Protein AF-0000000072902367 (afdb_homodimer)

Structure (mmCIF, N/CA/C/O backbone):
data_AF-0000000072902367-model_v1
#
loop_
_entity.id
_entity.type
_entity.pdbx_description
1 polymer 'Phosphatidate cytidylyltransferase'
#
loop_
_atom_site.group_PDB
_atom_site.id
_atom_site.type_symbol
_atom_site.label_atom_id
_atom_site.label_alt_id
_atom_site.label_comp_id
_atom_site.label_asym_id
_atom_site.label_entity_id
_atom_site.label_seq_id
_atom_site.pdbx_PDB_ins_code
_atom_site.Cartn_x
_atom_site.Cartn_y
_atom_site.Cartn_z
_atom_site.occupancy
_atom_site.B_iso_or_equiv
_atom_site.auth_seq_id
_atom_site.auth_comp_id
_atom_site.auth_asym_id
_atom_site.auth_atom_id
_atom_site.pdbx_PDB_model_num
ATOM 1 N N . MET A 1 1 ? 18.438 -34.594 -5.309 1 74.94 1 MET A N 1
ATOM 2 C CA . MET A 1 1 ? 17.281 -34.906 -6.129 1 74.94 1 MET A CA 1
ATOM 3 C C . MET A 1 1 ? 16.219 -35.656 -5.312 1 74.94 1 MET A C 1
ATOM 5 O O . MET A 1 1 ? 15.047 -35.25 -5.312 1 74.94 1 MET A O 1
ATOM 9 N N . ARG A 1 2 ? 16.672 -36.562 -4.57 1 80.56 2 ARG A N 1
ATOM 10 C CA . ARG A 1 2 ? 15.734 -37.344 -3.762 1 80.56 2 ARG A CA 1
ATOM 11 C C . ARG A 1 2 ? 15.039 -36.438 -2.732 1 80.56 2 ARG A C 1
ATOM 13 O O . ARG A 1 2 ? 13.812 -36.531 -2.578 1 80.56 2 ARG A O 1
ATOM 20 N N . GLN A 1 3 ? 15.703 -35.594 -2.125 1 83.62 3 GLN A N 1
ATOM 21 C CA . GLN A 1 3 ? 15.148 -34.719 -1.107 1 83.62 3 GLN A CA 1
ATOM 22 C C . GLN A 1 3 ? 14.086 -33.812 -1.699 1 83.62 3 GLN A C 1
ATOM 24 O O . GLN A 1 3 ? 13.055 -33.562 -1.074 1 83.62 3 GLN A O 1
ATOM 29 N N . ARG A 1 4 ? 14.336 -33.375 -2.779 1 83.38 4 ARG A N 1
ATOM 30 C CA . ARG A 1 4 ? 13.406 -32.469 -3.465 1 83.38 4 ARG A CA 1
ATOM 31 C C . ARG A 1 4 ? 12.086 -33.188 -3.762 1 83.38 4 ARG A C 1
ATOM 33 O O . ARG A 1 4 ? 11.016 -32.594 -3.58 1 83.38 4 ARG A O 1
ATOM 40 N N . ILE A 1 5 ? 12.242 -34.344 -4.141 1 82.81 5 ILE A N 1
ATOM 41 C CA . ILE A 1 5 ? 11.055 -35.125 -4.5 1 82.81 5 ILE A CA 1
ATOM 42 C C . ILE A 1 5 ? 10.242 -35.438 -3.244 1 82.81 5 ILE A C 1
ATOM 44 O O . ILE A 1 5 ? 9.016 -35.25 -3.234 1 82.81 5 ILE A O 1
ATOM 48 N N . ILE A 1 6 ? 10.883 -35.812 -2.258 1 84.19 6 ILE A N 1
ATOM 49 C CA . ILE A 1 6 ? 10.211 -36.156 -1.009 1 84.19 6 ILE A CA 1
ATOM 50 C C . ILE A 1 6 ? 9.492 -34.906 -0.455 1 84.19 6 ILE A C 1
ATOM 52 O O . ILE A 1 6 ? 8.312 -35 -0.097 1 84.19 6 ILE A O 1
ATOM 56 N N . THR A 1 7 ? 10.133 -33.844 -0.423 1 82.69 7 THR A N 1
ATOM 57 C CA . THR A 1 7 ? 9.539 -32.625 0.088 1 82.69 7 THR A CA 1
ATOM 58 C C . THR A 1 7 ? 8.344 -32.188 -0.759 1 82.69 7 THR A C 1
ATOM 60 O O . THR A 1 7 ? 7.309 -31.781 -0.224 1 82.69 7 THR A O 1
ATOM 63 N N . GLY A 1 8 ? 8.484 -32.375 -1.998 1 85.56 8 GLY A N 1
ATOM 64 C CA . GLY A 1 8 ? 7.391 -32.031 -2.895 1 85.56 8 GLY A CA 1
ATOM 65 C C . GLY A 1 8 ? 6.16 -32.906 -2.703 1 85.56 8 GLY A C 1
ATOM 66 O O . GLY A 1 8 ? 5.035 -32.375 -2.68 1 85.56 8 GLY A O 1
ATOM 67 N N . VAL A 1 9 ? 6.402 -34.125 -2.535 1 86.06 9 VAL A N 1
ATOM 68 C CA . VAL A 1 9 ? 5.309 -35.062 -2.369 1 86.06 9 VAL A CA 1
ATOM 69 C C . VAL A 1 9 ? 4.598 -34.812 -1.04 1 86.06 9 VAL A C 1
ATOM 71 O O . VAL A 1 9 ? 3.367 -34.812 -0.974 1 86.06 9 VAL A O 1
ATOM 74 N N . ILE A 1 10 ? 5.324 -34.562 -0.078 1 87.38 10 ILE A N 1
ATOM 75 C CA . ILE A 1 10 ? 4.754 -34.312 1.239 1 87.38 10 ILE A CA 1
ATOM 76 C C . ILE A 1 10 ? 3.926 -33.031 1.202 1 87.38 10 ILE A C 1
ATOM 78 O O . ILE A 1 10 ? 2.803 -33 1.712 1 87.38 10 ILE A O 1
ATOM 82 N N . ALA A 1 11 ? 4.504 -32.062 0.611 1 87.69 11 ALA A N 1
ATOM 83 C CA . ALA A 1 11 ? 3.791 -30.797 0.501 1 87.69 11 ALA A CA 1
ATOM 84 C C . ALA A 1 11 ? 2.48 -30.953 -0.261 1 87.69 11 ALA A C 1
ATOM 86 O O . ALA A 1 11 ? 1.443 -30.438 0.15 1 87.69 11 ALA A O 1
ATOM 87 N N . ALA A 1 12 ? 2.578 -31.75 -1.252 1 88.19 12 ALA A N 1
ATOM 88 C CA . ALA A 1 12 ? 1.385 -31.984 -2.059 1 88.19 12 ALA A CA 1
ATOM 89 C C . ALA A 1 12 ? 0.357 -32.812 -1.286 1 88.19 12 ALA A C 1
ATOM 91 O O . ALA A 1 12 ? -0.848 -32.562 -1.392 1 88.19 12 ALA A O 1
ATOM 92 N N . ALA A 1 13 ? 0.805 -33.75 -0.576 1 91.19 13 ALA A N 1
ATOM 93 C CA . ALA A 1 13 ? -0.066 -34.656 0.193 1 91.19 13 ALA A CA 1
ATOM 94 C C . ALA A 1 13 ? -0.823 -33.875 1.269 1 91.19 13 ALA A C 1
ATOM 96 O O . ALA A 1 13 ? -1.935 -34.25 1.646 1 91.19 13 ALA A O 1
ATOM 97 N N . ILE A 1 14 ? -0.264 -32.844 1.708 1 92.19 14 ILE A N 1
ATOM 98 C CA . ILE A 1 14 ? -0.918 -32.031 2.721 1 92.19 14 ILE A CA 1
ATOM 99 C C . ILE A 1 14 ? -1.799 -30.969 2.045 1 92.19 14 ILE A C 1
ATOM 101 O O . ILE A 1 14 ? -2.941 -30.75 2.455 1 92.19 14 ILE A O 1
ATOM 105 N N . PHE A 1 15 ? -1.326 -30.422 1.021 1 94.31 15 PHE A N 1
ATOM 106 C CA . PHE A 1 15 ? -1.962 -29.312 0.334 1 94.31 15 PHE A CA 1
ATOM 107 C C . PHE A 1 15 ? -3.242 -29.766 -0.36 1 94.31 15 PHE A C 1
ATOM 109 O O . PHE A 1 15 ? -4.293 -29.125 -0.208 1 94.31 15 PHE A O 1
ATOM 116 N N . VAL A 1 16 ? -3.246 -30.891 -1.025 1 93.62 16 VAL A N 1
ATOM 117 C CA . VAL A 1 16 ? -4.34 -31.312 -1.895 1 93.62 16 VAL A CA 1
ATOM 118 C C . VAL A 1 16 ? -5.562 -31.672 -1.052 1 93.62 16 VAL A C 1
ATOM 120 O O . VAL A 1 16 ? -6.668 -31.188 -1.312 1 93.62 16 VAL A O 1
ATOM 123 N N . PRO A 1 17 ? -5.414 -32.438 -0.018 1 95.38 17 PRO A N 1
ATOM 124 C CA . PRO A 1 17 ? -6.59 -32.75 0.8 1 95.38 17 PRO A CA 1
ATOM 125 C C . PRO A 1 17 ? -7.211 -31.5 1.427 1 95.38 17 PRO A C 1
ATOM 127 O O . PRO A 1 17 ? -8.438 -31.406 1.549 1 95.38 17 PRO A O 1
ATOM 130 N N . LEU A 1 18 ? -6.402 -30.594 1.791 1 96 18 LEU A N 1
ATOM 131 C CA . LEU A 1 18 ? -6.922 -29.391 2.412 1 96 18 LEU A CA 1
ATOM 132 C C . LEU A 1 18 ? -7.688 -28.547 1.401 1 96 18 LEU A C 1
ATOM 134 O O . LEU A 1 18 ? -8.703 -27.938 1.74 1 96 18 LEU A O 1
ATOM 138 N N . VAL A 1 19 ? -7.223 -28.547 0.22 1 95.62 19 VAL A N 1
ATOM 139 C CA . VAL A 1 19 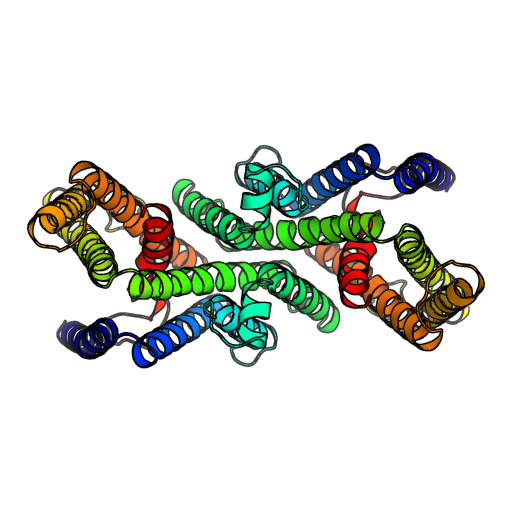? -7.914 -27.828 -0.843 1 95.62 19 VAL A CA 1
ATOM 140 C C . VAL A 1 19 ? -9.234 -28.516 -1.162 1 95.62 19 VAL A C 1
ATOM 142 O O . VAL A 1 19 ? -10.25 -27.859 -1.385 1 95.62 19 VAL A O 1
ATOM 145 N N . LEU A 1 20 ? -9.234 -29.844 -1.151 1 95.94 20 LEU A N 1
ATOM 146 C CA . LEU A 1 20 ? -10.422 -30.625 -1.473 1 95.94 20 LEU A CA 1
ATOM 147 C C . LEU A 1 20 ? -11.492 -30.453 -0.402 1 95.94 20 LEU A C 1
ATOM 149 O O . LEU A 1 20 ? -12.672 -30.281 -0.72 1 95.94 20 LEU A O 1
ATOM 153 N N . VAL A 1 21 ? -11.102 -30.469 0.847 1 95.38 21 VAL A N 1
ATOM 154 C CA . VAL A 1 21 ? -12.047 -30.344 1.95 1 95.38 21 VAL A CA 1
ATOM 155 C C . VAL A 1 21 ? -12.602 -28.922 1.992 1 95.38 21 VAL A C 1
ATOM 157 O O . VAL A 1 21 ? -13.797 -28.719 2.213 1 95.38 21 VAL A O 1
ATOM 160 N N . GLY A 1 22 ? -11.742 -27.969 1.828 1 94.62 22 GLY A N 1
ATOM 161 C CA . GLY A 1 22 ? -12.148 -26.578 1.877 1 94.62 22 GLY A CA 1
ATOM 162 C C . GLY A 1 22 ? -12.469 -26.094 3.279 1 94.62 22 GLY A C 1
ATOM 163 O O . GLY A 1 22 ? -11.898 -26.594 4.254 1 94.62 22 GLY A O 1
ATOM 164 N N . GLY A 1 23 ? -13.188 -24.953 3.387 1 92.44 23 GLY A N 1
ATOM 165 C CA . GLY A 1 23 ? -13.641 -24.469 4.68 1 92.44 23 GLY A CA 1
ATOM 166 C C . GLY A 1 23 ? -12.508 -23.953 5.551 1 92.44 23 GLY A C 1
ATOM 167 O O . GLY A 1 23 ? -11.555 -23.359 5.051 1 92.44 23 GLY A O 1
ATOM 168 N N . LEU A 1 24 ? -12.625 -24.141 6.805 1 93.25 24 LEU A N 1
ATOM 169 C CA . LEU A 1 24 ? -11.727 -23.562 7.797 1 93.25 24 LEU A CA 1
ATOM 170 C C . LEU A 1 24 ? -10.328 -24.172 7.68 1 93.25 24 LEU A C 1
ATOM 172 O O . LEU A 1 24 ? -9.328 -23.453 7.723 1 93.25 24 LEU A O 1
ATOM 176 N N . PRO A 1 25 ? -10.211 -25.484 7.504 1 96.12 25 PRO A N 1
ATOM 177 C CA . PRO A 1 25 ? -8.859 -26.047 7.383 1 96.12 25 PRO A CA 1
ATOM 178 C C . PRO A 1 25 ? -8.078 -25.438 6.215 1 96.12 25 PRO A C 1
ATOM 180 O O . PRO A 1 25 ? -6.891 -25.156 6.348 1 96.12 25 PRO A O 1
ATOM 183 N N . PHE A 1 26 ? -8.703 -25.281 5.137 1 96.5 26 PHE A N 1
ATOM 184 C CA . PHE A 1 26 ? -8.07 -24.672 3.971 1 96.5 26 PHE A CA 1
ATOM 185 C C . PHE A 1 26 ? -7.703 -23.219 4.25 1 96.5 26 PHE A C 1
ATOM 187 O O . PHE A 1 26 ? -6.602 -22.781 3.914 1 96.5 26 PHE A O 1
ATOM 194 N N . THR A 1 27 ? -8.641 -22.516 4.852 1 95.81 27 THR A N 1
ATOM 195 C CA . THR A 1 27 ? -8.406 -21.125 5.172 1 95.81 27 THR A CA 1
ATOM 196 C C . THR A 1 27 ? -7.223 -20.969 6.121 1 95.81 27 THR A C 1
ATOM 198 O O . THR A 1 27 ? -6.398 -20.062 5.953 1 95.81 27 THR A O 1
ATOM 201 N N . LEU A 1 28 ? -7.07 -21.781 7.051 1 96.75 28 LEU A N 1
ATOM 202 C CA . LEU A 1 28 ? -5.961 -21.75 8 1 96.75 28 LEU A CA 1
ATOM 203 C C . LEU A 1 28 ? -4.637 -22.016 7.297 1 96.75 28 LEU A C 1
ATOM 205 O O . LEU A 1 28 ? -3.611 -21.422 7.641 1 96.75 28 LEU A O 1
ATOM 209 N N . LEU A 1 29 ? -4.68 -22.922 6.379 1 96.94 29 LEU A N 1
ATOM 210 C CA . LEU A 1 29 ? -3.486 -23.188 5.582 1 96.94 29 LEU A CA 1
ATOM 211 C C . LEU A 1 29 ? -3.045 -21.938 4.836 1 96.94 29 LEU A C 1
ATOM 213 O O . LEU A 1 29 ? -1.858 -21.594 4.816 1 96.94 29 LEU A O 1
ATOM 217 N N . VAL A 1 30 ? -4 -21.281 4.25 1 97.5 30 VAL A N 1
ATOM 218 C CA . VAL A 1 30 ? -3.688 -20.094 3.473 1 97.5 30 VAL A CA 1
ATOM 219 C C . VAL A 1 30 ? -3.131 -19 4.391 1 97.5 30 VAL A C 1
ATOM 221 O O . VAL A 1 30 ? -2.174 -18.312 4.039 1 97.5 30 VAL A O 1
ATOM 224 N N . TYR A 1 31 ? -3.705 -18.859 5.609 1 97.75 31 TYR A N 1
ATOM 225 C CA . TYR A 1 31 ? -3.188 -17.906 6.594 1 97.75 31 TYR A CA 1
ATOM 226 C C . TYR A 1 31 ? -1.734 -18.219 6.934 1 97.75 31 TYR A C 1
ATOM 228 O O . TYR A 1 31 ? -0.904 -17.312 7.023 1 97.75 31 TYR A O 1
ATOM 236 N N . LEU A 1 32 ? -1.492 -19.438 7.062 1 97.75 32 LEU A N 1
ATOM 237 C CA . LEU A 1 32 ? -0.14 -19.875 7.402 1 97.75 32 LEU A CA 1
ATOM 238 C C . LEU A 1 32 ? 0.827 -19.578 6.258 1 97.75 32 LEU A C 1
ATOM 240 O O . LEU A 1 32 ? 1.915 -19.047 6.484 1 97.75 32 LEU A O 1
ATOM 244 N N . LEU A 1 33 ? 0.452 -19.953 5.102 1 97.44 33 LEU A N 1
ATOM 245 C CA . LEU A 1 33 ? 1.298 -19.734 3.934 1 97.44 33 LEU A CA 1
ATOM 246 C C . LEU A 1 33 ? 1.583 -18.25 3.752 1 97.44 33 LEU A C 1
ATOM 248 O O . LEU A 1 33 ? 2.729 -17.844 3.518 1 97.44 33 LEU A O 1
ATOM 252 N N . ALA A 1 34 ? 0.565 -17.438 3.887 1 98.25 34 ALA A N 1
ATOM 253 C CA . ALA A 1 34 ? 0.719 -15.984 3.725 1 98.25 34 ALA A CA 1
ATOM 254 C C . ALA A 1 34 ? 1.637 -15.406 4.797 1 98.25 34 ALA A C 1
ATOM 256 O O . ALA A 1 34 ? 2.482 -14.555 4.508 1 98.25 34 ALA A O 1
ATOM 257 N N . THR A 1 35 ? 1.466 -15.875 6.031 1 98.19 35 THR A N 1
ATOM 258 C CA . THR A 1 35 ? 2.273 -15.383 7.145 1 98.19 35 THR A CA 1
ATOM 259 C C . THR A 1 35 ? 3.74 -15.766 6.953 1 98.19 35 THR A C 1
ATOM 261 O O . THR A 1 35 ? 4.629 -14.922 7.102 1 98.19 35 THR A O 1
ATOM 264 N N . VAL A 1 36 ? 3.988 -16.969 6.559 1 97.5 36 VAL A N 1
ATOM 265 C CA . VAL A 1 36 ? 5.359 -17.422 6.312 1 97.5 36 VAL A CA 1
ATOM 266 C C . VAL A 1 36 ? 5.938 -16.672 5.113 1 97.5 36 VAL A C 1
ATOM 268 O O . VAL A 1 36 ? 7.109 -16.281 5.117 1 97.5 36 VAL A O 1
ATOM 271 N N . GLY A 1 37 ? 5.102 -16.484 4.145 1 97.56 37 GLY A N 1
ATOM 272 C CA . GLY A 1 37 ? 5.547 -15.75 2.973 1 97.56 37 GLY A CA 1
ATOM 273 C C . GLY A 1 37 ? 6.02 -14.352 3.293 1 97.56 37 GLY A C 1
ATOM 274 O O . GLY A 1 37 ? 7.066 -13.914 2.803 1 97.56 37 GLY A O 1
ATOM 275 N N . VAL A 1 38 ? 5.293 -13.656 4.117 1 97.75 38 VAL A N 1
ATOM 276 C CA . VAL A 1 38 ? 5.676 -12.281 4.438 1 97.75 38 VAL A CA 1
ATOM 277 C C . VAL A 1 38 ? 6.926 -12.281 5.309 1 97.75 38 VAL A C 1
ATOM 279 O O . VAL A 1 38 ? 7.777 -11.398 5.188 1 97.75 38 VAL A O 1
ATOM 282 N N . PHE A 1 39 ? 7.105 -13.258 6.18 1 97.81 39 PHE A N 1
ATOM 283 C CA . PHE A 1 39 ? 8.32 -13.375 6.977 1 97.81 39 PHE A CA 1
ATOM 284 C C . PHE A 1 39 ? 9.547 -13.547 6.082 1 97.81 39 PHE A C 1
ATOM 286 O O . PHE A 1 39 ? 10.586 -12.93 6.32 1 97.81 39 PHE A O 1
ATOM 293 N N . GLU A 1 40 ? 9.398 -14.367 5.086 1 97.5 40 GLU A N 1
ATOM 294 C CA . GLU A 1 40 ? 10.5 -14.594 4.16 1 97.5 40 GLU A CA 1
ATOM 295 C C . GLU A 1 40 ? 10.883 -13.305 3.432 1 97.5 40 GLU A C 1
ATOM 297 O O . GLU A 1 40 ? 12.07 -12.992 3.285 1 97.5 40 GLU A O 1
ATOM 302 N N . LEU A 1 41 ? 9.875 -12.609 3.004 1 97.19 41 LEU A N 1
ATOM 303 C CA . LEU A 1 41 ? 10.133 -11.383 2.262 1 97.19 41 LEU A CA 1
ATOM 304 C C . LEU A 1 41 ? 10.742 -10.32 3.17 1 97.19 41 LEU A C 1
ATOM 306 O O . LEU A 1 41 ? 11.664 -9.602 2.766 1 97.19 41 LEU A O 1
ATOM 310 N N . LEU A 1 42 ? 10.25 -10.164 4.402 1 97.5 42 LEU A N 1
ATOM 311 C CA . LEU A 1 42 ? 10.805 -9.219 5.363 1 97.5 42 LEU A CA 1
ATOM 312 C C . LEU A 1 42 ? 12.25 -9.562 5.691 1 97.5 42 LEU A C 1
ATOM 314 O O . LEU A 1 42 ? 13.094 -8.672 5.805 1 97.5 42 LEU A O 1
ATOM 318 N N . LYS A 1 43 ? 12.5 -10.812 5.734 1 96.19 43 LYS A N 1
ATOM 319 C CA . LYS A 1 43 ? 13.859 -11.266 6.008 1 96.19 43 LYS A CA 1
ATOM 320 C C . LYS A 1 43 ? 14.805 -10.891 4.867 1 96.19 43 LYS A C 1
ATOM 322 O O . LYS A 1 43 ? 15.969 -10.555 5.102 1 96.19 43 LYS A O 1
ATOM 327 N N . MET A 1 44 ? 14.367 -10.938 3.695 1 94.94 44 MET A N 1
ATOM 328 C CA . MET A 1 44 ? 15.18 -10.586 2.539 1 94.94 44 MET A CA 1
ATOM 329 C C . MET A 1 44 ? 15.617 -9.125 2.607 1 94.94 44 MET A C 1
ATOM 331 O O . MET A 1 44 ? 16.703 -8.781 2.15 1 94.94 44 MET A O 1
ATOM 335 N N . ARG A 1 45 ? 14.742 -8.305 3.176 1 93.88 45 ARG A N 1
ATOM 336 C CA . ARG A 1 45 ? 15.047 -6.883 3.297 1 93.88 45 ARG A CA 1
ATOM 337 C C . ARG A 1 45 ? 15.719 -6.578 4.633 1 93.88 45 ARG A C 1
ATOM 339 O O . ARG A 1 45 ? 15.906 -5.41 4.984 1 93.88 45 ARG A O 1
ATOM 346 N N . LYS A 1 46 ? 15.984 -7.625 5.473 1 94.81 46 LYS A N 1
ATOM 347 C CA . LYS A 1 46 ? 16.703 -7.543 6.738 1 94.81 46 LYS A CA 1
ATOM 348 C C . LYS A 1 46 ? 15.891 -6.801 7.793 1 94.81 46 LYS A C 1
ATOM 350 O O . LYS A 1 46 ? 16.438 -6.047 8.594 1 94.81 46 LYS A O 1
ATOM 355 N N . ILE A 1 47 ? 14.648 -6.922 7.672 1 95.44 47 ILE A N 1
ATOM 356 C CA . ILE A 1 47 ? 13.773 -6.418 8.727 1 95.44 47 ILE A CA 1
ATOM 357 C C . ILE A 1 47 ? 13.578 -7.496 9.789 1 95.44 47 ILE A C 1
ATOM 359 O O . ILE A 1 47 ? 13.234 -8.633 9.469 1 95.44 47 ILE A O 1
ATOM 363 N N . SER A 1 48 ? 13.758 -7.105 11.008 1 95.69 48 SER A N 1
ATOM 364 C CA . SER A 1 48 ? 13.664 -8.07 12.102 1 95.69 48 SER A CA 1
ATOM 365 C C . SER A 1 48 ? 12.258 -8.633 12.227 1 95.69 48 SER A C 1
ATOM 367 O O . SER A 1 48 ? 11.273 -7.906 12.078 1 95.69 48 SER A O 1
ATOM 369 N N . LEU A 1 49 ? 12.156 -9.922 12.547 1 95 49 LEU A N 1
ATOM 370 C CA . LEU A 1 49 ? 10.859 -10.586 12.664 1 95 49 LEU A CA 1
ATOM 371 C C . LEU A 1 49 ? 10.172 -10.227 13.969 1 95 49 LEU A C 1
ATOM 373 O O . LEU A 1 49 ? 8.977 -10.469 14.141 1 95 49 LEU A O 1
ATOM 377 N N . LEU A 1 50 ? 10.867 -9.633 14.906 1 94.75 50 LEU A N 1
ATOM 378 C CA . LEU A 1 50 ? 10.297 -9.211 16.188 1 94.75 50 LEU A CA 1
ATOM 379 C C . LEU A 1 50 ? 10.148 -7.695 16.234 1 94.75 50 LEU A C 1
ATOM 381 O O . LEU A 1 50 ? 10.047 -7.113 17.312 1 94.75 50 LEU A O 1
ATOM 385 N N . SER A 1 51 ? 10 -7.105 15.227 1 96.5 51 SER A N 1
ATOM 386 C CA . SER A 1 51 ? 9.906 -5.648 15.148 1 96.5 51 SER A CA 1
ATOM 387 C C . SER A 1 51 ? 8.461 -5.195 14.953 1 96.5 51 SER A C 1
ATOM 389 O O . SER A 1 51 ? 7.59 -6.004 14.633 1 96.5 51 SER A O 1
ATOM 391 N N . PHE A 1 52 ? 8.258 -3.91 15.148 1 97.62 52 PHE A N 1
ATOM 392 C CA . PHE A 1 52 ? 6.945 -3.299 14.977 1 97.62 52 PHE A CA 1
ATOM 393 C C . PHE A 1 52 ? 6.473 -3.424 13.531 1 97.62 52 PHE A C 1
ATOM 395 O O . PHE A 1 52 ? 5.324 -3.803 13.281 1 97.62 52 PHE A O 1
ATOM 402 N N . PRO A 1 53 ? 7.336 -3.188 12.523 1 97.62 53 PRO A N 1
ATOM 403 C CA . PRO A 1 53 ? 6.906 -3.371 11.133 1 97.62 53 PRO A CA 1
ATOM 404 C C . PRO A 1 53 ? 6.43 -4.793 10.852 1 97.62 53 PRO A C 1
ATOM 406 O O . PRO A 1 53 ? 5.469 -4.984 10.102 1 97.62 53 PRO A O 1
ATOM 409 N N . THR A 1 54 ? 7.066 -5.781 11.422 1 98.19 54 THR A N 1
ATOM 410 C CA . THR A 1 54 ? 6.664 -7.168 11.219 1 98.19 54 THR A CA 1
ATOM 411 C C . THR A 1 54 ? 5.293 -7.43 11.836 1 98.19 54 THR A C 1
ATOM 413 O O . THR A 1 54 ? 4.438 -8.062 11.211 1 98.19 54 THR A O 1
ATOM 416 N N . PHE A 1 55 ? 5.125 -6.902 13.008 1 98.19 55 PHE A N 1
ATOM 417 C CA . PHE A 1 55 ? 3.83 -7.035 13.664 1 98.19 55 PHE A CA 1
ATOM 418 C C . PHE A 1 55 ? 2.727 -6.406 12.82 1 98.19 55 PHE A C 1
ATOM 420 O O . PHE A 1 55 ? 1.669 -7.012 12.625 1 98.19 55 PHE A O 1
ATOM 427 N N . MET A 1 56 ? 2.979 -5.234 12.336 1 97.62 56 MET A N 1
ATOM 428 C CA . MET A 1 56 ? 2.016 -4.539 11.492 1 97.62 56 MET A CA 1
ATOM 429 C C . MET A 1 56 ? 1.754 -5.324 10.203 1 97.62 56 MET A C 1
ATOM 431 O O . MET A 1 56 ? 0.621 -5.371 9.727 1 97.62 56 MET A O 1
ATOM 435 N N . SER A 1 57 ? 2.785 -5.961 9.641 1 98.25 57 SER A N 1
ATOM 436 C CA . SER A 1 57 ? 2.643 -6.738 8.406 1 98.25 57 SER A CA 1
ATOM 437 C C . SER A 1 57 ? 1.702 -7.918 8.609 1 98.25 57 SER A C 1
ATOM 439 O O . SER A 1 57 ? 0.823 -8.164 7.781 1 98.25 57 SER A O 1
ATOM 441 N N . VAL A 1 58 ? 1.892 -8.609 9.695 1 97.94 58 VAL A N 1
ATOM 442 C CA . VAL A 1 58 ? 1.074 -9.781 9.977 1 97.94 58 VAL A CA 1
ATOM 443 C C . VAL A 1 58 ? -0.38 -9.367 10.18 1 97.94 58 VAL A C 1
ATOM 445 O O . VAL A 1 58 ? -1.295 -9.992 9.641 1 97.94 58 VAL A O 1
ATOM 448 N N . LEU A 1 59 ? -0.595 -8.273 10.906 1 96.5 59 LEU A N 1
ATOM 449 C CA . LEU A 1 59 ? -1.943 -7.77 11.141 1 96.5 59 LEU A CA 1
ATOM 450 C C . LEU A 1 59 ? -2.617 -7.387 9.828 1 96.5 59 LEU A C 1
ATOM 452 O O . LEU A 1 59 ? -3.797 -7.684 9.625 1 96.5 59 LEU A O 1
ATOM 456 N N . LEU A 1 60 ? -1.914 -6.762 8.969 1 96.5 60 LEU A N 1
ATOM 457 C CA . LEU A 1 60 ? -2.465 -6.344 7.688 1 96.5 60 LEU A CA 1
ATOM 458 C C . LEU A 1 60 ? -2.814 -7.555 6.828 1 96.5 60 LEU A C 1
ATOM 460 O O . LEU A 1 60 ? -3.885 -7.598 6.219 1 96.5 60 LEU A O 1
ATOM 464 N N . ILE A 1 61 ? -1.912 -8.508 6.766 1 97.38 61 ILE A N 1
ATOM 465 C CA . ILE A 1 61 ? -2.152 -9.711 5.977 1 97.38 61 ILE A CA 1
ATOM 466 C C . ILE A 1 61 ? -3.42 -10.406 6.469 1 97.38 61 ILE A C 1
ATOM 468 O O . ILE A 1 61 ? -4.27 -10.805 5.668 1 97.38 61 ILE A O 1
ATOM 472 N N . TRP A 1 62 ? -3.523 -10.516 7.766 1 95.75 62 TRP A N 1
ATOM 473 C CA . TRP A 1 62 ? -4.684 -11.188 8.336 1 95.75 62 TRP A CA 1
ATOM 474 C C . TRP A 1 62 ? -5.961 -10.414 8.055 1 95.75 62 TRP A C 1
ATOM 476 O O . TRP A 1 62 ? -7.031 -11.008 7.883 1 95.75 62 TRP A O 1
ATOM 486 N N . THR A 1 63 ? -5.859 -9.109 8.008 1 93.75 63 THR A N 1
ATOM 487 C CA . THR A 1 63 ? -6.996 -8.273 7.625 1 93.75 63 THR A CA 1
ATOM 488 C C . THR A 1 63 ? -7.398 -8.539 6.176 1 93.75 63 THR A C 1
ATOM 490 O O . THR A 1 63 ? -8.586 -8.648 5.867 1 93.75 63 THR A O 1
ATOM 493 N N . PHE A 1 64 ? -6.426 -8.633 5.285 1 94.19 64 PHE A N 1
ATOM 494 C CA . PHE A 1 64 ? -6.707 -8.867 3.873 1 94.19 64 PHE A CA 1
ATOM 495 C C . PHE A 1 64 ? -7.348 -10.234 3.664 1 94.19 64 PHE A C 1
ATOM 497 O O . PHE A 1 64 ? -8.195 -10.398 2.783 1 94.19 64 PHE A O 1
ATOM 504 N N . LEU A 1 65 ? -6.965 -11.195 4.488 1 95 65 LEU A N 1
ATOM 505 C CA . LEU A 1 65 ? -7.414 -12.57 4.293 1 95 65 LEU A CA 1
ATOM 506 C C . LEU A 1 65 ? -8.82 -12.766 4.84 1 95 65 LEU A C 1
ATOM 508 O O . LEU A 1 65 ? -9.477 -13.766 4.535 1 95 65 LEU A O 1
ATOM 512 N N . LEU A 1 66 ? -9.266 -11.789 5.645 1 90.06 66 LEU A N 1
ATOM 513 C CA . LEU A 1 66 ? -10.617 -11.883 6.199 1 90.06 66 LEU A CA 1
ATOM 514 C C . LEU A 1 66 ? -11.664 -11.844 5.094 1 90.06 66 LEU A C 1
ATOM 516 O O . LEU A 1 66 ? -11.594 -11 4.199 1 90.06 66 LEU A O 1
ATOM 520 N N . SER A 1 67 ? -12.484 -12.836 5.062 1 80.62 67 SER A N 1
ATOM 521 C CA . SER A 1 67 ? -13.578 -12.922 4.094 1 80.62 67 SER A CA 1
ATOM 522 C C . SER A 1 67 ? -14.891 -12.438 4.699 1 80.62 67 SER A C 1
ATOM 524 O O . SER A 1 67 ? -14.992 -12.25 5.914 1 80.62 67 SER A O 1
ATOM 526 N N . GLU A 1 68 ? -15.773 -12.094 3.705 1 70.88 68 GLU A N 1
ATOM 527 C CA . GLU A 1 68 ? -17.094 -11.672 4.156 1 70.88 68 GLU A CA 1
ATOM 528 C C . GLU A 1 68 ? -17.75 -12.734 5.027 1 70.88 68 GLU A C 1
ATOM 530 O O . GLU A 1 68 ? -17.703 -13.93 4.707 1 70.88 68 GLU A O 1
ATOM 535 N N . ALA A 1 69 ? -17.656 -12.516 6.289 1 65.06 69 ALA A N 1
ATOM 536 C CA . ALA A 1 69 ? -18.281 -13.484 7.195 1 65.06 69 ALA A CA 1
ATOM 537 C C . ALA A 1 69 ? -19.469 -12.867 7.914 1 65.06 69 ALA A C 1
ATOM 539 O O . ALA A 1 69 ? -19.688 -11.656 7.855 1 65.06 69 ALA A O 1
ATOM 540 N N . ASN A 1 70 ? -20.344 -13.609 8.297 1 59.38 70 ASN A N 1
ATOM 541 C CA . ASN A 1 70 ? -21.609 -13.234 8.945 1 59.38 70 ASN A CA 1
ATOM 542 C C . ASN A 1 70 ? -21.359 -12.438 10.227 1 59.38 70 ASN A C 1
ATOM 544 O O . ASN A 1 70 ? -22.266 -11.766 10.719 1 59.38 70 ASN A O 1
ATOM 548 N N . GLY A 1 71 ? -20.172 -12.516 10.68 1 63.41 71 GLY A N 1
ATOM 549 C CA . GLY A 1 71 ? -20.062 -11.766 11.922 1 63.41 71 GLY A CA 1
ATOM 550 C C . GLY A 1 71 ? -19.797 -10.281 11.703 1 63.41 71 GLY A C 1
ATOM 551 O O . GLY A 1 71 ? -19.234 -9.891 10.672 1 63.41 71 GLY A O 1
ATOM 552 N N . SER A 1 72 ? -20.344 -9.398 12.562 1 67.62 72 SER A N 1
ATOM 553 C CA . SER A 1 72 ? -20.438 -7.945 12.453 1 67.62 72 SER A CA 1
ATOM 554 C C . SER A 1 72 ? -19.047 -7.312 12.328 1 67.62 72 SER A C 1
ATOM 556 O O . SER A 1 72 ? -18.812 -6.52 11.414 1 67.62 72 SER A O 1
ATOM 558 N N . LEU A 1 73 ? -18.078 -7.77 13.188 1 67.12 73 LEU A N 1
ATOM 559 C CA . LEU A 1 73 ? -16.781 -7.09 13.172 1 67.12 73 LEU A CA 1
ATOM 560 C C . LEU A 1 73 ? -16 -7.438 11.906 1 67.12 73 LEU A C 1
ATOM 562 O O . LEU A 1 73 ? -15.453 -6.555 11.25 1 67.12 73 LEU A O 1
ATOM 566 N N . ALA A 1 74 ? -16.031 -8.703 11.617 1 68 74 ALA A N 1
ATOM 567 C CA . ALA A 1 74 ? -15.328 -9.18 10.438 1 68 74 ALA A CA 1
ATOM 568 C C . ALA A 1 74 ? -15.875 -8.531 9.164 1 68 74 ALA A C 1
ATOM 570 O O . ALA A 1 74 ? -15.117 -8.156 8.273 1 68 74 ALA A O 1
ATOM 571 N N . ASN A 1 75 ? -17.109 -8.352 9.203 1 72.25 75 ASN A N 1
ATOM 572 C CA . ASN A 1 75 ? -17.75 -7.734 8.039 1 72.25 75 ASN A CA 1
ATOM 573 C C . ASN A 1 75 ? -17.391 -6.254 7.938 1 72.25 75 ASN A C 1
ATOM 575 O O . ASN A 1 75 ? -17.219 -5.73 6.836 1 72.25 75 ASN A O 1
ATOM 579 N N . THR A 1 76 ? -17.312 -5.703 9.094 1 71.25 76 THR A N 1
ATOM 580 C CA . THR A 1 76 ? -16.953 -4.289 9.094 1 71.25 76 THR A CA 1
ATOM 581 C C . THR A 1 76 ? -15.523 -4.098 8.586 1 71.25 76 THR A C 1
ATOM 583 O O . THR A 1 76 ? -15.266 -3.23 7.746 1 71.25 76 THR A O 1
ATOM 586 N N . ILE A 1 77 ? -14.641 -4.879 9.039 1 73 77 ILE A N 1
ATOM 587 C CA . ILE A 1 77 ? -13.25 -4.781 8.625 1 73 77 ILE A CA 1
ATOM 588 C C . ILE A 1 77 ? -13.141 -5.078 7.129 1 73 77 ILE A C 1
ATOM 590 O O . ILE A 1 77 ? -12.391 -4.41 6.41 1 73 77 ILE A O 1
ATOM 594 N N . PHE A 1 78 ? -13.906 -6.004 6.801 1 70.44 78 PHE A N 1
ATOM 595 C CA . PHE A 1 78 ? -13.914 -6.406 5.398 1 70.44 78 PHE A CA 1
ATOM 596 C C . PHE A 1 78 ? -14.289 -5.23 4.504 1 70.44 78 PHE A C 1
ATOM 598 O O . PHE A 1 78 ? -13.68 -5.023 3.455 1 70.44 78 PHE A O 1
ATOM 605 N N . LYS A 1 79 ? -15.211 -4.449 5.031 1 74 79 LYS A N 1
ATOM 606 C CA . LYS A 1 79 ? -15.719 -3.355 4.211 1 74 79 LYS A CA 1
ATOM 607 C C . LYS A 1 79 ? -14.789 -2.146 4.273 1 74 79 LYS A C 1
ATOM 609 O O . LYS A 1 79 ? -14.867 -1.249 3.432 1 74 79 LYS A O 1
ATOM 614 N N . HIS A 1 80 ? -13.82 -2.242 5.227 1 81.19 80 HIS A N 1
ATOM 615 C CA . HIS A 1 80 ? -12.992 -1.061 5.449 1 81.19 80 HIS A CA 1
ATOM 616 C C . HIS A 1 80 ? -11.508 -1.4 5.352 1 81.19 80 HIS A C 1
ATOM 618 O O . HIS A 1 80 ? -10.703 -0.921 6.152 1 81.19 80 HIS A O 1
ATOM 624 N N . LYS A 1 81 ? -11.141 -2.238 4.395 1 87.38 81 LYS A N 1
ATOM 625 C CA . LYS A 1 81 ? -9.758 -2.688 4.262 1 87.38 81 LYS A CA 1
ATOM 626 C C . LYS A 1 81 ? -8.836 -1.526 3.898 1 87.38 81 LYS A C 1
ATOM 628 O O . LYS A 1 81 ? -7.711 -1.443 4.395 1 87.38 81 LYS A O 1
ATOM 633 N N . VAL A 1 82 ? -9.367 -0.62 3.104 1 88.12 82 VAL A N 1
ATOM 634 C CA . VAL A 1 82 ? -8.531 0.491 2.658 1 88.12 82 VAL A CA 1
ATOM 635 C C . VAL A 1 82 ? -8.219 1.41 3.836 1 88.12 82 VAL A C 1
ATOM 637 O O . VAL A 1 82 ? -7.117 1.949 3.936 1 88.12 82 VAL A O 1
ATOM 640 N N . GLU A 1 83 ? -9.164 1.616 4.734 1 91.31 83 GLU A N 1
ATOM 641 C CA . GLU A 1 83 ? -8.961 2.436 5.926 1 91.31 83 GLU A CA 1
ATOM 642 C C . GLU A 1 83 ? -7.961 1.792 6.875 1 91.31 83 GLU A C 1
ATOM 644 O O . GLU A 1 83 ? -7.18 2.49 7.531 1 91.31 83 GLU A O 1
ATOM 649 N N . VAL A 1 84 ? -8.031 0.501 6.918 1 93 84 VAL A N 1
ATOM 650 C CA . VAL A 1 84 ? -7.078 -0.211 7.754 1 93 84 VAL A CA 1
ATOM 651 C C . VAL A 1 84 ? -5.664 -0.026 7.199 1 93 84 VAL A C 1
ATOM 653 O O . VAL A 1 84 ? -4.715 0.165 7.961 1 93 84 VAL A O 1
ATOM 656 N N . VAL A 1 85 ? -5.562 -0.118 5.922 1 95.19 85 VAL A N 1
ATOM 657 C CA . VAL A 1 85 ? -4.266 0.09 5.285 1 95.19 85 VAL A CA 1
ATOM 658 C C . VAL A 1 85 ? -3.768 1.505 5.574 1 95.19 85 VAL A C 1
ATOM 660 O O . VAL A 1 85 ? -2.588 1.705 5.875 1 95.19 85 VAL A O 1
ATOM 663 N N . LEU A 1 86 ? -4.641 2.461 5.473 1 96 86 LEU A N 1
ATOM 664 C CA . LEU A 1 86 ? -4.258 3.838 5.766 1 96 86 LEU A CA 1
ATOM 665 C C . LEU A 1 86 ? -3.752 3.971 7.195 1 96 86 LEU A C 1
ATOM 667 O O . LEU A 1 86 ? -2.73 4.617 7.441 1 96 86 LEU A O 1
ATOM 671 N N . LEU A 1 87 ? -4.48 3.412 8.094 1 96.25 87 LEU A N 1
ATOM 672 C CA . LEU A 1 87 ? -4.062 3.463 9.492 1 96.25 87 LEU A CA 1
ATOM 673 C C . LEU A 1 87 ? -2.674 2.855 9.664 1 96.25 87 LEU A C 1
ATOM 675 O O . LEU A 1 87 ? -1.846 3.389 10.398 1 96.25 87 LEU A O 1
ATOM 679 N N . ALA A 1 88 ? -2.459 1.733 8.992 1 97.19 88 ALA A N 1
ATOM 680 C CA . ALA A 1 88 ? -1.142 1.105 9.039 1 97.19 88 ALA A CA 1
ATOM 681 C C . ALA A 1 88 ? -0.071 2.033 8.477 1 97.19 88 ALA A C 1
ATOM 683 O O . ALA A 1 88 ? 1.027 2.135 9.023 1 97.19 88 ALA A O 1
ATOM 684 N N . VAL A 1 89 ? -0.388 2.691 7.398 1 98 89 VAL A N 1
ATOM 685 C CA . VAL A 1 89 ? 0.535 3.637 6.777 1 98 89 VAL A CA 1
ATOM 686 C C . VAL A 1 89 ? 0.878 4.75 7.766 1 98 89 VAL A C 1
ATOM 688 O O . VAL A 1 89 ? 2.053 5.062 7.977 1 98 89 VAL A O 1
ATOM 691 N N . LEU A 1 90 ? -0.137 5.32 8.406 1 98.19 90 LEU A N 1
ATOM 692 C CA . LEU A 1 90 ? 0.077 6.418 9.344 1 98.19 90 LEU A CA 1
ATOM 693 C C . LEU A 1 90 ? 0.896 5.953 10.539 1 98.19 90 LEU A C 1
ATOM 695 O O . LEU A 1 90 ? 1.788 6.672 11.008 1 98.19 90 LEU A O 1
ATOM 699 N N . LEU A 1 91 ? 0.647 4.762 10.984 1 98.12 91 LEU A N 1
ATOM 700 C CA . LEU A 1 91 ? 1.377 4.23 12.125 1 98.12 91 LEU A CA 1
ATOM 701 C C . LEU A 1 91 ? 2.828 3.945 11.766 1 98.12 91 LEU A C 1
ATOM 703 O O . LEU A 1 91 ? 3.736 4.215 12.555 1 98.12 91 LEU A O 1
ATOM 707 N N . LEU A 1 92 ? 3.043 3.355 10.609 1 98.25 92 LEU A N 1
ATOM 708 C CA . LEU A 1 92 ? 4.402 3.066 10.164 1 98.25 92 LEU A CA 1
ATOM 709 C C . LEU A 1 92 ? 5.199 4.355 9.977 1 98.25 92 LEU A C 1
ATOM 711 O O . LEU A 1 92 ? 6.379 4.414 10.328 1 98.25 92 LEU A O 1
ATOM 715 N N . LEU A 1 93 ? 4.52 5.363 9.43 1 98.12 93 LEU A N 1
ATOM 716 C CA . LEU A 1 93 ? 5.211 6.633 9.234 1 98.12 93 LEU A CA 1
ATOM 717 C C . LEU A 1 93 ? 5.496 7.305 10.578 1 98.12 93 LEU A C 1
ATOM 719 O O . LEU A 1 93 ? 6.535 7.945 10.742 1 98.12 93 LEU A O 1
ATOM 723 N N . THR A 1 94 ? 4.586 7.207 11.484 1 97.62 94 THR A N 1
ATOM 724 C CA . THR A 1 94 ? 4.84 7.695 12.836 1 97.62 94 THR A CA 1
ATOM 725 C C . THR A 1 94 ? 6.047 6.988 13.445 1 97.62 94 THR A C 1
ATOM 727 O O . THR A 1 94 ? 6.863 7.617 14.125 1 97.62 94 THR A O 1
ATOM 730 N N . TYR A 1 95 ? 6.113 5.68 13.164 1 97.06 95 TYR A N 1
ATOM 731 C CA . TYR A 1 95 ? 7.219 4.871 13.664 1 97.06 95 TYR A CA 1
ATOM 732 C C . TYR A 1 95 ? 8.547 5.367 13.117 1 97.06 95 TYR A C 1
ATOM 734 O O . TYR A 1 95 ? 9.57 5.336 13.812 1 97.06 95 TYR A O 1
ATOM 742 N N . THR A 1 96 ? 8.594 5.836 11.859 1 95 96 THR A N 1
ATOM 743 C CA . THR A 1 96 ? 9.82 6.391 11.281 1 95 96 THR A CA 1
ATOM 744 C C . THR A 1 96 ? 10.32 7.566 12.117 1 95 96 THR A C 1
ATOM 746 O O . THR A 1 96 ? 11.531 7.742 12.289 1 95 96 THR A O 1
ATOM 749 N N . VAL A 1 97 ? 9.398 8.359 12.648 1 93 97 VAL A N 1
ATOM 750 C CA . VAL A 1 97 ? 9.734 9.539 13.445 1 93 97 VAL A CA 1
ATOM 751 C C . VAL A 1 97 ? 10.195 9.102 14.828 1 93 97 VAL A C 1
ATOM 753 O O . VAL A 1 97 ? 11.203 9.602 15.336 1 93 97 VAL A O 1
ATOM 756 N N . LEU A 1 98 ? 9.57 8.141 15.367 1 92.12 98 LEU A N 1
ATOM 757 C CA . LEU A 1 98 ? 9.836 7.711 16.734 1 92.12 98 LEU A CA 1
ATOM 758 C C . LEU A 1 98 ? 11.227 7.109 16.859 1 92.12 98 LEU A C 1
ATOM 760 O O . LEU A 1 98 ? 11.914 7.32 17.859 1 92.12 98 LEU A O 1
ATOM 764 N N . ILE A 1 99 ? 11.641 6.434 15.797 1 92.5 99 ILE A N 1
ATOM 765 C CA . ILE A 1 99 ? 12.922 5.75 15.914 1 92.5 99 ILE A CA 1
ATOM 766 C C . ILE A 1 99 ? 13.977 6.5 15.102 1 92.5 99 ILE A C 1
ATOM 768 O O . ILE A 1 99 ? 15.016 5.938 14.758 1 92.5 99 ILE A O 1
ATOM 772 N N . LYS A 1 100 ? 13.633 7.719 14.75 1 90.12 100 LYS A N 1
ATOM 773 C CA . LYS A 1 100 ? 14.578 8.688 14.188 1 90.12 100 LYS A CA 1
ATOM 774 C C . LYS A 1 100 ? 15.18 8.172 12.891 1 90.12 100 LYS A C 1
ATOM 776 O O . LYS A 1 100 ? 16.406 8.156 12.727 1 90.12 100 LYS A O 1
ATOM 781 N N . ASN A 1 101 ? 14.391 7.586 12 1 88.88 101 ASN A N 1
ATOM 782 C CA . ASN A 1 101 ? 14.672 7.227 10.609 1 88.88 101 ASN A CA 1
ATOM 783 C C . ASN A 1 101 ? 15.562 5.996 10.523 1 88.88 101 ASN A C 1
ATOM 785 O O . ASN A 1 101 ? 16.172 5.738 9.477 1 88.88 101 ASN A O 1
ATOM 789 N N . ARG A 1 102 ? 15.664 5.238 11.586 1 91.69 102 ARG A N 1
ATOM 790 C CA . ARG A 1 102 ? 16.234 3.904 11.445 1 91.69 102 ARG A CA 1
ATOM 791 C C . ARG A 1 102 ? 15.352 3.014 10.578 1 91.69 102 ARG A C 1
ATOM 793 O O . ARG A 1 102 ? 15.836 2.07 9.953 1 91.69 102 ARG A O 1
ATOM 800 N N . PHE A 1 103 ? 14.141 3.287 10.68 1 94.62 103 PHE A N 1
ATOM 801 C CA . PHE A 1 103 ? 13.109 2.83 9.75 1 94.62 103 PHE A CA 1
ATOM 802 C C . PHE A 1 103 ? 12.617 3.98 8.883 1 94.62 103 PHE A C 1
ATOM 804 O O . PHE A 1 103 ? 12.086 4.969 9.391 1 94.62 103 PHE A O 1
ATOM 811 N N . THR A 1 104 ? 12.773 3.846 7.586 1 95.62 104 THR A N 1
ATOM 812 C CA . THR A 1 104 ? 12.594 4.996 6.707 1 95.62 104 THR A CA 1
ATOM 813 C C . THR A 1 104 ? 11.281 4.891 5.934 1 95.62 104 THR A C 1
ATOM 815 O O . THR A 1 104 ? 10.578 3.885 6.035 1 95.62 104 THR A O 1
ATOM 818 N N . PHE A 1 105 ? 11.062 5.949 5.164 1 96.75 105 PHE A N 1
ATOM 819 C CA . PHE A 1 105 ? 9.906 5.984 4.281 1 96.75 105 PHE A CA 1
ATOM 820 C C . PHE A 1 105 ? 9.938 4.832 3.287 1 96.75 105 PHE A C 1
ATOM 822 O O . PHE A 1 105 ? 8.906 4.223 2.994 1 96.75 105 PHE A O 1
ATOM 829 N N . ASP A 1 106 ? 11.141 4.441 2.832 1 96.44 106 ASP A N 1
ATOM 830 C CA . ASP A 1 106 ? 11.32 3.336 1.896 1 96.44 106 ASP A CA 1
ATOM 831 C C . ASP A 1 106 ? 10.977 2 2.551 1 96.44 106 ASP A C 1
ATOM 833 O O . ASP A 1 106 ? 10.359 1.137 1.924 1 96.44 106 ASP A O 1
ATOM 837 N N . ASP A 1 107 ? 11.375 1.933 3.779 1 97.38 107 ASP A N 1
ATOM 838 C CA . ASP A 1 107 ? 11.062 0.711 4.516 1 97.38 107 ASP A CA 1
ATOM 839 C C . ASP A 1 107 ? 9.555 0.537 4.68 1 97.38 107 ASP A C 1
ATOM 841 O O . ASP A 1 107 ? 9.031 -0.568 4.52 1 97.38 107 ASP A O 1
ATOM 845 N N . ALA A 1 108 ? 8.953 1.657 5.012 1 98.12 108 ALA A N 1
ATOM 846 C CA . ALA A 1 108 ? 7.496 1.624 5.152 1 98.12 108 ALA A CA 1
ATOM 847 C C . ALA A 1 108 ? 6.828 1.227 3.842 1 98.12 108 ALA A C 1
ATOM 849 O O . ALA A 1 108 ? 5.875 0.444 3.836 1 98.12 108 ALA A O 1
ATOM 850 N N . GLY A 1 109 ? 7.336 1.797 2.746 1 98.25 109 GLY A N 1
ATOM 851 C CA . GLY A 1 109 ? 6.816 1.435 1.437 1 98.25 109 GLY A CA 1
ATOM 852 C C . GLY A 1 109 ? 6.961 -0.044 1.127 1 98.25 109 GLY A C 1
ATOM 853 O O . GLY A 1 109 ? 6.039 -0.665 0.595 1 98.25 109 GLY A O 1
ATOM 854 N N . PHE A 1 110 ? 8.086 -0.614 1.464 1 98.06 110 PHE A N 1
ATOM 855 C CA . PHE A 1 110 ? 8.344 -2.037 1.271 1 98.06 110 PHE A CA 1
ATOM 856 C C . PHE A 1 110 ? 7.312 -2.877 2.018 1 98.06 110 PHE A C 1
ATOM 858 O O . PHE A 1 110 ? 6.754 -3.822 1.459 1 98.06 110 PHE A O 1
ATOM 865 N N . VAL A 1 111 ? 7.055 -2.473 3.227 1 98.38 111 VAL A N 1
ATOM 866 C CA . VAL A 1 111 ? 6.148 -3.227 4.086 1 98.38 111 VAL A CA 1
ATOM 867 C C . VAL A 1 111 ? 4.738 -3.197 3.502 1 98.38 111 VAL A C 1
ATOM 869 O O . VAL A 1 111 ? 4.074 -4.234 3.404 1 98.38 111 VAL A O 1
ATOM 872 N N . ILE A 1 112 ? 4.332 -2.068 3.098 1 98.44 112 ILE A N 1
ATOM 873 C CA . ILE A 1 112 ? 2.979 -1.897 2.582 1 98.44 112 ILE A CA 1
ATOM 874 C C . ILE A 1 112 ? 2.822 -2.668 1.273 1 98.44 112 ILE A C 1
ATOM 876 O O . ILE A 1 112 ? 1.839 -3.387 1.081 1 98.44 112 ILE A O 1
ATOM 880 N N . LEU A 1 113 ? 3.775 -2.609 0.391 1 98.38 113 LEU A N 1
ATOM 881 C CA . LEU A 1 113 ? 3.727 -3.342 -0.87 1 98.38 113 LEU A CA 1
ATOM 882 C C . LEU A 1 113 ? 3.695 -4.848 -0.624 1 98.38 113 LEU A C 1
ATOM 884 O O . LEU A 1 113 ? 2.881 -5.559 -1.216 1 98.38 113 LEU A O 1
ATOM 888 N N . ALA A 1 114 ? 4.578 -5.262 0.26 1 98.38 114 ALA A N 1
ATOM 889 C CA . ALA A 1 114 ? 4.699 -6.688 0.557 1 98.38 114 ALA A CA 1
ATOM 890 C C . ALA A 1 114 ? 3.385 -7.25 1.086 1 98.38 114 ALA A C 1
ATOM 892 O O . ALA A 1 114 ? 2.955 -8.328 0.675 1 98.38 114 ALA A O 1
ATOM 893 N N . THR A 1 115 ? 2.75 -6.504 1.925 1 98.25 115 THR A N 1
ATOM 894 C CA . THR A 1 115 ? 1.549 -7.004 2.584 1 98.25 115 THR A CA 1
ATOM 895 C C . THR A 1 115 ? 0.366 -7.012 1.62 1 98.25 115 THR A C 1
ATOM 897 O O . THR A 1 115 ? -0.465 -7.922 1.655 1 98.25 115 THR A O 1
ATOM 900 N N . ILE A 1 116 ? 0.306 -6.02 0.784 1 97.81 116 ILE A N 1
ATOM 901 C CA . ILE A 1 116 ? -0.772 -5.996 -0.197 1 97.81 116 ILE A CA 1
ATOM 902 C C . ILE A 1 116 ? -0.563 -7.113 -1.219 1 97.81 116 ILE A C 1
ATOM 904 O O . ILE A 1 116 ? -1.495 -7.855 -1.535 1 97.81 116 ILE A O 1
ATOM 908 N N . TYR A 1 117 ? 0.625 -7.27 -1.695 1 98.5 117 TYR A N 1
ATOM 909 C CA . TYR A 1 117 ? 0.985 -8.258 -2.705 1 98.5 117 TYR A CA 1
ATOM 910 C C . TYR A 1 117 ? 0.707 -9.672 -2.211 1 98.5 117 TYR A C 1
ATOM 912 O O . TYR A 1 117 ? -0.038 -10.422 -2.844 1 98.5 117 TYR A O 1
ATOM 920 N N . ILE A 1 118 ? 1.217 -9.969 -1.056 1 98.5 118 ILE A N 1
ATOM 921 C CA . ILE A 1 118 ? 1.097 -11.32 -0.516 1 98.5 118 ILE A CA 1
ATOM 922 C C . ILE A 1 118 ? -0.305 -11.523 0.054 1 98.5 118 ILE A C 1
ATOM 924 O O . ILE A 1 118 ? -0.953 -12.539 -0.223 1 98.5 118 ILE A O 1
ATOM 928 N N . GLY A 1 119 ? -0.808 -10.555 0.819 1 97.62 119 GLY A N 1
ATOM 929 C CA . GLY A 1 119 ? -2.102 -10.68 1.473 1 97.62 119 GLY A C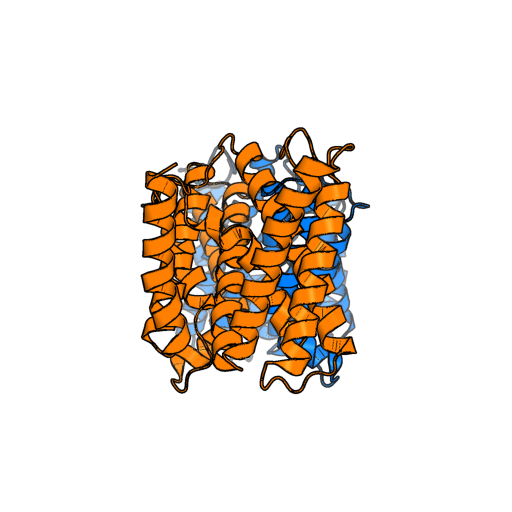A 1
ATOM 930 C C . GLY A 1 119 ? -3.252 -10.82 0.494 1 97.62 119 GLY A C 1
ATOM 931 O O . GLY A 1 119 ? -4.051 -11.75 0.594 1 97.62 119 GLY A O 1
ATOM 932 N N . MET A 1 120 ? -3.303 -9.922 -0.43 1 96.19 120 MET A N 1
ATOM 933 C CA . MET A 1 120 ? -4.395 -9.961 -1.396 1 96.19 120 MET A CA 1
ATOM 934 C C . MET A 1 120 ? -4.211 -11.125 -2.371 1 96.19 120 MET A C 1
ATOM 936 O O . MET A 1 120 ? -5.191 -11.711 -2.836 1 96.19 120 MET A O 1
ATOM 940 N N . GLY A 1 121 ? -3.006 -11.445 -2.695 1 97.38 121 GLY A N 1
ATOM 941 C CA . GLY A 1 121 ? -2.762 -12.617 -3.52 1 97.38 121 GLY A CA 1
ATOM 942 C C . GLY A 1 121 ? -3.355 -13.883 -2.939 1 97.38 121 GLY A C 1
ATOM 943 O O . GLY A 1 121 ? -4.055 -14.625 -3.635 1 97.38 121 GLY A O 1
ATOM 944 N N . PHE A 1 122 ? -3.074 -14.055 -1.696 1 97.94 122 PHE A N 1
ATOM 945 C CA . PHE A 1 122 ? -3.555 -15.258 -1.033 1 97.94 122 PHE A CA 1
ATOM 946 C C . PHE A 1 122 ? -5.043 -15.148 -0.73 1 97.94 122 PHE A C 1
ATOM 948 O O . PHE A 1 122 ? -5.75 -16.156 -0.704 1 97.94 122 PHE A O 1
ATOM 955 N N . TYR A 1 123 ? -5.547 -13.953 -0.53 1 96.56 123 TYR A N 1
ATOM 956 C CA . TYR A 1 123 ? -6.98 -13.781 -0.324 1 96.56 123 TYR A CA 1
ATOM 957 C C . TYR A 1 123 ? -7.773 -14.352 -1.493 1 96.56 123 TYR A C 1
ATOM 959 O O . TYR A 1 123 ? -8.789 -15.016 -1.294 1 96.56 123 TYR A O 1
ATOM 967 N N . TYR A 1 124 ? -7.324 -14.094 -2.662 1 96.75 124 TYR A N 1
ATOM 968 C CA . TYR A 1 124 ? -8.086 -14.523 -3.83 1 96.75 124 TYR A CA 1
ATOM 969 C C . TYR A 1 124 ? -7.969 -16.031 -4.039 1 96.75 124 TYR A C 1
ATOM 971 O O . TYR A 1 124 ? -8.766 -16.625 -4.762 1 96.75 124 TYR A O 1
ATOM 979 N N . PHE A 1 125 ? -6.891 -16.625 -3.416 1 97.5 125 PHE A N 1
ATOM 980 C CA . PHE A 1 125 ? -6.867 -18.094 -3.348 1 97.5 125 PHE A CA 1
ATOM 981 C C . PHE A 1 125 ? -8.07 -18.609 -2.576 1 97.5 125 PHE A C 1
ATOM 983 O O . PHE A 1 125 ? -8.758 -19.531 -3.033 1 97.5 125 PHE A O 1
ATOM 990 N N . ILE A 1 126 ? -8.375 -18 -1.454 1 96.12 126 ILE A N 1
ATOM 991 C CA . ILE A 1 126 ? -9.531 -18.359 -0.636 1 96.12 126 ILE A CA 1
ATOM 992 C C . ILE A 1 126 ? -10.82 -18.078 -1.402 1 96.12 126 ILE A C 1
ATOM 994 O O . ILE A 1 126 ? -11.719 -18.906 -1.455 1 96.12 126 ILE A O 1
ATOM 998 N N . ALA A 1 127 ? -10.922 -16.938 -2.027 1 94.25 127 ALA A N 1
ATOM 999 C CA . ALA A 1 127 ? -12.125 -16.516 -2.738 1 94.25 127 ALA A CA 1
ATOM 1000 C C . ALA A 1 127 ? -12.445 -17.469 -3.885 1 94.25 127 ALA A C 1
ATOM 1002 O O . ALA A 1 127 ? -13.609 -17.812 -4.105 1 94.25 127 ALA A O 1
ATOM 1003 N N . ILE A 1 128 ? -11.422 -17.922 -4.594 1 96.19 128 ILE A N 1
ATOM 1004 C CA . ILE A 1 128 ? -11.609 -18.828 -5.723 1 96.19 128 ILE A CA 1
ATOM 1005 C C . ILE A 1 128 ? -12.102 -20.172 -5.219 1 96.19 128 ILE A C 1
ATOM 1007 O O . ILE A 1 128 ? -12.984 -20.781 -5.824 1 96.19 128 ILE A O 1
ATOM 1011 N N . ARG A 1 129 ? -11.516 -20.578 -4.145 1 96.31 129 ARG A N 1
ATOM 1012 C CA . ARG A 1 129 ? -11.938 -21.859 -3.58 1 96.31 129 ARG A CA 1
ATOM 1013 C C . ARG A 1 129 ? -13.391 -21.812 -3.137 1 96.31 129 ARG A C 1
ATOM 1015 O O . ARG A 1 129 ? -14.117 -22.797 -3.24 1 96.31 129 ARG A O 1
ATOM 1022 N N . GLU A 1 130 ? -13.836 -20.688 -2.617 1 92.44 130 GLU A N 1
ATOM 1023 C CA . GLU A 1 130 ? -15.219 -20.516 -2.182 1 92.44 130 GLU A CA 1
ATOM 1024 C C . GLU A 1 130 ? -16.172 -20.469 -3.373 1 92.44 130 GLU A C 1
ATOM 1026 O O . GLU A 1 130 ? -17.344 -20.844 -3.252 1 92.44 130 GLU A O 1
ATOM 1031 N N . GLU A 1 131 ? -15.672 -20.031 -4.512 1 92.94 131 GLU A N 1
ATOM 1032 C CA . GLU A 1 131 ? -16.5 -20.031 -5.719 1 92.94 131 GLU A CA 1
ATOM 1033 C C . GLU A 1 131 ? -16.734 -21.453 -6.23 1 92.94 131 GLU A C 1
ATOM 1035 O O . GLU A 1 131 ? -17.875 -21.906 -6.281 1 92.94 131 GLU A O 1
ATOM 1040 N N . GLN A 1 132 ? -15.68 -22.078 -6.621 1 94.75 132 GLN A N 1
ATOM 1041 C CA . GLN A 1 132 ? -15.766 -23.453 -7.109 1 94.75 132 GLN A CA 1
ATOM 1042 C C . GLN A 1 132 ? -14.398 -24.125 -7.094 1 94.75 132 GLN A C 1
ATOM 1044 O O . GLN A 1 132 ? -13.414 -23.547 -7.551 1 94.75 132 GLN A O 1
ATOM 1049 N N . LEU A 1 133 ? -14.352 -25.297 -6.637 1 96 133 LEU A N 1
ATOM 1050 C CA . LEU A 1 133 ? -13.125 -26.078 -6.512 1 96 133 LEU A CA 1
ATOM 1051 C C . LEU A 1 133 ? -12.445 -26.25 -7.863 1 96 133 LEU A C 1
ATOM 1053 O O . LEU A 1 133 ? -11.211 -26.203 -7.953 1 96 133 LEU A O 1
ATOM 1057 N N . SER A 1 134 ? -13.195 -26.391 -8.883 1 96.31 134 SER A N 1
ATOM 1058 C CA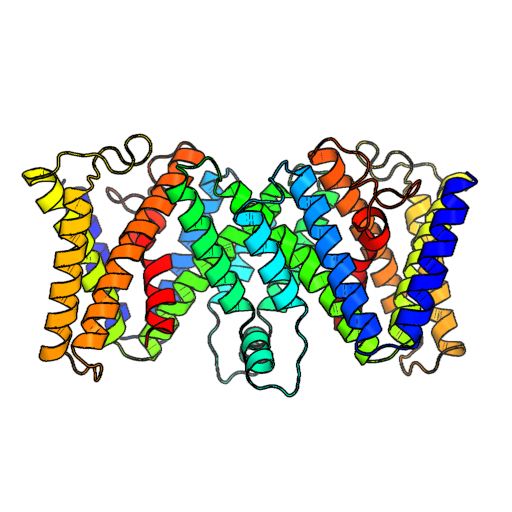 . SER A 1 134 ? -12.648 -26.641 -10.219 1 96.31 134 SER A CA 1
ATOM 1059 C C . SER A 1 134 ? -11.797 -25.469 -10.688 1 96.31 134 SER A C 1
ATOM 1061 O O . SER A 1 134 ? -10.828 -25.656 -11.43 1 96.31 134 SER A O 1
ATOM 1063 N N . TYR A 1 135 ? -12.109 -24.266 -10.25 1 97.38 135 TYR A N 1
ATOM 1064 C CA . TYR A 1 135 ? -11.32 -23.094 -10.625 1 97.38 135 TYR A CA 1
ATOM 1065 C C . TYR A 1 135 ? -9.93 -23.156 -9.992 1 97.38 135 TYR A C 1
ATOM 1067 O O . TYR A 1 135 ? -8.953 -22.688 -10.578 1 97.38 135 TYR A O 1
ATOM 1075 N N . VAL A 1 136 ? -9.875 -23.672 -8.766 1 97.44 136 VAL A N 1
ATOM 1076 C CA . VAL A 1 136 ? -8.586 -23.828 -8.094 1 97.44 136 VAL A CA 1
ATOM 1077 C C . VAL A 1 136 ? -7.688 -24.766 -8.898 1 97.44 136 VAL A C 1
ATOM 1079 O O . VAL A 1 136 ? -6.535 -24.438 -9.18 1 97.44 136 VAL A O 1
ATOM 1082 N N . PHE A 1 137 ? -8.266 -25.828 -9.297 1 96.75 137 PHE A N 1
ATOM 1083 C CA . PHE A 1 137 ? -7.492 -26.812 -10.039 1 96.75 137 PHE A CA 1
ATOM 1084 C C . PHE A 1 137 ? -7.141 -26.297 -11.43 1 96.75 137 PHE A C 1
ATOM 1086 O O . PHE A 1 137 ? -6.07 -26.609 -11.961 1 96.75 137 PHE A O 1
ATOM 1093 N N . LEU A 1 138 ? -8.055 -25.562 -12 1 97.5 138 LEU A N 1
ATOM 1094 C CA . LEU A 1 138 ? -7.738 -24.922 -13.273 1 97.5 138 LEU A CA 1
ATOM 1095 C C . LEU A 1 138 ? -6.48 -24.078 -13.148 1 97.5 138 LEU A C 1
ATOM 1097 O O . LEU A 1 138 ? -5.555 -24.219 -13.953 1 97.5 138 LEU A O 1
ATOM 1101 N N . ALA A 1 139 ? -6.445 -23.219 -12.148 1 97.81 139 ALA A N 1
ATOM 1102 C CA . ALA A 1 139 ? -5.316 -22.312 -11.938 1 97.81 139 ALA A CA 1
ATOM 1103 C C . ALA A 1 139 ? -4.031 -23.094 -11.68 1 97.81 139 ALA A C 1
ATOM 1105 O O . ALA A 1 139 ? -2.986 -22.797 -12.258 1 97.81 139 ALA A O 1
ATOM 1106 N N . LEU A 1 140 ? -4.125 -24.109 -10.844 1 96.69 140 LEU A N 1
ATOM 1107 C CA . LEU A 1 140 ? -2.947 -24.875 -10.469 1 96.69 140 LEU A CA 1
ATOM 1108 C C . LEU A 1 140 ? -2.408 -25.656 -11.664 1 96.69 140 LEU A C 1
ATOM 1110 O O . LEU A 1 140 ? -1.209 -25.625 -11.945 1 96.69 140 LEU A O 1
ATOM 1114 N N . PHE A 1 141 ? -3.295 -26.297 -12.359 1 97.19 141 PHE A N 1
ATOM 1115 C CA . PHE A 1 141 ? -2.857 -27.156 -13.453 1 97.19 141 PHE A CA 1
ATOM 1116 C C . PHE A 1 141 ? -2.338 -26.328 -14.617 1 97.19 141 PHE A C 1
ATOM 1118 O O . PHE A 1 141 ? -1.38 -26.734 -15.289 1 97.19 141 PHE A O 1
ATOM 1125 N N . VAL A 1 142 ? -2.982 -25.25 -14.875 1 97.81 142 VAL A N 1
ATOM 1126 C CA . VAL A 1 142 ? -2.502 -24.359 -15.938 1 97.81 142 VAL A CA 1
ATOM 1127 C C . VAL A 1 142 ? -1.104 -23.859 -15.594 1 97.81 142 VAL A C 1
ATOM 1129 O O . VAL A 1 142 ? -0.21 -23.859 -16.438 1 97.81 142 VAL A O 1
ATOM 1132 N N . THR A 1 143 ? -0.875 -23.438 -14.383 1 97 143 THR A N 1
ATOM 1133 C CA . THR A 1 143 ? 0.413 -22.891 -13.969 1 97 143 THR A CA 1
ATOM 1134 C C . THR A 1 143 ? 1.487 -23.984 -13.984 1 97 143 THR A C 1
ATOM 1136 O O . THR A 1 143 ? 2.605 -23.75 -14.453 1 97 143 THR A O 1
ATOM 1139 N N . TRP A 1 144 ? 1.109 -25.172 -13.516 1 95.25 144 TRP A N 1
ATOM 1140 C CA . TRP A 1 144 ? 2.064 -26.281 -13.508 1 95.25 144 TRP A CA 1
ATOM 1141 C C . TRP A 1 144 ? 2.422 -26.703 -14.93 1 95.25 144 TRP A C 1
ATOM 1143 O O . TRP A 1 144 ? 3.584 -27 -15.219 1 95.25 144 TRP A O 1
ATOM 1153 N N . ALA A 1 145 ? 1.438 -26.734 -15.711 1 97.31 145 ALA A N 1
ATOM 1154 C CA . ALA A 1 145 ? 1.666 -27.094 -17.109 1 97.31 145 ALA A CA 1
ATOM 1155 C C . ALA A 1 145 ? 2.533 -26.047 -17.812 1 97.31 145 ALA A C 1
ATOM 1157 O O . ALA A 1 145 ? 3.412 -26.391 -18.594 1 97.31 145 ALA A O 1
ATOM 1158 N N . SER A 1 146 ? 2.205 -24.812 -17.516 1 97.25 146 SER A N 1
ATOM 1159 C CA . SER A 1 146 ? 2.979 -23.734 -18.109 1 97.25 146 SER A CA 1
ATOM 1160 C C . SER A 1 146 ? 4.445 -23.797 -17.688 1 97.25 146 SER A C 1
ATOM 1162 O O . SER A 1 146 ? 5.34 -23.672 -18.531 1 97.25 146 SER A O 1
ATOM 1164 N N . ASP A 1 147 ? 4.715 -24.047 -16.438 1 94.75 147 ASP A N 1
ATOM 1165 C CA . ASP A 1 147 ? 6.082 -24.141 -15.93 1 94.75 147 ASP A CA 1
ATOM 1166 C C . ASP A 1 147 ? 6.809 -25.344 -16.516 1 94.75 147 ASP A C 1
ATOM 1168 O O . ASP A 1 147 ? 7.961 -25.234 -16.938 1 94.75 147 ASP A O 1
ATOM 1172 N N . SER A 1 148 ? 6.164 -26.469 -16.453 1 94.62 148 SER A N 1
ATOM 1173 C CA . SER A 1 148 ? 6.754 -27.688 -17 1 94.62 148 SER A CA 1
ATOM 1174 C C . SER A 1 148 ? 7 -27.578 -18.5 1 94.62 148 SER A C 1
ATOM 1176 O O . SER A 1 148 ? 8.062 -27.969 -18.984 1 94.62 148 SER A O 1
ATOM 1178 N N . GLY A 1 149 ? 6.004 -27.094 -19.156 1 95.88 149 GLY A N 1
ATOM 1179 C CA . GLY A 1 149 ? 6.168 -26.875 -20.578 1 95.88 149 GLY A CA 1
ATOM 1180 C C . GLY A 1 149 ? 7.32 -25.938 -20.906 1 95.88 149 GLY A C 1
ATOM 1181 O O . GLY A 1 149 ? 8.094 -26.203 -21.828 1 95.88 149 GLY A O 1
ATOM 1182 N N . ALA A 1 150 ? 7.402 -24.891 -20.172 1 95.25 150 ALA A N 1
ATOM 1183 C CA . ALA A 1 150 ? 8.492 -23.938 -20.391 1 95.25 150 ALA A CA 1
ATOM 1184 C C . ALA A 1 150 ? 9.852 -24.609 -20.172 1 95.25 150 ALA A C 1
ATOM 1186 O O . ALA A 1 150 ? 10.812 -24.328 -20.891 1 95.25 150 ALA A O 1
ATOM 1187 N N . TYR A 1 151 ? 9.883 -25.469 -19.219 1 92.44 151 TYR A N 1
ATOM 1188 C CA . TYR A 1 151 ? 11.125 -26.172 -18.906 1 92.44 151 TYR A CA 1
ATOM 1189 C C . TYR A 1 151 ? 11.508 -27.125 -20.016 1 92.44 151 TYR A C 1
ATOM 1191 O O . TYR A 1 151 ? 12.633 -27.078 -20.531 1 92.44 151 TYR A O 1
ATOM 1199 N N . PHE A 1 152 ? 10.609 -27.922 -20.453 1 95.38 152 PHE A N 1
ATOM 1200 C CA . PHE A 1 152 ? 10.898 -28.969 -21.422 1 95.38 152 PHE A CA 1
ATOM 1201 C C . PHE A 1 152 ? 11.133 -28.375 -22.812 1 95.38 152 PHE A C 1
ATOM 1203 O O . PHE A 1 152 ? 12.078 -28.75 -23.5 1 95.38 152 PHE A O 1
ATOM 1210 N N . ILE A 1 153 ? 10.336 -27.484 -23.156 1 95.56 153 ILE A N 1
ATOM 1211 C CA . ILE A 1 153 ? 10.484 -26.859 -24.469 1 95.56 153 ILE A CA 1
ATOM 1212 C C . ILE A 1 153 ? 11.711 -25.938 -24.469 1 95.56 153 ILE A C 1
ATOM 1214 O O . ILE A 1 153 ? 12.438 -25.875 -25.469 1 95.56 153 ILE A O 1
ATOM 1218 N N . GLY A 1 154 ? 11.93 -25.25 -23.438 1 93.69 154 GLY A N 1
ATOM 1219 C CA . GLY A 1 154 ? 13.117 -24.422 -23.312 1 93.69 154 GLY A CA 1
ATOM 1220 C C . GLY A 1 154 ? 14.406 -25.219 -23.391 1 93.69 154 GLY A C 1
ATOM 1221 O O . GLY A 1 154 ? 15.359 -24.797 -24.047 1 93.69 154 GLY A O 1
ATOM 1222 N N . LYS A 1 155 ? 14.438 -26.312 -22.812 1 93.62 155 LYS A N 1
ATOM 1223 C CA . LYS A 1 155 ? 15.617 -27.188 -22.828 1 93.62 155 LYS A CA 1
ATOM 1224 C C . LYS A 1 155 ? 15.836 -27.781 -24.203 1 93.62 155 LYS A C 1
ATOM 1226 O O . LYS A 1 155 ? 16.969 -27.938 -24.656 1 93.62 155 LYS A O 1
ATOM 1231 N N . SER A 1 156 ? 14.82 -28.062 -24.859 1 94.94 156 SER A N 1
ATOM 1232 C CA . SER A 1 156 ? 14.914 -28.75 -26.141 1 94.94 156 SER A CA 1
ATOM 1233 C C . SER A 1 156 ? 15.102 -27.75 -27.281 1 94.94 156 SER A C 1
ATOM 1235 O O . SER A 1 156 ? 15.891 -28 -28.203 1 94.94 156 SER A O 1
ATOM 1237 N N . MET A 1 157 ? 14.406 -26.625 -27.188 1 94.38 157 MET A N 1
ATOM 1238 C CA . MET A 1 157 ? 14.375 -25.734 -28.328 1 94.38 157 MET A CA 1
ATOM 1239 C C . MET A 1 157 ? 14.844 -24.328 -27.953 1 94.38 157 MET A C 1
ATOM 1241 O O . MET A 1 157 ? 14.883 -23.438 -28.797 1 94.38 157 MET A O 1
ATOM 1245 N N . GLY A 1 158 ? 15.18 -24.219 -26.75 1 91.44 158 GLY A N 1
ATOM 1246 C CA . GLY A 1 158 ? 15.523 -22.875 -26.281 1 91.44 158 GLY A CA 1
ATOM 1247 C C . GLY A 1 158 ? 16.781 -22.328 -26.922 1 91.44 158 GLY A C 1
ATOM 1248 O O . GLY A 1 158 ? 17.781 -23.031 -27.062 1 91.44 158 GLY A O 1
ATOM 1249 N N . LYS A 1 159 ? 16.672 -21.031 -27.438 1 90.88 159 LYS A N 1
ATOM 1250 C CA . LYS A 1 159 ? 17.812 -20.344 -28.047 1 90.88 159 LYS A CA 1
ATOM 1251 C C . LYS A 1 159 ? 18 -18.953 -27.453 1 90.88 159 LYS A C 1
ATOM 1253 O O . LYS A 1 159 ? 19.125 -18.562 -27.141 1 90.88 159 LYS A O 1
ATOM 1258 N N . ARG A 1 160 ? 17.031 -18.25 -27.375 1 92.38 160 ARG A N 1
ATOM 1259 C CA . ARG A 1 160 ? 17.125 -16.875 -26.922 1 92.38 160 ARG A CA 1
ATOM 1260 C C . ARG A 1 160 ? 16.734 -16.766 -25.438 1 92.38 160 ARG A C 1
ATOM 1262 O O . ARG A 1 160 ? 15.602 -17.094 -25.062 1 92.38 160 ARG A O 1
ATOM 1269 N N . LYS A 1 161 ? 17.562 -16.141 -24.625 1 92 161 LYS A N 1
ATOM 1270 C CA . LYS A 1 161 ? 17.344 -15.992 -23.188 1 92 161 LYS A CA 1
ATOM 1271 C C . LYS A 1 161 ? 16.312 -14.898 -22.906 1 92 161 LYS A C 1
ATOM 1273 O O . LYS A 1 161 ? 16.297 -13.867 -23.594 1 92 161 LYS A O 1
ATOM 1278 N N . LEU A 1 162 ? 15.516 -15.148 -21.922 1 88.25 162 LEU A N 1
ATOM 1279 C CA . LEU A 1 162 ? 14.469 -14.203 -21.562 1 88.25 162 LEU A CA 1
ATOM 1280 C C . LEU A 1 162 ? 15.031 -13.07 -20.719 1 88.25 162 LEU A C 1
ATOM 1282 O O . LEU A 1 162 ? 14.828 -11.891 -21.031 1 88.25 162 LEU A O 1
ATOM 1286 N N . TRP A 1 163 ? 15.625 -13.312 -19.641 1 86.69 163 TRP A N 1
ATOM 1287 C CA . TRP A 1 163 ? 16.266 -12.391 -18.703 1 86.69 163 TRP A CA 1
ATOM 1288 C C . TRP A 1 163 ? 17.5 -13.016 -18.062 1 86.69 163 TRP A C 1
ATOM 1290 O O . TRP A 1 163 ? 17.453 -13.438 -16.906 1 86.69 163 TRP A O 1
ATOM 1300 N N . PRO A 1 164 ? 18.609 -12.953 -18.688 1 88.56 164 PRO A N 1
ATOM 1301 C CA . PRO A 1 164 ? 19.797 -13.711 -18.297 1 88.56 164 PRO A CA 1
ATOM 1302 C C . PRO A 1 164 ? 20.328 -13.305 -16.922 1 88.56 164 PRO A C 1
ATOM 1304 O O . PRO A 1 164 ? 20.797 -14.156 -16.172 1 88.56 164 PRO A O 1
ATOM 1307 N N . ASP A 1 165 ? 20.172 -12.07 -16.547 1 87.94 165 ASP A N 1
ATOM 1308 C CA . ASP A 1 165 ? 20.75 -11.586 -15.297 1 87.94 165 ASP A CA 1
ATOM 1309 C C . ASP A 1 165 ? 19.938 -12.062 -14.094 1 87.94 165 ASP A C 1
ATOM 1311 O O . ASP A 1 165 ? 20.469 -12.211 -13 1 87.94 165 ASP A O 1
ATOM 1315 N N . ILE A 1 166 ? 18.734 -12.359 -14.359 1 87.5 166 ILE A N 1
ATOM 1316 C CA . ILE A 1 166 ? 17.844 -12.703 -13.258 1 87.5 166 ILE A CA 1
ATOM 1317 C C . ILE A 1 166 ? 17.484 -14.188 -13.32 1 87.5 166 ILE A C 1
ATOM 1319 O O . ILE A 1 166 ? 17.484 -14.867 -12.297 1 87.5 166 ILE A O 1
ATOM 1323 N N . SER A 1 167 ? 17.203 -14.633 -14.5 1 89.38 167 SER A N 1
ATOM 1324 C CA . SER A 1 167 ? 16.875 -16.031 -14.742 1 89.38 167 SER A CA 1
ATOM 1325 C C . SER A 1 167 ? 17.609 -16.562 -15.969 1 89.38 167 SER A C 1
ATOM 1327 O O . SER A 1 167 ? 17.016 -16.656 -17.047 1 89.38 167 SER A O 1
ATOM 1329 N N . PRO A 1 168 ? 18.688 -17.062 -15.766 1 89.19 168 PRO A N 1
ATOM 1330 C CA . PRO A 1 168 ? 19.562 -17.406 -16.891 1 89.19 168 PRO A CA 1
ATOM 1331 C C . PRO A 1 168 ? 19.047 -18.609 -17.688 1 89.19 168 PRO A C 1
ATOM 1333 O O . PRO A 1 168 ? 19.422 -18.797 -18.844 1 89.19 168 PRO A O 1
ATOM 1336 N N . ASN A 1 169 ? 18.266 -19.344 -17.156 1 88.12 169 ASN A N 1
ATOM 1337 C CA . ASN A 1 169 ? 17.875 -20.594 -17.797 1 88.12 169 ASN A CA 1
ATOM 1338 C C . ASN A 1 169 ? 16.562 -20.438 -18.562 1 88.12 169 ASN A C 1
ATOM 1340 O O . ASN A 1 169 ? 16.188 -21.312 -19.344 1 88.12 169 ASN A O 1
ATOM 1344 N N . LYS A 1 170 ? 15.914 -19.344 -18.391 1 93.19 170 LYS A N 1
ATOM 1345 C CA . LYS A 1 170 ? 14.648 -19.156 -19.094 1 93.19 170 LYS A CA 1
ATOM 1346 C C . LYS A 1 170 ? 14.867 -18.609 -20.5 1 93.19 170 LYS A C 1
ATOM 1348 O O . LYS A 1 170 ? 15.727 -17.766 -20.719 1 93.19 170 LYS A O 1
ATOM 1353 N N . THR A 1 171 ? 14.078 -19.203 -21.422 1 94.94 171 THR A N 1
ATOM 1354 C CA . THR A 1 171 ? 14.195 -18.812 -22.828 1 94.94 171 THR A CA 1
ATOM 1355 C C . THR A 1 171 ? 12.844 -18.359 -23.375 1 94.94 171 THR A C 1
ATOM 1357 O O . THR A 1 171 ? 11.797 -18.656 -22.797 1 94.94 171 THR A O 1
ATOM 1360 N N . ILE A 1 172 ? 12.914 -17.625 -24.453 1 95.25 172 ILE A N 1
ATOM 1361 C CA . ILE A 1 172 ? 11.695 -17.141 -25.094 1 95.25 172 ILE A CA 1
ATOM 1362 C C . ILE A 1 172 ? 10.898 -18.312 -25.641 1 95.25 172 ILE A C 1
ATOM 1364 O O . ILE A 1 172 ? 9.672 -18.359 -25.5 1 95.25 172 ILE A O 1
ATOM 1368 N N . GLU A 1 173 ? 11.586 -19.281 -26.281 1 96.88 173 GLU A N 1
ATOM 1369 C CA . GLU A 1 173 ? 10.938 -20.469 -26.797 1 96.88 173 GLU A CA 1
ATOM 1370 C C . GLU A 1 173 ? 10.266 -21.266 -25.688 1 96.88 173 GLU A C 1
ATOM 1372 O O . GLU A 1 173 ? 9.148 -21.766 -25.859 1 96.88 173 GLU A O 1
ATOM 1377 N N . GLY A 1 174 ? 10.938 -21.375 -24.641 1 96.75 174 GLY A N 1
ATOM 1378 C CA . GLY A 1 174 ? 10.352 -22.031 -23.484 1 96.75 174 GLY A CA 1
ATOM 1379 C C . GLY A 1 174 ? 9.109 -21.328 -22.969 1 96.75 174 GLY A C 1
ATOM 1380 O O . GLY A 1 174 ? 8.117 -21.984 -22.625 1 96.75 174 GLY A O 1
ATOM 1381 N N . SER A 1 175 ? 9.219 -20.031 -22.891 1 97.12 175 SER A N 1
ATOM 1382 C CA . SER A 1 175 ? 8.078 -19.25 -22.438 1 97.12 175 SER A CA 1
ATOM 1383 C C . SER A 1 175 ? 6.863 -19.469 -23.328 1 97.12 175 SER A C 1
ATOM 1385 O O . SER A 1 175 ? 5.758 -19.703 -22.828 1 97.12 175 SER A O 1
ATOM 1387 N N . VAL A 1 176 ? 7.023 -19.391 -24.594 1 97.5 176 VAL A N 1
ATOM 1388 C CA . VAL A 1 176 ? 5.93 -19.594 -25.547 1 97.5 176 VAL A CA 1
ATOM 1389 C C . VAL A 1 176 ? 5.41 -21.016 -25.438 1 97.5 176 VAL A C 1
ATOM 1391 O O . VAL A 1 176 ? 4.195 -21.25 -25.453 1 97.5 176 VAL A O 1
ATOM 1394 N N . GLY A 1 177 ? 6.336 -21.969 -25.375 1 97.56 177 GLY A N 1
ATOM 1395 C CA . GLY A 1 177 ? 5.938 -23.359 -25.172 1 97.56 177 GLY A CA 1
ATOM 1396 C C . GLY A 1 177 ? 5.121 -23.562 -23.922 1 97.56 177 GLY A C 1
ATOM 1397 O O . GLY A 1 177 ? 4.156 -24.344 -23.922 1 97.56 177 GLY A O 1
ATOM 1398 N N . GLY A 1 178 ? 5.504 -22.938 -22.844 1 98 178 GLY A N 1
ATOM 1399 C CA . GLY A 1 178 ? 4.75 -23 -21.594 1 98 178 GLY A CA 1
ATOM 1400 C C . GLY A 1 178 ? 3.34 -22.453 -21.719 1 98 178 GLY A C 1
ATOM 1401 O O . GLY A 1 178 ? 2.391 -23.031 -21.188 1 98 178 GLY A O 1
ATOM 1402 N N . ILE A 1 179 ? 3.236 -21.391 -22.438 1 98.38 179 ILE A N 1
ATOM 1403 C CA . ILE A 1 179 ? 1.932 -20.766 -22.641 1 98.38 179 ILE A CA 1
ATOM 1404 C C . ILE A 1 179 ? 1.021 -21.719 -23.422 1 98.38 179 ILE A C 1
ATOM 1406 O O . ILE A 1 179 ? -0.14 -21.906 -23.047 1 98.38 179 ILE A O 1
ATOM 1410 N N . VAL A 1 180 ? 1.551 -22.281 -24.438 1 98.31 180 VAL A N 1
ATOM 1411 C CA . VAL A 1 180 ? 0.782 -23.203 -25.266 1 98.31 180 VAL A CA 1
ATOM 1412 C C . VAL A 1 180 ? 0.312 -24.391 -24.406 1 98.31 180 VAL A C 1
ATOM 1414 O O . VAL A 1 180 ? -0.852 -24.781 -24.484 1 98.31 180 VAL A O 1
ATOM 1417 N N . CYS A 1 181 ? 1.174 -24.922 -23.609 1 98.38 181 CYS A N 1
ATOM 1418 C CA . CYS A 1 181 ? 0.825 -26.031 -22.734 1 98.38 181 CYS A CA 1
ATOM 1419 C C . CYS A 1 181 ? -0.269 -25.625 -21.75 1 98.38 181 CYS A C 1
ATOM 1421 O O . CYS A 1 181 ? -1.188 -26.406 -21.5 1 98.38 181 CYS A O 1
ATOM 1423 N N . GLY A 1 182 ? -0.19 -24.438 -21.188 1 98.31 182 GLY A N 1
ATOM 1424 C CA . GLY A 1 182 ? -1.215 -23.938 -20.281 1 98.31 182 GLY A CA 1
ATOM 1425 C C . GLY A 1 182 ? -2.574 -23.797 -20.938 1 98.31 182 GLY A C 1
ATOM 1426 O O . GLY A 1 182 ? -3.596 -24.156 -20.344 1 98.31 182 GLY A O 1
ATOM 1427 N N . VAL A 1 183 ? -2.557 -23.312 -22.141 1 98.31 183 VAL A N 1
ATOM 1428 C CA . VAL A 1 183 ? -3.801 -23.125 -22.875 1 98.31 183 VAL A CA 1
ATOM 1429 C C . VAL A 1 183 ? -4.438 -24.484 -23.172 1 98.31 183 VAL A C 1
ATOM 1431 O O . VAL A 1 183 ? -5.656 -24.641 -23.062 1 98.31 183 VAL A O 1
ATOM 1434 N N . ILE A 1 184 ? -3.648 -25.438 -23.547 1 98.06 184 ILE A N 1
ATOM 1435 C CA . ILE A 1 184 ? -4.145 -26.781 -23.828 1 98.06 184 ILE A CA 1
ATOM 1436 C C . ILE A 1 184 ? -4.816 -27.359 -22.578 1 98.06 184 ILE A C 1
ATOM 1438 O O . ILE A 1 184 ? -5.914 -27.906 -22.656 1 98.06 184 ILE A O 1
ATOM 1442 N N . VAL A 1 185 ? -4.168 -27.188 -21.469 1 97.69 185 VAL A N 1
ATOM 1443 C CA . VAL A 1 185 ? -4.723 -27.688 -20.203 1 97.69 185 VAL A CA 1
ATOM 1444 C C . VAL A 1 185 ? -6.047 -26.984 -19.922 1 97.69 185 VAL A C 1
ATOM 1446 O O . VAL A 1 185 ? -7.012 -27.625 -19.484 1 97.69 185 VAL A O 1
ATOM 1449 N N . ALA A 1 186 ? -6.113 -25.688 -20.094 1 97.69 186 ALA A N 1
ATOM 1450 C CA . ALA A 1 186 ? -7.352 -24.938 -19.875 1 97.69 186 ALA A CA 1
ATOM 1451 C C . ALA A 1 186 ? -8.477 -25.469 -20.766 1 97.69 186 ALA A C 1
ATOM 1453 O O . ALA A 1 186 ? -9.609 -25.625 -20.312 1 97.69 186 ALA A O 1
ATOM 1454 N N . LEU A 1 187 ? -8.141 -25.781 -21.984 1 96.5 187 LEU A N 1
ATOM 1455 C CA . LEU A 1 187 ? -9.125 -26.297 -22.938 1 96.5 187 LEU A CA 1
ATOM 1456 C C . LEU A 1 187 ? -9.602 -27.688 -22.516 1 96.5 187 LEU A C 1
ATOM 1458 O O . LEU A 1 187 ? -10.766 -28.031 -22.719 1 96.5 187 LEU A O 1
ATOM 1462 N N . LEU A 1 188 ? -8.711 -28.453 -21.984 1 96.31 188 LEU A N 1
ATOM 1463 C CA . LEU A 1 188 ? -9.086 -29.781 -21.516 1 96.31 188 LEU A CA 1
ATOM 1464 C C . LEU A 1 188 ? -10.117 -29.688 -20.406 1 96.31 188 LEU A C 1
ATOM 1466 O O . LEU A 1 188 ? -10.969 -30.578 -20.266 1 96.31 188 LEU A O 1
ATOM 1470 N N . PHE A 1 189 ? -10.07 -28.641 -19.594 1 94.88 189 PHE A N 1
ATOM 1471 C CA . PHE A 1 189 ? -11.023 -28.438 -18.5 1 94.88 189 PHE A CA 1
ATOM 1472 C C . PHE A 1 189 ? -12.422 -28.203 -19.062 1 94.88 189 PHE A C 1
ATOM 1474 O O . PHE A 1 189 ? -13.422 -28.438 -18.375 1 94.88 189 PHE A O 1
ATOM 1481 N N . ALA A 1 190 ? -12.555 -27.703 -20.266 1 89.56 190 ALA A N 1
ATOM 1482 C CA . ALA A 1 190 ? -13.859 -27.5 -20.906 1 89.56 190 ALA A CA 1
ATOM 1483 C C . ALA A 1 190 ? -14.594 -28.828 -21.062 1 89.56 190 ALA A C 1
ATOM 1485 O O . ALA A 1 190 ? -15.828 -28.859 -21.031 1 89.56 190 ALA A O 1
ATOM 1486 N N . PHE A 1 191 ? -13.836 -29.844 -21.156 1 90.5 191 PHE A N 1
ATOM 1487 C CA . PHE A 1 191 ? -14.438 -31.141 -21.438 1 90.5 191 PHE A CA 1
ATOM 1488 C C . PHE A 1 191 ? -14.492 -32 -20.188 1 90.5 191 PHE A C 1
ATOM 1490 O O . PHE A 1 191 ? -15.352 -32.875 -20.062 1 90.5 191 PHE A O 1
ATOM 1497 N N . LEU A 1 192 ? -13.664 -31.688 -19.234 1 89.44 192 LEU A N 1
ATOM 1498 C CA . LEU A 1 192 ? -13.469 -32.625 -18.141 1 89.44 192 LEU A CA 1
ATOM 1499 C C . LEU A 1 192 ? -14.023 -32.062 -16.828 1 89.44 192 LEU A C 1
ATOM 1501 O O . LEU A 1 192 ? -14.109 -32.781 -15.828 1 89.44 192 LEU A O 1
ATOM 1505 N N . SER A 1 193 ? -14.375 -30.844 -16.875 1 85.94 193 SER A N 1
ATOM 1506 C CA . SER A 1 193 ? -14.758 -30.219 -15.609 1 85.94 193 SER A CA 1
ATOM 1507 C C . SER A 1 193 ? -16.188 -29.672 -15.664 1 85.94 193 SER A C 1
ATOM 1509 O O . SER A 1 193 ? -16.75 -29.531 -16.75 1 85.94 193 SER A O 1
ATOM 1511 N N . PRO A 1 194 ? -16.766 -29.438 -14.539 1 87.19 194 PRO A N 1
ATOM 1512 C CA . PRO A 1 194 ? -18.125 -28.922 -14.477 1 87.19 194 PRO A CA 1
ATOM 1513 C C . PRO A 1 194 ? -18.203 -27.422 -14.727 1 87.19 194 PRO A C 1
ATOM 1515 O O . PRO A 1 194 ? -19.25 -26.797 -14.516 1 87.19 194 PRO A O 1
ATOM 1518 N N . LEU A 1 195 ? -17.062 -26.891 -15.18 1 88 195 LEU A N 1
ATOM 1519 C CA . LEU A 1 195 ? -17.062 -25.453 -15.422 1 88 195 LEU A CA 1
ATOM 1520 C C . LEU A 1 195 ? -17.984 -25.078 -16.578 1 88 195 LEU A C 1
ATOM 1522 O O . LEU A 1 195 ? -18.062 -25.812 -17.578 1 88 195 LEU A O 1
ATOM 1526 N N . THR A 1 196 ? -18.688 -23.938 -16.422 1 86.31 196 THR A N 1
ATOM 1527 C CA . THR A 1 196 ? -19.688 -23.531 -17.406 1 86.31 196 THR A CA 1
ATOM 1528 C C . THR A 1 196 ? -19.109 -22.547 -18.422 1 86.31 196 THR A C 1
ATOM 1530 O O . THR A 1 196 ? -19.781 -22.172 -19.375 1 86.31 196 THR A O 1
ATOM 1533 N N . GLU A 1 197 ? -17.906 -22.234 -18.234 1 91.12 197 GLU A N 1
ATOM 1534 C CA . GLU A 1 197 ? -17.266 -21.297 -19.141 1 91.12 197 GLU A CA 1
ATOM 1535 C C . GLU A 1 197 ? -17.156 -21.859 -20.547 1 91.12 197 GLU A C 1
ATOM 1537 O O . GLU A 1 197 ? -16.922 -23.062 -20.719 1 91.12 197 GLU A O 1
ATOM 1542 N N . SER A 1 198 ? -17.328 -21.047 -21.531 1 93.75 198 SER A N 1
ATOM 1543 C CA . SER A 1 198 ? -17.141 -21.469 -22.922 1 93.75 198 SER A CA 1
ATOM 1544 C C . SER A 1 198 ? -15.688 -21.844 -23.188 1 93.75 198 SER A C 1
ATOM 1546 O O . SER A 1 198 ? -14.789 -21.375 -22.5 1 93.75 198 SER A O 1
ATOM 1548 N N . PRO A 1 199 ? -15.5 -22.703 -24.188 1 94.81 199 PRO A N 1
ATOM 1549 C CA . PRO A 1 199 ? -14.125 -23.047 -24.531 1 94.81 199 PRO A CA 1
ATOM 1550 C C . PRO A 1 199 ? -13.273 -21.828 -24.875 1 94.81 199 PRO A C 1
ATOM 1552 O O . PRO A 1 199 ? -12.094 -21.766 -24.531 1 94.81 199 PRO A O 1
ATOM 1555 N N . LEU A 1 200 ? -13.852 -20.875 -25.5 1 95.81 200 LEU A N 1
ATOM 1556 C CA . LEU A 1 200 ? -13.125 -19.656 -25.828 1 95.81 200 LEU A CA 1
ATOM 1557 C C . LEU A 1 200 ? -12.719 -18.891 -24.562 1 95.81 200 LEU A C 1
ATOM 1559 O O . LEU A 1 200 ? -11.609 -18.375 -24.484 1 95.81 200 LEU A O 1
ATOM 1563 N N . HIS A 1 201 ? -13.641 -18.859 -23.672 1 97 201 HIS A N 1
ATOM 1564 C CA . HIS A 1 201 ? -13.352 -18.188 -22.406 1 97 201 HIS A CA 1
ATOM 1565 C C . HIS A 1 201 ? -12.242 -18.891 -21.641 1 97 201 HIS A C 1
ATOM 1567 O O . HIS A 1 201 ? -11.359 -18.25 -21.078 1 97 201 HIS A O 1
ATOM 1573 N N . LEU A 1 202 ? -12.266 -20.172 -21.656 1 97.12 202 LEU A N 1
ATOM 1574 C CA . LEU A 1 202 ? -11.242 -20.953 -20.969 1 97.12 202 LEU A CA 1
ATOM 1575 C C . LEU A 1 202 ? -9.891 -20.797 -21.672 1 97.12 202 LEU A C 1
ATOM 1577 O O . LEU A 1 202 ? -8.844 -20.797 -21 1 97.12 202 LEU A O 1
ATOM 1581 N N . MET A 1 203 ? -9.953 -20.688 -22.953 1 97.25 203 MET A N 1
ATOM 1582 C CA . MET A 1 203 ? -8.727 -20.453 -23.703 1 97.25 203 MET A CA 1
ATOM 1583 C C . MET A 1 203 ? -8.094 -19.125 -23.297 1 97.25 203 MET A C 1
ATOM 1585 O O . MET A 1 203 ? -6.879 -19.047 -23.094 1 97.25 203 MET A O 1
ATOM 1589 N N . VAL A 1 204 ? -8.883 -18.109 -23.172 1 98 204 VAL A N 1
ATOM 1590 C CA . VAL A 1 204 ? -8.406 -16.797 -22.766 1 98 204 VAL A CA 1
ATOM 1591 C C . VAL A 1 204 ? -7.852 -16.859 -21.344 1 98 204 VAL A C 1
ATOM 1593 O O . VAL A 1 204 ? -6.789 -16.297 -21.062 1 98 204 VAL A O 1
ATOM 1596 N N . ILE A 1 205 ? -8.586 -17.578 -20.5 1 98 205 ILE A N 1
ATOM 1597 C CA . ILE A 1 205 ? -8.148 -17.719 -19.125 1 98 205 ILE A CA 1
ATOM 1598 C C . ILE A 1 205 ? -6.793 -18.422 -19.078 1 98 205 ILE A C 1
ATOM 1600 O O . ILE A 1 205 ? -5.875 -17.984 -18.391 1 98 205 ILE A O 1
ATOM 1604 N N . GLY A 1 206 ? -6.715 -19.516 -19.844 1 98.25 206 GLY A N 1
ATOM 1605 C CA . GLY A 1 206 ? -5.457 -20.25 -19.906 1 98.25 206 GLY A CA 1
ATOM 1606 C C . GLY A 1 206 ? -4.301 -19.406 -20.406 1 98.25 206 GLY A C 1
ATOM 1607 O O . GLY A 1 206 ? -3.195 -19.469 -19.859 1 98.25 206 GLY A O 1
ATOM 1608 N N . LEU A 1 207 ? -4.57 -18.625 -21.406 1 98.5 207 LEU A N 1
ATOM 1609 C CA . LEU A 1 207 ? -3.559 -17.75 -21.969 1 98.5 207 LEU A CA 1
ATOM 1610 C C . LEU A 1 207 ? -3.088 -16.719 -20.938 1 98.5 207 LEU A C 1
ATOM 1612 O O . LEU A 1 207 ? -1.885 -16.578 -20.719 1 98.5 207 LEU A O 1
ATOM 1616 N N . VAL A 1 208 ? -4.004 -16.109 -20.328 1 98.56 208 VAL A N 1
ATOM 1617 C CA . VAL A 1 208 ? -3.707 -15.023 -19.391 1 98.56 208 VAL A CA 1
ATOM 1618 C C . VAL A 1 208 ? -3.008 -15.594 -18.156 1 98.56 208 VAL A C 1
ATOM 1620 O O . VAL A 1 208 ? -2.004 -15.047 -17.688 1 98.56 208 VAL A O 1
ATOM 1623 N N . LEU A 1 209 ? -3.482 -16.688 -17.625 1 98.56 209 LEU A N 1
ATOM 1624 C CA . LEU A 1 209 ? -2.889 -17.281 -16.438 1 98.56 209 LEU A CA 1
ATOM 1625 C C . LEU A 1 209 ? -1.47 -17.766 -16.719 1 98.56 209 LEU A C 1
ATOM 1627 O O . LEU A 1 209 ? -0.595 -17.688 -15.859 1 98.56 209 LEU A O 1
ATOM 1631 N N . SER A 1 210 ? -1.28 -18.281 -17.922 1 98.5 210 SER A N 1
ATOM 1632 C CA . SER A 1 210 ? 0.057 -18.75 -18.281 1 98.5 210 SER A CA 1
ATOM 1633 C C . SER A 1 210 ? 1.041 -17.578 -18.359 1 98.5 210 SER A C 1
ATOM 1635 O O . SER A 1 210 ? 2.168 -17.672 -17.875 1 98.5 210 SER A O 1
ATOM 1637 N N . ILE A 1 211 ? 0.599 -16.531 -18.922 1 98.12 211 ILE A N 1
ATOM 1638 C CA . ILE A 1 211 ? 1.45 -15.344 -19.062 1 98.12 211 ILE A CA 1
ATOM 1639 C C . ILE A 1 211 ? 1.771 -14.781 -17.672 1 98.12 211 ILE A C 1
ATOM 1641 O O . ILE A 1 211 ? 2.939 -14.594 -17.328 1 98.12 211 ILE A O 1
ATOM 1645 N N . PHE A 1 212 ? 0.784 -14.641 -16.891 1 98.06 212 PHE A N 1
ATOM 1646 C CA . PHE A 1 212 ? 0.976 -13.938 -15.625 1 98.06 212 PHE A CA 1
ATOM 1647 C C . PHE A 1 212 ? 1.534 -14.875 -14.562 1 98.06 212 PHE A C 1
ATOM 1649 O O . PHE A 1 212 ? 2.096 -14.43 -13.562 1 98.06 212 PHE A O 1
ATOM 1656 N N . GLY A 1 213 ? 1.32 -16.156 -14.766 1 98.06 213 GLY A N 1
ATOM 1657 C CA . GLY A 1 213 ? 2.078 -17.078 -13.945 1 98.06 213 GLY A CA 1
ATOM 1658 C C . GLY A 1 213 ? 3.578 -16.953 -14.125 1 98.06 213 GLY A C 1
ATOM 1659 O O . GLY A 1 213 ? 4.332 -16.953 -13.148 1 98.06 213 GLY A O 1
ATOM 1660 N N . GLN A 1 214 ? 3.967 -16.859 -15.344 1 96.94 214 GLN A N 1
ATOM 1661 C CA . GLN A 1 214 ? 5.383 -16.672 -15.648 1 96.94 214 GLN A CA 1
ATOM 1662 C C . GLN A 1 214 ? 5.879 -15.312 -15.156 1 96.94 214 GLN A C 1
ATOM 1664 O O . GLN A 1 214 ? 7 -15.203 -14.656 1 96.94 214 GLN A O 1
ATOM 1669 N N . VAL A 1 215 ? 5.012 -14.312 -15.289 1 97.12 215 VAL A N 1
ATOM 1670 C CA . VAL A 1 215 ? 5.375 -12.984 -14.805 1 97.12 215 VAL A CA 1
ATOM 1671 C C . VAL A 1 215 ? 5.598 -13.031 -13.297 1 97.12 215 VAL A C 1
ATOM 1673 O O . VAL A 1 215 ? 6.559 -12.445 -12.789 1 97.12 215 VAL A O 1
ATOM 1676 N N . GLY A 1 216 ? 4.699 -13.703 -12.594 1 97.75 216 GLY A N 1
ATOM 1677 C CA . GLY A 1 216 ? 4.855 -13.844 -11.156 1 97.75 216 GLY A CA 1
ATOM 1678 C C . GLY A 1 216 ? 6.176 -14.477 -10.758 1 97.75 216 GLY A C 1
ATOM 1679 O O . GLY A 1 216 ? 6.832 -14.016 -9.82 1 97.75 216 GLY A O 1
ATOM 1680 N N . ASP A 1 217 ? 6.508 -15.461 -11.461 1 96.31 217 ASP A N 1
ATOM 1681 C CA . ASP A 1 217 ? 7.781 -16.125 -11.227 1 96.31 217 ASP A CA 1
ATOM 1682 C C . ASP A 1 217 ? 8.953 -15.188 -11.461 1 96.31 217 ASP A C 1
ATOM 1684 O O . ASP A 1 217 ? 9.906 -15.164 -10.68 1 96.31 217 ASP A O 1
ATOM 1688 N N . LEU A 1 218 ? 8.914 -14.438 -12.5 1 96.19 218 LEU A N 1
ATOM 1689 C CA . LEU A 1 218 ? 9.977 -13.5 -12.836 1 96.19 218 LEU A CA 1
ATOM 1690 C C . LEU A 1 218 ? 10.055 -12.367 -11.82 1 96.19 218 LEU A C 1
ATOM 1692 O O . LEU A 1 218 ? 11.141 -11.898 -11.484 1 96.19 218 LEU A O 1
ATOM 1696 N N . VAL A 1 219 ? 8.906 -11.93 -11.359 1 97.19 219 VAL A N 1
ATOM 1697 C CA . VAL A 1 219 ? 8.859 -10.883 -10.344 1 97.19 219 VAL A CA 1
ATOM 1698 C C . VAL A 1 219 ? 9.578 -11.352 -9.086 1 97.19 219 VAL A C 1
ATOM 1700 O O . VAL A 1 219 ? 10.383 -10.617 -8.508 1 97.19 219 VAL A O 1
ATOM 1703 N N . GLU A 1 220 ? 9.227 -12.539 -8.688 1 96.31 220 GLU A N 1
ATOM 1704 C CA . GLU A 1 220 ? 9.883 -13.086 -7.508 1 96.31 220 GLU A CA 1
ATOM 1705 C C . GLU A 1 220 ? 11.391 -13.203 -7.715 1 96.31 220 GLU A C 1
ATOM 1707 O O . GLU A 1 220 ? 12.172 -12.852 -6.828 1 96.31 220 GLU A O 1
ATOM 1712 N N . SER A 1 221 ? 11.828 -13.688 -8.852 1 95.5 221 SER A N 1
ATOM 1713 C CA . SER A 1 221 ? 13.25 -13.766 -9.164 1 95.5 221 SER A CA 1
ATOM 1714 C C . SER A 1 221 ? 13.906 -12.391 -9.125 1 95.5 221 SER A C 1
ATOM 1716 O O . SER A 1 221 ? 15.023 -12.242 -8.633 1 95.5 221 SER A O 1
ATOM 1718 N N . ALA A 1 222 ? 13.211 -11.453 -9.602 1 94.56 222 ALA A N 1
ATOM 1719 C CA . ALA A 1 222 ? 13.742 -10.094 -9.688 1 94.56 222 ALA A CA 1
ATOM 1720 C C . ALA A 1 222 ? 14.016 -9.523 -8.297 1 94.56 222 ALA A C 1
ATOM 1722 O O . ALA A 1 222 ? 15.094 -8.984 -8.047 1 94.56 222 ALA A O 1
ATOM 1723 N N . PHE A 1 223 ? 12.969 -9.688 -7.359 1 93.88 223 PHE A N 1
ATOM 1724 C CA . PHE A 1 223 ? 13.242 -9.055 -6.074 1 93.88 223 PHE A CA 1
ATOM 1725 C C . PHE A 1 223 ? 14.18 -9.914 -5.234 1 93.88 223 PHE A C 1
ATOM 1727 O O . PHE A 1 223 ? 14.945 -9.391 -4.426 1 93.88 223 PHE A O 1
ATOM 1734 N N . LYS A 1 224 ? 14.258 -11.203 -5.5 1 95.5 224 LYS A N 1
ATOM 1735 C CA . LYS A 1 224 ? 15.266 -12.016 -4.828 1 95.5 224 LYS A CA 1
ATOM 1736 C C . LYS A 1 224 ? 16.672 -11.57 -5.211 1 95.5 224 LYS A C 1
ATOM 1738 O O . LYS A 1 224 ? 17.531 -11.375 -4.34 1 95.5 224 LYS A O 1
ATOM 1743 N N . ARG A 1 225 ? 16.906 -11.352 -6.484 1 93.38 225 ARG A N 1
ATOM 1744 C CA . ARG A 1 225 ? 18.203 -10.906 -6.945 1 93.38 225 ARG A CA 1
ATOM 1745 C C . ARG A 1 225 ? 18.516 -9.492 -6.461 1 93.38 225 ARG A C 1
ATOM 1747 O O . ARG A 1 225 ? 19.656 -9.18 -6.121 1 93.38 225 ARG A O 1
ATOM 1754 N N . HIS A 1 226 ? 17.516 -8.727 -6.43 1 92.44 226 HIS A N 1
ATOM 1755 C CA . HIS A 1 226 ? 17.672 -7.363 -5.934 1 92.44 226 HIS A CA 1
ATOM 1756 C C . HIS A 1 226 ? 18.141 -7.355 -4.484 1 92.44 226 HIS A C 1
ATOM 1758 O O . HIS A 1 226 ? 18.953 -6.512 -4.102 1 92.44 226 HIS A O 1
ATOM 1764 N N . TYR A 1 227 ? 17.703 -8.312 -3.736 1 94.56 227 TYR A N 1
ATOM 1765 C CA . TYR A 1 227 ? 18.062 -8.367 -2.324 1 94.56 227 TYR A CA 1
ATOM 1766 C C . TYR A 1 227 ? 19.25 -9.305 -2.107 1 94.56 227 TYR A C 1
ATOM 1768 O O . TYR A 1 227 ? 19.609 -9.602 -0.967 1 94.56 227 TYR A O 1
ATOM 1776 N N . GLY A 1 228 ? 19.797 -9.891 -3.203 1 93 228 GLY A N 1
ATOM 1777 C CA . GLY A 1 228 ? 21.047 -10.641 -3.154 1 93 228 GLY A CA 1
ATOM 1778 C C . GLY A 1 228 ? 20.859 -12.078 -2.693 1 93 228 GLY A C 1
ATOM 1779 O O . GLY A 1 228 ? 21.766 -12.672 -2.131 1 93 228 GLY A O 1
ATOM 1780 N N . VAL A 1 229 ? 19.641 -12.617 -2.881 1 92.44 229 VAL A N 1
ATOM 1781 C CA . VAL A 1 229 ? 19.391 -13.992 -2.471 1 92.44 229 VAL A CA 1
ATOM 1782 C C . VAL A 1 229 ? 18.891 -14.805 -3.662 1 92.44 229 VAL A C 1
ATOM 1784 O O . VAL A 1 229 ? 18.375 -14.242 -4.629 1 92.44 229 VAL A O 1
ATOM 1787 N N . LYS A 1 230 ? 19.031 -16.062 -3.545 1 90.31 230 LYS A N 1
ATOM 1788 C CA . LYS A 1 230 ? 18.578 -16.969 -4.609 1 90.31 230 LYS A CA 1
ATOM 1789 C C . LYS A 1 230 ? 17.234 -17.594 -4.262 1 90.31 230 LYS A C 1
ATOM 1791 O O . LYS A 1 230 ? 16.375 -17.766 -5.141 1 90.31 230 LYS A O 1
ATOM 1796 N N . ASP A 1 231 ? 17.141 -17.953 -2.969 1 91.31 231 ASP A N 1
ATOM 1797 C CA . ASP A 1 231 ? 15.898 -18.531 -2.465 1 91.31 231 ASP A CA 1
ATOM 1798 C C . ASP A 1 231 ? 15.281 -17.656 -1.377 1 91.31 231 ASP A C 1
ATOM 1800 O O . ASP A 1 231 ? 16 -16.984 -0.639 1 91.31 231 ASP A O 1
ATOM 1804 N N . SER A 1 232 ? 13.938 -17.656 -1.298 1 90.31 232 SER A N 1
ATOM 1805 C CA . SER A 1 232 ? 13.25 -16.797 -0.339 1 90.31 232 SER A CA 1
ATOM 1806 C C . SER A 1 232 ? 13.391 -17.328 1.082 1 90.31 232 SER A C 1
ATOM 1808 O O . SER A 1 232 ? 13.18 -16.594 2.051 1 90.31 232 SER A O 1
ATOM 1810 N N . GLY A 1 233 ? 13.586 -18.578 1.2 1 86.06 233 GLY A N 1
ATOM 1811 C CA . GLY A 1 233 ? 13.75 -19.25 2.48 1 86.06 233 GLY A CA 1
ATOM 1812 C C . GLY A 1 233 ? 14.266 -20.656 2.35 1 86.06 233 GLY A C 1
ATOM 1813 O O . GLY A 1 233 ? 14.641 -21.094 1.257 1 86.06 233 GLY A O 1
ATOM 1814 N N . ASN A 1 234 ? 14.289 -21.344 3.545 1 83.5 234 ASN A N 1
ATOM 1815 C CA . ASN A 1 234 ? 14.805 -22.719 3.545 1 83.5 234 ASN A CA 1
ATOM 1816 C C . ASN A 1 234 ? 13.859 -23.672 4.27 1 83.5 234 ASN A C 1
ATOM 1818 O O . ASN A 1 234 ? 14.266 -24.75 4.688 1 83.5 234 ASN A O 1
ATOM 1822 N N . ILE A 1 235 ? 12.703 -23.234 4.34 1 83.06 235 ILE A N 1
ATOM 1823 C CA . ILE A 1 235 ? 11.742 -24 5.121 1 83.06 235 ILE A CA 1
ATOM 1824 C C . ILE A 1 235 ? 11.406 -25.297 4.387 1 83.06 235 ILE A C 1
ATOM 1826 O O . ILE A 1 235 ? 11.117 -26.328 5.016 1 83.06 235 ILE A O 1
ATOM 1830 N N . LEU A 1 236 ? 11.406 -25.281 3.051 1 81.56 236 LEU A N 1
ATOM 1831 C CA . LEU A 1 236 ? 11.172 -26.469 2.232 1 81.56 236 LEU A CA 1
ATOM 1832 C C . LEU A 1 236 ? 12.477 -26.984 1.646 1 81.56 236 LEU A C 1
ATOM 1834 O O . LEU A 1 236 ? 12.93 -26.516 0.609 1 81.56 236 LEU A O 1
ATOM 1838 N N . PRO A 1 237 ? 12.984 -28 2.357 1 79.88 237 PRO A N 1
ATOM 1839 C CA . PRO A 1 237 ? 14.289 -28.484 1.904 1 79.88 237 PRO A CA 1
ATOM 1840 C C . PRO A 1 237 ? 14.297 -28.859 0.421 1 79.88 237 PRO A C 1
ATOM 1842 O O . PRO A 1 237 ? 13.43 -29.594 -0.041 1 79.88 237 PRO A O 1
ATOM 1845 N N . GLY A 1 238 ? 15.18 -28.25 -0.279 1 79 238 GLY A N 1
ATOM 1846 C CA . GLY A 1 238 ? 15.328 -28.516 -1.701 1 79 238 GLY A CA 1
ATOM 1847 C C . GLY A 1 238 ? 14.414 -27.656 -2.564 1 79 238 GLY A C 1
ATOM 1848 O O . GLY A 1 238 ? 14.586 -27.594 -3.783 1 79 238 GLY A O 1
ATOM 1849 N N . HIS A 1 239 ? 13.438 -27 -1.894 1 84 239 HIS A N 1
ATOM 1850 C CA . HIS A 1 239 ? 12.445 -26.25 -2.656 1 84 239 HIS A CA 1
ATOM 1851 C C . HIS A 1 239 ? 12.469 -24.766 -2.285 1 84 239 HIS A C 1
ATOM 1853 O O . HIS A 1 239 ? 11.711 -23.969 -2.844 1 84 239 HIS A O 1
ATOM 1859 N N . GLY A 1 240 ? 13.32 -24.469 -1.366 1 91.19 240 GLY A N 1
ATOM 1860 C CA . GLY A 1 240 ? 13.414 -23.062 -0.972 1 91.19 240 GLY A CA 1
ATOM 1861 C C . GLY A 1 240 ? 12.359 -22.656 0.042 1 91.19 240 GLY A C 1
ATOM 1862 O O . GLY A 1 240 ? 12.141 -23.359 1.032 1 91.19 240 GLY A O 1
ATOM 1863 N N . GLY A 1 241 ? 11.797 -21.531 -0.183 1 93 241 GLY A N 1
ATOM 1864 C CA . GLY A 1 241 ? 10.789 -21.016 0.737 1 93 241 GLY A CA 1
ATOM 1865 C C . GLY A 1 241 ? 9.375 -21.141 0.201 1 93 241 GLY A C 1
ATOM 1866 O O . GLY A 1 241 ? 9.156 -21.688 -0.879 1 93 241 GLY A O 1
ATOM 1867 N N . VAL A 1 242 ? 8.398 -20.672 0.964 1 94.62 242 VAL A N 1
ATOM 1868 C CA . VAL A 1 242 ? 6.992 -20.688 0.589 1 94.62 242 VAL A CA 1
ATOM 1869 C C . VAL A 1 242 ? 6.773 -19.781 -0.621 1 94.62 242 VAL A C 1
ATOM 1871 O O . VAL A 1 242 ? 6.047 -20.141 -1.551 1 94.62 242 VAL A O 1
ATOM 1874 N N . LEU A 1 243 ? 7.445 -18.641 -0.622 1 95.69 243 LEU A N 1
ATOM 1875 C CA . LEU A 1 243 ? 7.273 -17.688 -1.72 1 95.69 243 LEU A CA 1
ATOM 1876 C C . LEU A 1 243 ? 7.836 -18.266 -3.02 1 95.69 243 LEU A C 1
ATOM 1878 O O . LEU A 1 243 ? 7.336 -17.953 -4.102 1 95.69 243 LEU A O 1
ATOM 1882 N N . ASP A 1 244 ? 8.82 -19.141 -2.906 1 94.56 244 ASP A N 1
ATOM 1883 C CA . ASP A 1 244 ? 9.398 -19.766 -4.086 1 94.56 244 ASP A CA 1
ATOM 1884 C C . ASP A 1 244 ? 8.391 -20.703 -4.75 1 94.56 244 ASP A C 1
ATOM 1886 O O . ASP A 1 244 ? 8.414 -20.891 -5.973 1 94.56 244 ASP A O 1
ATOM 1890 N N . ARG A 1 245 ? 7.504 -21.203 -3.928 1 92.75 245 ARG A N 1
ATOM 1891 C CA . ARG A 1 245 ? 6.59 -22.219 -4.43 1 92.75 245 ARG A CA 1
ATOM 1892 C C . ARG A 1 245 ? 5.238 -21.609 -4.793 1 92.75 245 ARG A C 1
ATOM 1894 O O . ARG A 1 245 ? 4.434 -22.25 -5.484 1 92.75 245 ARG A O 1
ATOM 1901 N N . THR A 1 246 ? 4.996 -20.406 -4.332 1 95.5 246 THR A N 1
ATOM 1902 C CA . THR A 1 246 ? 3.682 -19.797 -4.547 1 95.5 246 THR A CA 1
ATOM 1903 C C . THR A 1 246 ? 3.799 -18.5 -5.32 1 95.5 246 THR A C 1
ATOM 1905 O O . THR A 1 246 ? 2.859 -17.703 -5.355 1 95.5 246 THR A O 1
ATOM 1908 N N . ASP A 1 247 ? 4.941 -18.234 -5.91 1 95.75 247 ASP A N 1
ATOM 1909 C CA . ASP A 1 247 ? 5.219 -16.969 -6.57 1 95.75 247 ASP A CA 1
ATOM 1910 C C . ASP A 1 247 ? 4.223 -16.703 -7.703 1 95.75 247 ASP A C 1
ATOM 1912 O O . ASP A 1 247 ? 3.699 -15.602 -7.832 1 95.75 247 ASP A O 1
ATOM 1916 N N . SER A 1 248 ? 3.889 -17.766 -8.477 1 97.19 248 SER A N 1
ATOM 1917 C CA . SER A 1 248 ? 2.936 -17.609 -9.57 1 97.19 248 SER A CA 1
ATOM 1918 C C . SER A 1 248 ? 1.522 -17.375 -9.039 1 97.19 248 SER A C 1
ATOM 1920 O O . SER A 1 248 ? 0.728 -16.672 -9.664 1 97.19 248 SER A O 1
ATOM 1922 N N . TRP A 1 249 ? 1.216 -17.969 -7.871 1 97.62 249 TRP A N 1
ATOM 1923 C CA . TRP A 1 249 ? -0.128 -17.906 -7.305 1 97.62 249 TRP A CA 1
ATOM 1924 C C . TRP A 1 249 ? -0.546 -16.469 -7.023 1 97.62 249 TRP A C 1
ATOM 1926 O O . TRP A 1 249 ? -1.717 -16.125 -7.176 1 97.62 249 TRP A O 1
ATOM 1936 N N . LEU A 1 250 ? 0.4 -15.641 -6.652 1 98.19 250 LEU A N 1
ATOM 1937 C CA . LEU A 1 250 ? 0.123 -14.281 -6.211 1 98.19 250 LEU A CA 1
ATOM 1938 C C . LEU A 1 250 ? -0.367 -13.422 -7.371 1 98.19 250 LEU A C 1
ATOM 1940 O O . LEU A 1 250 ? -0.994 -12.383 -7.156 1 98.19 250 LEU A O 1
ATOM 1944 N N . PHE A 1 251 ? -0.121 -13.867 -8.57 1 98.5 251 PHE A N 1
ATOM 1945 C CA . PHE A 1 251 ? -0.635 -13.203 -9.766 1 98.5 251 PHE A CA 1
ATOM 1946 C C . PHE A 1 251 ? -1.859 -13.938 -10.305 1 98.5 251 PHE A C 1
ATOM 1948 O O . PHE A 1 251 ? -2.859 -13.312 -10.656 1 98.5 251 PHE A O 1
ATOM 1955 N N . VAL A 1 252 ? -1.821 -15.227 -10.281 1 98.5 252 VAL A N 1
ATOM 1956 C CA . VAL A 1 252 ? -2.756 -16.062 -11.023 1 98.5 252 VAL A CA 1
ATOM 1957 C C . VAL A 1 252 ? -4.121 -16.047 -10.344 1 98.5 252 VAL A C 1
ATOM 1959 O O . VAL A 1 252 ? -5.152 -15.914 -11 1 98.5 252 VAL A O 1
ATOM 1962 N N . PHE A 1 253 ? -4.145 -16.141 -9.047 1 98.31 253 PHE A N 1
ATOM 1963 C CA . PHE A 1 253 ? -5.426 -16.266 -8.352 1 98.31 253 PHE A CA 1
ATOM 1964 C C . PHE A 1 253 ? -6.207 -14.953 -8.43 1 98.31 253 PHE A C 1
ATOM 1966 O O . PHE A 1 253 ? -7.391 -14.953 -8.766 1 98.31 253 PHE A O 1
ATOM 1973 N N . PRO A 1 254 ? -5.574 -13.812 -8.148 1 97.88 254 PRO A N 1
ATOM 1974 C CA . PRO A 1 254 ? -6.324 -12.562 -8.32 1 97.88 254 PRO A CA 1
ATOM 1975 C C . PRO A 1 254 ? -6.805 -12.359 -9.75 1 97.88 254 PRO A C 1
ATOM 1977 O O . PRO A 1 254 ? -7.953 -11.961 -9.977 1 97.88 254 PRO A O 1
ATOM 1980 N N . ILE A 1 255 ? -6.008 -12.656 -10.688 1 98 255 ILE A N 1
ATOM 1981 C CA . ILE A 1 255 ? -6.348 -12.43 -12.086 1 98 255 ILE A CA 1
ATOM 1982 C C . ILE A 1 255 ? -7.48 -13.359 -12.5 1 98 255 ILE A C 1
ATOM 1984 O O . ILE A 1 255 ? -8.422 -12.945 -13.18 1 98 255 ILE A O 1
ATOM 1988 N N . LEU A 1 256 ? -7.375 -14.609 -12.086 1 97.94 256 LEU A N 1
ATOM 1989 C CA . LEU A 1 256 ? -8.438 -15.555 -12.383 1 97.94 256 LEU A CA 1
ATOM 1990 C C . LEU A 1 256 ? -9.766 -15.078 -11.805 1 97.94 256 LEU A C 1
ATOM 1992 O O . LEU A 1 256 ? -10.805 -15.156 -12.477 1 97.94 256 LEU A O 1
ATOM 1996 N N . TYR A 1 257 ? -9.734 -14.578 -10.625 1 96.25 257 TYR A N 1
ATOM 1997 C CA . TYR A 1 257 ? -10.945 -14.109 -9.969 1 96.25 257 TYR A CA 1
ATOM 1998 C C . TYR A 1 257 ? -11.633 -13.039 -10.805 1 96.25 257 TYR A C 1
ATOM 2000 O O . TYR A 1 257 ? -12.859 -13.039 -10.945 1 96.25 257 TYR A O 1
ATOM 2008 N N . PHE A 1 258 ? -10.891 -12.156 -11.391 1 93.94 258 PHE A N 1
ATOM 2009 C CA . PHE A 1 258 ? -11.453 -11.039 -12.141 1 93.94 258 PHE A CA 1
ATOM 2010 C C . PHE A 1 258 ? -11.898 -11.492 -13.523 1 93.94 258 PHE A C 1
ATOM 2012 O O . PHE A 1 258 ? -12.648 -10.781 -14.203 1 93.94 258 PHE A O 1
ATOM 2019 N N . LEU A 1 259 ? -11.438 -12.656 -13.938 1 95.38 259 LEU A N 1
ATOM 2020 C CA . LEU A 1 259 ? -11.781 -13.164 -15.266 1 95.38 259 LEU A CA 1
ATOM 2021 C C . LEU A 1 259 ? -13.047 -14.016 -15.203 1 95.38 259 LEU A C 1
ATOM 2023 O O . LEU A 1 259 ? -13.648 -14.312 -16.234 1 95.38 259 LEU A O 1
ATOM 2027 N N . ILE A 1 260 ? -13.453 -14.484 -14.031 1 93.12 260 ILE A N 1
ATOM 2028 C CA . ILE A 1 260 ? -14.633 -15.344 -13.93 1 93.12 260 ILE A CA 1
ATOM 2029 C C . ILE A 1 260 ? -15.812 -14.531 -13.391 1 93.12 260 ILE A C 1
ATOM 2031 O O . ILE A 1 260 ? -15.617 -13.531 -12.695 1 93.12 260 ILE A O 1
ATOM 2035 N N . MET B 1 1 ? 10.938 37.875 3.439 1 75.06 1 MET B N 1
ATOM 2036 C CA . MET B 1 1 ? 9.805 37.969 4.355 1 75.06 1 MET B CA 1
ATOM 2037 C C . MET B 1 1 ? 8.547 38.438 3.633 1 75.06 1 MET B C 1
ATOM 2039 O O . MET B 1 1 ? 7.496 37.812 3.725 1 75.06 1 MET B O 1
ATOM 2043 N N . ARG B 1 2 ? 8.727 39.406 2.859 1 80.31 2 ARG B N 1
ATOM 2044 C CA . ARG B 1 2 ? 7.582 39.969 2.141 1 80.31 2 ARG B CA 1
ATOM 2045 C C . ARG B 1 2 ? 7.008 38.938 1.165 1 80.31 2 ARG B C 1
ATOM 2047 O O . ARG B 1 2 ? 5.793 38.75 1.114 1 80.31 2 ARG B O 1
ATOM 2054 N N . GLN B 1 3 ? 7.793 38.25 0.481 1 83.5 3 GLN B N 1
ATOM 2055 C CA . GLN B 1 3 ? 7.355 37.281 -0.497 1 83.5 3 GLN B CA 1
ATOM 2056 C C . GLN B 1 3 ? 6.57 36.156 0.173 1 83.5 3 GLN B C 1
ATOM 2058 O O . GLN B 1 3 ? 5.57 35.688 -0.369 1 83.5 3 GLN B O 1
ATOM 2063 N N . ARG B 1 4 ? 6.992 35.781 1.224 1 83.38 4 ARG B N 1
ATOM 2064 C CA . ARG B 1 4 ? 6.34 34.719 1.978 1 83.38 4 ARG B CA 1
ATOM 2065 C C . ARG B 1 4 ? 4.93 35.125 2.391 1 83.38 4 ARG B C 1
ATOM 2067 O O . ARG B 1 4 ? 3.994 34.312 2.295 1 83.38 4 ARG B O 1
ATOM 2074 N N . ILE B 1 5 ? 4.863 36.312 2.775 1 82.5 5 ILE B N 1
ATOM 2075 C CA . ILE B 1 5 ? 3.572 36.812 3.234 1 82.5 5 ILE B CA 1
ATOM 2076 C C . ILE B 1 5 ? 2.609 36.906 2.055 1 82.5 5 ILE B C 1
ATOM 2078 O O . ILE B 1 5 ? 1.454 36.5 2.146 1 82.5 5 ILE B O 1
ATOM 2082 N N . ILE B 1 6 ? 3.07 37.406 1.02 1 84 6 ILE B N 1
ATOM 2083 C CA . ILE B 1 6 ? 2.242 37.594 -0.168 1 84 6 ILE B CA 1
ATOM 2084 C C . ILE B 1 6 ? 1.755 36.219 -0.665 1 84 6 ILE B C 1
ATOM 2086 O O . ILE B 1 6 ? 0.562 36.031 -0.921 1 84 6 ILE B O 1
ATOM 2090 N N . THR B 1 7 ? 2.607 35.312 -0.752 1 82.31 7 THR B N 1
ATOM 2091 C CA . THR B 1 7 ? 2.254 33.969 -1.22 1 82.31 7 THR B CA 1
ATOM 2092 C C . THR B 1 7 ? 1.245 33.312 -0.28 1 82.31 7 THR B C 1
ATOM 2094 O O . THR B 1 7 ? 0.285 32.688 -0.729 1 82.31 7 THR B O 1
ATOM 2097 N N . GLY B 1 8 ? 1.438 33.531 0.935 1 85.44 8 GLY B N 1
ATOM 2098 C CA . GLY B 1 8 ? 0.528 32.969 1.917 1 85.44 8 GLY B CA 1
ATOM 2099 C C . GLY B 1 8 ? -0.872 33.562 1.836 1 85.44 8 GLY B C 1
ATOM 2100 O O . GLY B 1 8 ? -1.857 32.812 1.898 1 85.44 8 GLY B O 1
ATOM 2101 N N . VAL B 1 9 ? -0.904 34.781 1.659 1 85.81 9 VAL B N 1
ATOM 2102 C CA . VAL B 1 9 ? -2.188 35.469 1.593 1 85.81 9 VAL B CA 1
ATOM 2103 C C . VAL B 1 9 ? -2.932 35.062 0.326 1 85.81 9 VAL B C 1
ATOM 2105 O O . VAL B 1 9 ? -4.137 34.812 0.363 1 85.81 9 VAL B O 1
ATOM 2108 N N . ILE B 1 10 ? -2.256 34.969 -0.695 1 87.25 10 ILE B N 1
ATOM 2109 C CA . ILE B 1 10 ? -2.867 34.594 -1.961 1 87.25 10 ILE B CA 1
ATOM 2110 C C . ILE B 1 10 ? -3.393 33.156 -1.864 1 87.25 10 ILE B C 1
ATOM 2112 O O . ILE B 1 10 ? -4.52 32.875 -2.277 1 87.25 10 ILE B O 1
ATOM 2116 N N . ALA B 1 11 ? -2.586 32.344 -1.337 1 87.62 11 ALA B N 1
ATOM 2117 C CA . ALA B 1 11 ? -2.996 30.953 -1.178 1 87.62 11 ALA B CA 1
ATOM 2118 C C . ALA B 1 11 ? -4.242 30.844 -0.307 1 87.62 11 ALA B C 1
ATOM 2120 O O . ALA B 1 11 ? -5.176 30.094 -0.634 1 87.62 11 ALA B O 1
ATOM 2121 N N . ALA B 1 12 ? -4.234 31.641 0.685 1 88.19 12 ALA B N 1
ATOM 2122 C CA . ALA B 1 12 ? -5.379 31.625 1.591 1 88.19 12 ALA B CA 1
ATOM 2123 C C . ALA B 1 12 ? -6.621 32.188 0.915 1 88.19 12 ALA B C 1
ATOM 2125 O O . ALA B 1 12 ? -7.73 31.703 1.12 1 88.19 12 ALA B O 1
ATOM 2126 N N . ALA B 1 13 ? -6.453 33.219 0.173 1 91.19 13 ALA B N 1
ATOM 2127 C CA . ALA B 1 13 ? -7.555 33.906 -0.51 1 91.19 13 ALA B CA 1
ATOM 2128 C C . ALA B 1 13 ? -8.219 32.969 -1.527 1 91.19 13 ALA B C 1
ATOM 2130 O O . ALA B 1 13 ? -9.414 33.094 -1.809 1 91.19 13 ALA B O 1
ATOM 2131 N N . ILE B 1 14 ? -7.484 32.062 -2.021 1 92.25 14 ILE B N 1
ATOM 2132 C CA . ILE B 1 14 ? -8.031 31.125 -2.984 1 92.25 14 ILE B CA 1
ATOM 2133 C C . ILE B 1 14 ? -8.602 29.922 -2.246 1 92.25 14 ILE B C 1
ATOM 2135 O O . ILE B 1 14 ? -9.703 29.453 -2.559 1 92.25 14 ILE B O 1
ATOM 2139 N N . PHE B 1 15 ? -7.941 29.5 -1.274 1 94.31 15 PHE B N 1
ATOM 2140 C CA . PHE B 1 15 ? -8.258 28.281 -0.546 1 94.31 15 PHE B CA 1
ATOM 2141 C C . PHE B 1 15 ? -9.547 28.453 0.259 1 94.31 15 PHE B C 1
ATOM 2143 O O . PHE B 1 15 ? -10.445 27.609 0.19 1 94.31 15 PHE B O 1
ATOM 2150 N N . VAL B 1 16 ? -9.734 29.547 0.929 1 93.62 16 VAL B N 1
ATOM 2151 C CA . VAL B 1 16 ? -10.812 29.734 1.891 1 93.62 16 VAL B CA 1
ATOM 2152 C C . VAL B 1 16 ? -12.148 29.812 1.157 1 93.62 16 VAL B C 1
ATOM 2154 O O . VAL B 1 16 ? -13.102 29.109 1.505 1 93.62 16 VAL B O 1
ATOM 2157 N N . PRO B 1 17 ? -12.258 30.609 0.12 1 95.44 17 PRO B N 1
ATOM 2158 C CA . PRO B 1 17 ? -13.539 30.641 -0.594 1 95.44 17 PRO B CA 1
ATOM 2159 C C . PRO B 1 17 ? -13.93 29.281 -1.177 1 95.44 17 PRO B C 1
ATOM 2161 O O . PRO B 1 17 ? -15.109 28.922 -1.197 1 95.44 17 PRO B O 1
ATOM 2164 N N . LEU B 1 18 ? -12.977 28.578 -1.618 1 96 18 LEU B N 1
ATOM 2165 C CA . LEU B 1 18 ? -13.266 27.281 -2.205 1 96 18 LEU B CA 1
ATOM 2166 C C . LEU B 1 18 ? -13.75 26.297 -1.141 1 96 18 LEU B C 1
ATOM 2168 O O . LEU B 1 18 ? -14.641 25.484 -1.398 1 96 18 LEU B O 1
ATOM 2172 N N . VAL B 1 19 ? -13.203 26.406 -0.003 1 95.69 19 VAL B N 1
ATOM 2173 C CA . VAL B 1 19 ? -13.633 25.562 1.108 1 95.69 19 VAL B CA 1
ATOM 2174 C C . VAL B 1 19 ? -15.039 25.969 1.542 1 95.69 19 VAL B C 1
ATOM 2176 O O . VAL B 1 19 ? -15.867 25.109 1.842 1 95.69 19 VAL B O 1
ATOM 2179 N N . LEU B 1 20 ? -15.32 27.25 1.545 1 95.94 20 LEU B N 1
ATOM 2180 C CA . LEU B 1 20 ? -16.625 27.766 1.973 1 95.94 20 LEU B CA 1
ATOM 2181 C C . LEU B 1 20 ? -17.719 27.359 0.993 1 95.94 20 LEU B C 1
ATOM 2183 O O . LEU B 1 20 ? -18.797 26.953 1.406 1 95.94 20 LEU B O 1
ATOM 2187 N N . VAL B 1 21 ? -17.438 27.453 -0.285 1 95.31 21 VAL B N 1
ATOM 2188 C CA . VAL B 1 21 ? -18.422 27.109 -1.308 1 95.31 21 VAL B CA 1
ATOM 2189 C C . VAL B 1 21 ? -18.656 25.609 -1.317 1 95.31 21 VAL B C 1
ATOM 2191 O O . VAL B 1 21 ? -19.797 25.156 -1.44 1 95.31 21 VAL B O 1
ATOM 2194 N N . GLY B 1 22 ? -17.609 24.859 -1.245 1 94.56 22 GLY B N 1
ATOM 2195 C CA . GLY B 1 22 ? -17.703 23.406 -1.27 1 94.56 22 GLY B CA 1
ATOM 2196 C C . GLY B 1 22 ? -18.031 22.859 -2.646 1 94.56 22 GLY B C 1
ATOM 2197 O O . GLY B 1 22 ? -17.656 23.453 -3.66 1 94.56 22 GLY B O 1
ATOM 2198 N N . GLY B 1 23 ? -18.484 21.594 -2.695 1 92.44 23 GLY B N 1
ATOM 2199 C CA . GLY B 1 23 ? -18.938 21 -3.949 1 92.44 23 GLY B CA 1
ATOM 2200 C C . GLY B 1 23 ? -17.797 20.734 -4.918 1 92.44 23 GLY B C 1
ATOM 2201 O O . GLY B 1 23 ? -16.688 20.375 -4.504 1 92.44 23 GLY B O 1
ATOM 2202 N N . LEU B 1 24 ? -18.047 20.891 -6.148 1 93.25 24 LEU B N 1
ATOM 2203 C CA . LEU B 1 24 ? -17.125 20.516 -7.219 1 93.25 24 LEU B CA 1
ATOM 2204 C C . LEU B 1 24 ? -15.891 21.406 -7.211 1 93.25 24 LEU B C 1
ATOM 2206 O O . LEU B 1 24 ? -14.766 20.922 -7.352 1 93.25 24 LEU B O 1
ATOM 2210 N N . PRO B 1 25 ? -16.047 22.719 -7.035 1 96.12 25 PRO B N 1
ATOM 2211 C CA . PRO B 1 25 ? -14.844 23.547 -7.023 1 96.12 25 PRO B CA 1
ATOM 2212 C C . PRO B 1 25 ? -13.852 23.141 -5.93 1 96.12 25 PRO B C 1
ATOM 2214 O O . PRO B 1 25 ? -12.641 23.109 -6.164 1 96.12 25 PRO B O 1
ATOM 2217 N N . PHE B 1 26 ? -14.344 22.859 -4.805 1 96.56 26 PHE B N 1
ATOM 2218 C CA . PHE B 1 26 ? -13.5 22.422 -3.699 1 96.56 26 PHE B CA 1
ATOM 2219 C C . PHE B 1 26 ? -12.859 21.078 -4.02 1 96.56 26 PHE B C 1
ATOM 2221 O O . PHE B 1 26 ? -11.664 20.875 -3.781 1 96.56 26 PHE B O 1
ATOM 2228 N N . THR B 1 27 ? -13.664 20.188 -4.555 1 95.81 27 THR B N 1
ATOM 2229 C CA . THR B 1 27 ? -13.172 18.859 -4.902 1 95.81 27 THR B CA 1
ATOM 2230 C C . THR B 1 27 ? -12.062 18.953 -5.949 1 95.81 27 THR B C 1
ATOM 2232 O O . THR B 1 27 ? -11.055 18.25 -5.859 1 95.81 27 THR B O 1
ATOM 2235 N N . LEU B 1 28 ? -12.164 19.781 -6.883 1 96.75 28 LEU B N 1
ATOM 2236 C CA . LEU B 1 28 ? -11.156 19.969 -7.918 1 96.75 28 LEU B CA 1
ATOM 2237 C C . LEU B 1 28 ? -9.867 20.531 -7.324 1 96.75 28 LEU B C 1
ATOM 2239 O O . LEU B 1 28 ? -8.773 20.156 -7.758 1 96.75 28 LEU B O 1
ATOM 2243 N N . LEU B 1 29 ? -10.031 21.406 -6.402 1 96.94 29 LEU B N 1
ATOM 2244 C CA . LEU B 1 29 ? -8.859 21.922 -5.707 1 96.94 29 LEU B CA 1
ATOM 2245 C C . LEU B 1 29 ? -8.102 20.797 -5.008 1 96.94 29 LEU B C 1
ATOM 2247 O O . LEU B 1 29 ? -6.871 20.734 -5.086 1 96.94 29 LEU B O 1
ATOM 2251 N N . VAL B 1 30 ? -8.836 19.969 -4.355 1 97.56 30 VAL B N 1
ATOM 2252 C CA . VAL B 1 30 ? -8.211 18.875 -3.617 1 97.56 30 VAL B CA 1
ATOM 2253 C C . VAL B 1 30 ? -7.516 17.922 -4.59 1 97.56 30 VAL B C 1
ATOM 2255 O O . VAL B 1 30 ? -6.406 17.453 -4.324 1 97.56 30 VAL B O 1
ATOM 2258 N N . TYR B 1 31 ? -8.148 17.656 -5.758 1 97.75 31 TYR B N 1
ATOM 2259 C CA . TYR B 1 31 ? -7.52 16.828 -6.785 1 97.75 31 TYR B CA 1
ATOM 2260 C C . TYR B 1 31 ? -6.199 17.438 -7.242 1 97.75 31 TYR B C 1
ATOM 2262 O O . TYR B 1 31 ? -5.203 16.734 -7.41 1 97.75 31 TYR B O 1
ATOM 2270 N N . LEU B 1 32 ? -6.246 18.688 -7.379 1 97.75 32 LEU B N 1
ATOM 2271 C CA . LEU B 1 32 ? -5.051 19.391 -7.82 1 97.75 32 LEU B CA 1
ATOM 2272 C C . LEU B 1 32 ? -3.953 19.328 -6.766 1 97.75 32 LEU B C 1
ATOM 2274 O O . LEU B 1 32 ? -2.799 19.031 -7.086 1 97.75 32 LEU B O 1
ATOM 2278 N N . LEU B 1 33 ? -4.293 19.625 -5.578 1 97.44 33 LEU B N 1
ATOM 2279 C CA . LEU B 1 33 ? -3.326 19.594 -4.488 1 97.44 33 LEU B CA 1
ATOM 2280 C C . LEU B 1 33 ? -2.715 18.203 -4.344 1 97.44 33 LEU B C 1
ATOM 2282 O O . LEU B 1 33 ? -1.496 18.062 -4.207 1 97.44 33 LEU B O 1
ATOM 2286 N N . ALA B 1 34 ? -3.541 17.188 -4.398 1 98.25 34 ALA B N 1
ATOM 2287 C CA . ALA B 1 34 ? -3.068 15.812 -4.262 1 98.25 34 ALA B CA 1
ATOM 2288 C C . ALA B 1 34 ? -2.141 15.43 -5.414 1 98.25 34 ALA B C 1
ATOM 2290 O O . ALA B 1 34 ? -1.111 14.789 -5.207 1 98.25 34 ALA B O 1
ATOM 2291 N N . THR B 1 35 ? -2.506 15.844 -6.621 1 98.19 35 THR B N 1
ATOM 2292 C CA . THR B 1 35 ? -1.708 15.531 -7.801 1 98.19 35 THR B CA 1
ATOM 2293 C C . THR B 1 35 ? -0.346 16.219 -7.73 1 98.19 35 THR B C 1
ATOM 2295 O O . THR B 1 35 ? 0.685 15.578 -7.965 1 98.19 35 THR B O 1
ATOM 2298 N N . VAL B 1 36 ? -0.333 17.469 -7.352 1 97.5 36 VAL B N 1
ATOM 2299 C CA . VAL B 1 36 ? 0.928 18.188 -7.219 1 97.5 36 VAL B CA 1
ATOM 2300 C C . VAL B 1 36 ? 1.75 17.594 -6.078 1 97.5 36 VAL B C 1
ATOM 2302 O O . VAL B 1 36 ? 2.973 17.469 -6.184 1 97.5 36 VAL B O 1
ATOM 2305 N N . GLY B 1 37 ? 1.054 17.234 -5.043 1 97.56 37 GLY B N 1
ATOM 2306 C CA . GLY B 1 37 ? 1.741 16.625 -3.92 1 97.56 37 GLY B CA 1
ATOM 2307 C C . GLY B 1 37 ? 2.477 15.352 -4.293 1 97.56 37 GLY B C 1
ATOM 2308 O O . GLY B 1 37 ? 3.627 15.148 -3.895 1 97.56 37 GLY B O 1
ATOM 2309 N N . VAL B 1 38 ? 1.855 14.508 -5.062 1 97.75 38 VAL B N 1
ATOM 2310 C CA . VAL B 1 38 ? 2.492 13.25 -5.426 1 97.75 38 VAL B CA 1
ATOM 2311 C C . VAL B 1 38 ? 3.639 13.508 -6.398 1 97.75 38 VAL B C 1
ATOM 2313 O O . VAL B 1 38 ? 4.664 12.828 -6.355 1 97.75 38 VAL B O 1
ATOM 2316 N N . PHE B 1 39 ? 3.527 14.5 -7.27 1 97.81 39 PHE B N 1
ATOM 2317 C CA . PHE B 1 39 ? 4.617 14.867 -8.164 1 97.81 39 PHE B CA 1
ATOM 2318 C C . PHE B 1 39 ? 5.844 15.305 -7.371 1 97.81 39 PHE B C 1
ATOM 2320 O O . PHE B 1 39 ? 6.969 14.922 -7.699 1 97.81 39 PHE B O 1
ATOM 2327 N N . GLU B 1 40 ? 5.605 16.078 -6.363 1 97.5 40 GLU B N 1
ATOM 2328 C CA . GLU B 1 40 ? 6.707 16.547 -5.527 1 97.5 40 GLU B CA 1
ATOM 2329 C C . GLU B 1 40 ? 7.414 15.375 -4.844 1 97.5 40 GLU B C 1
ATOM 2331 O O . GLU B 1 40 ? 8.641 15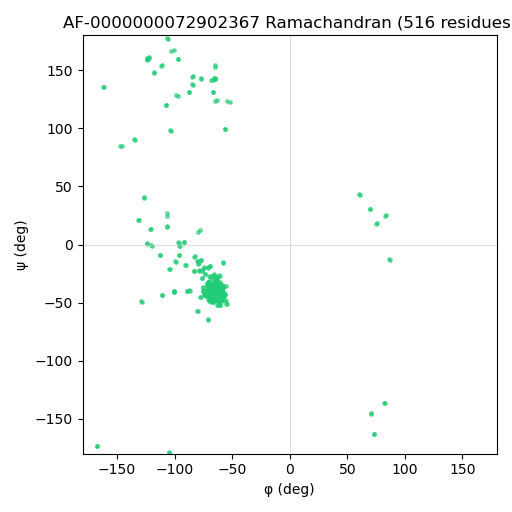.328 -4.797 1 97.5 40 GLU B O 1
ATOM 2336 N N . LEU B 1 41 ? 6.625 14.477 -4.344 1 97.12 41 LEU B N 1
ATOM 2337 C CA . LEU B 1 41 ? 7.203 13.336 -3.637 1 97.12 41 LEU B CA 1
ATOM 2338 C C . LEU B 1 41 ? 7.949 12.422 -4.602 1 97.12 41 LEU B C 1
ATOM 2340 O O . LEU B 1 41 ? 9.031 11.922 -4.281 1 97.12 41 LEU B O 1
ATOM 2344 N N . LEU B 1 42 ? 7.406 12.156 -5.789 1 97.44 42 LEU B N 1
ATOM 2345 C CA . LEU B 1 42 ? 8.07 11.344 -6.801 1 97.44 42 LEU B CA 1
ATOM 2346 C C . LEU B 1 42 ? 9.375 11.992 -7.242 1 97.44 42 LEU B C 1
ATOM 2348 O O . LEU B 1 42 ? 10.383 11.297 -7.434 1 97.44 42 LEU B O 1
ATOM 2352 N N . LYS B 1 43 ? 9.336 13.273 -7.301 1 96.12 43 LYS B N 1
ATOM 2353 C CA . LYS B 1 43 ? 10.547 14 -7.68 1 96.12 43 LYS B CA 1
ATOM 2354 C C . LYS B 1 43 ? 11.633 13.844 -6.625 1 96.12 43 LYS B C 1
ATOM 2356 O O . LYS B 1 43 ? 12.82 13.758 -6.957 1 96.12 43 LYS B O 1
ATOM 2361 N N . MET B 1 44 ? 11.297 13.805 -5.418 1 94.94 44 MET B N 1
ATOM 2362 C CA . MET B 1 44 ? 12.266 13.641 -4.336 1 94.94 44 MET B CA 1
ATOM 2363 C C . MET B 1 44 ? 12.992 12.312 -4.453 1 94.94 44 MET B C 1
ATOM 2365 O O . MET B 1 44 ? 14.172 12.203 -4.094 1 94.94 44 MET B O 1
ATOM 2369 N N . ARG B 1 45 ? 12.266 11.32 -4.949 1 93.75 45 ARG B N 1
ATOM 2370 C CA . ARG B 1 45 ? 12.852 9.992 -5.105 1 93.75 45 ARG B CA 1
ATOM 2371 C C . ARG B 1 45 ? 13.461 9.828 -6.492 1 93.75 45 ARG B C 1
ATOM 2373 O O . ARG B 1 45 ? 13.883 8.727 -6.863 1 93.75 45 ARG B O 1
ATOM 2380 N N . LYS B 1 46 ? 13.43 10.898 -7.344 1 94.75 46 LYS B N 1
ATOM 2381 C CA . LYS B 1 46 ? 14.047 10.961 -8.664 1 94.75 46 LYS B CA 1
ATOM 2382 C C . LYS B 1 46 ? 13.328 10.047 -9.656 1 94.75 46 LYS B C 1
ATOM 2384 O O . LYS B 1 46 ? 13.961 9.422 -10.508 1 94.75 46 LYS B O 1
ATOM 2389 N N . ILE B 1 47 ? 12.109 9.906 -9.438 1 95.31 47 ILE B N 1
ATOM 2390 C CA . ILE B 1 47 ? 11.281 9.219 -10.422 1 95.31 47 ILE B CA 1
ATOM 2391 C C . ILE B 1 47 ? 10.773 10.219 -11.453 1 95.31 47 ILE B C 1
ATOM 2393 O O . ILE B 1 47 ? 10.219 11.266 -11.094 1 95.31 47 ILE B O 1
ATOM 2397 N N . SER B 1 48 ? 10.93 9.867 -12.688 1 95.62 48 SER B N 1
ATOM 2398 C CA . SER B 1 48 ? 10.547 10.781 -13.758 1 95.62 48 SER B CA 1
ATOM 2399 C C . SER B 1 48 ? 9.039 11.031 -13.758 1 95.62 48 SER B C 1
ATOM 2401 O O . SER B 1 48 ? 8.25 10.109 -13.539 1 95.62 48 SER B O 1
ATOM 2403 N N . LEU B 1 49 ? 8.625 12.258 -14.062 1 94.94 49 LEU B N 1
ATOM 2404 C CA . LEU B 1 49 ? 7.215 12.633 -14.055 1 94.94 49 LEU B CA 1
ATOM 2405 C C . LEU B 1 49 ? 6.516 12.117 -15.305 1 94.94 49 LEU B C 1
ATOM 2407 O O . LEU B 1 49 ? 5.285 12.094 -15.375 1 94.94 49 LEU B O 1
ATOM 2411 N N . LEU B 1 50 ? 7.234 11.68 -16.297 1 94.75 50 LEU B N 1
ATOM 2412 C CA . LEU B 1 50 ? 6.66 11.141 -17.531 1 94.75 50 LEU B CA 1
ATOM 2413 C C . LEU B 1 50 ? 6.82 9.625 -17.578 1 94.75 50 LEU B C 1
ATOM 2415 O O . LEU B 1 50 ? 6.691 9.023 -18.656 1 94.75 50 LEU B O 1
ATOM 2419 N N . SER B 1 51 ? 6.93 9.023 -16.562 1 96.44 51 SER B N 1
ATOM 2420 C CA . SER B 1 51 ? 7.152 7.586 -16.5 1 96.44 51 SER B CA 1
ATOM 2421 C C . SER B 1 51 ? 5.859 6.84 -16.203 1 96.44 51 SER B C 1
ATOM 2423 O O . SER B 1 51 ? 4.863 7.445 -15.797 1 96.44 51 SER B O 1
ATOM 2425 N N . PHE B 1 52 ? 5.914 5.535 -16.391 1 97.62 52 PHE B N 1
ATOM 2426 C CA . PHE B 1 52 ? 4.781 4.66 -16.125 1 97.62 52 PHE B CA 1
ATOM 2427 C C . PHE B 1 52 ? 4.41 4.691 -14.641 1 97.62 52 PHE B C 1
ATOM 2429 O O . PHE B 1 52 ? 3.236 4.82 -14.297 1 97.62 52 PHE B O 1
ATOM 2436 N N . PRO B 1 53 ? 5.391 4.652 -13.695 1 97.62 53 PRO B N 1
ATOM 2437 C CA . PRO B 1 53 ? 5.043 4.754 -12.281 1 97.62 53 PRO B CA 1
ATOM 2438 C C . PRO B 1 53 ? 4.301 6.043 -11.945 1 97.62 53 PRO B C 1
ATOM 2440 O O . PRO B 1 53 ? 3.389 6.035 -11.109 1 97.62 53 PRO B O 1
ATOM 2443 N N . THR B 1 54 ? 4.664 7.141 -12.562 1 98.19 54 THR B N 1
ATOM 2444 C CA . THR B 1 54 ? 3.99 8.414 -12.32 1 98.19 54 THR B CA 1
ATOM 2445 C C . THR B 1 54 ? 2.547 8.367 -12.812 1 98.19 54 THR B C 1
ATOM 2447 O O . THR B 1 54 ? 1.633 8.812 -12.109 1 98.19 54 THR B O 1
ATOM 2450 N N . PHE B 1 55 ? 2.393 7.801 -13.969 1 98.19 55 PHE B N 1
ATOM 2451 C CA . PHE B 1 55 ? 1.05 7.652 -14.516 1 98.19 55 PHE B CA 1
ATOM 2452 C C . PHE B 1 55 ? 0.181 6.809 -13.586 1 98.19 55 PHE B C 1
ATOM 2454 O O . PHE B 1 55 ? -0.96 7.172 -13.297 1 98.19 55 PHE B O 1
ATOM 2461 N N . MET B 1 56 ? 0.716 5.723 -13.133 1 97.62 56 MET B N 1
ATOM 2462 C CA . MET B 1 56 ? -0.001 4.84 -12.219 1 97.62 56 MET B CA 1
ATOM 2463 C C . MET B 1 56 ? -0.317 5.559 -10.906 1 97.62 56 MET B C 1
ATOM 2465 O O . MET B 1 56 ? -1.39 5.371 -10.336 1 97.62 56 MET B O 1
ATOM 2469 N N . SER B 1 57 ? 0.604 6.414 -10.422 1 98.25 57 SER B N 1
ATOM 2470 C CA . SER B 1 57 ? 0.401 7.152 -9.18 1 98.25 57 SER B CA 1
ATOM 2471 C C . SER B 1 57 ? -0.785 8.102 -9.289 1 98.25 57 SER B C 1
ATOM 2473 O O . SER B 1 57 ? -1.624 8.164 -8.391 1 98.25 57 SER B O 1
ATOM 2475 N N . VAL B 1 58 ? -0.84 8.805 -10.375 1 97.94 58 VAL B N 1
ATOM 2476 C CA . VAL B 1 58 ? -1.91 9.773 -10.578 1 97.94 58 VAL B CA 1
ATOM 2477 C C . VAL B 1 58 ? -3.254 9.055 -10.664 1 97.94 58 VAL B C 1
ATOM 2479 O O . VAL B 1 58 ? -4.234 9.477 -10.047 1 97.94 58 VAL B O 1
ATOM 2482 N N . LEU B 1 59 ? -3.293 7.938 -11.383 1 96.5 59 LEU B N 1
ATOM 2483 C CA . LEU B 1 59 ? -4.516 7.156 -11.516 1 96.5 59 LEU B CA 1
ATOM 2484 C C . LEU B 1 59 ? -4.984 6.648 -10.148 1 96.5 59 LEU B C 1
ATOM 2486 O O . LEU B 1 59 ? -6.176 6.684 -9.844 1 96.5 59 LEU B O 1
ATOM 2490 N N . LEU B 1 60 ? -4.098 6.195 -9.359 1 96.5 60 LEU B N 1
ATOM 2491 C CA . LEU B 1 60 ? -4.434 5.676 -8.039 1 96.5 60 LEU B CA 1
ATOM 2492 C C . LEU B 1 60 ? -4.961 6.789 -7.141 1 96.5 60 LEU B C 1
ATOM 2494 O O . LEU B 1 60 ? -5.961 6.609 -6.445 1 96.5 60 LEU B O 1
ATOM 2498 N N . ILE B 1 61 ? -4.281 7.918 -7.145 1 97.38 61 ILE B N 1
ATOM 2499 C CA . ILE B 1 61 ? -4.707 9.047 -6.324 1 97.38 61 ILE B CA 1
ATOM 2500 C C . ILE B 1 61 ? -6.129 9.453 -6.707 1 97.38 61 ILE B C 1
ATOM 2502 O O . ILE B 1 61 ? -6.977 9.664 -5.836 1 97.38 61 ILE B O 1
ATOM 2506 N N . TRP B 1 62 ? -6.355 9.523 -7.988 1 95.75 62 TRP B N 1
ATOM 2507 C CA . TRP B 1 62 ? -7.676 9.938 -8.453 1 95.75 62 TRP B CA 1
ATOM 2508 C C . TRP B 1 62 ? -8.734 8.906 -8.078 1 95.75 62 TRP B C 1
ATOM 2510 O O . TRP B 1 62 ? -9.891 9.258 -7.816 1 95.75 62 TRP B O 1
ATOM 2520 N N . THR B 1 63 ? -8.352 7.652 -8.047 1 93.69 63 THR B N 1
ATOM 2521 C CA . THR B 1 63 ? -9.258 6.598 -7.586 1 93.69 63 THR B CA 1
ATOM 2522 C C . THR B 1 63 ? -9.578 6.777 -6.105 1 93.69 63 THR B C 1
ATOM 2524 O O . THR B 1 63 ? -10.734 6.633 -5.695 1 93.69 63 THR B O 1
ATOM 2527 N N . PHE B 1 64 ? -8.578 7.09 -5.297 1 94.12 64 PHE B N 1
ATOM 2528 C CA . PHE B 1 64 ? -8.789 7.266 -3.863 1 94.12 64 PHE B CA 1
ATOM 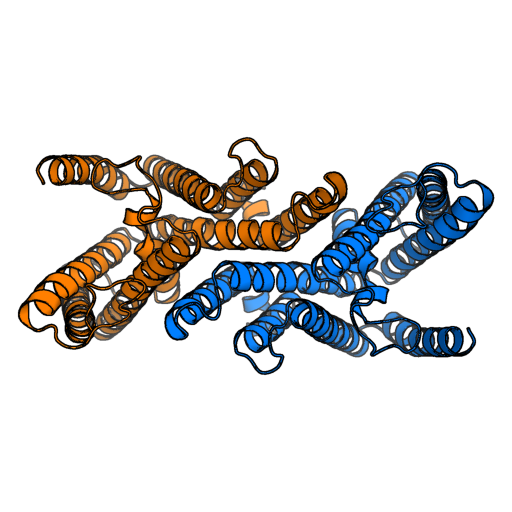2529 C C . PHE B 1 64 ? -9.688 8.461 -3.588 1 94.12 64 PHE B C 1
ATOM 2531 O O . PHE B 1 64 ? -10.469 8.453 -2.639 1 94.12 64 PHE B O 1
ATOM 2538 N N . LEU B 1 65 ? -9.578 9.477 -4.434 1 94.94 65 LEU B N 1
ATOM 2539 C CA . LEU B 1 65 ? -10.297 10.727 -4.191 1 94.94 65 LEU B CA 1
ATOM 2540 C C . LEU B 1 65 ? -11.75 10.609 -4.617 1 94.94 65 LEU B C 1
ATOM 2542 O O . LEU B 1 65 ? -12.578 11.453 -4.254 1 94.94 65 LEU B O 1
ATOM 2546 N N . LEU B 1 66 ? -12.055 9.547 -5.383 1 89.94 66 LEU B N 1
ATOM 2547 C CA . LEU B 1 66 ? -13.43 9.352 -5.824 1 89.94 66 LEU B CA 1
ATOM 2548 C C . LEU B 1 66 ? -14.352 9.094 -4.633 1 89.94 66 LEU B C 1
ATOM 2550 O O . LEU B 1 66 ? -14.031 8.289 -3.76 1 89.94 66 LEU B O 1
ATOM 2554 N N . SER B 1 67 ? -15.352 9.906 -4.523 1 80.31 67 SER B N 1
ATOM 2555 C CA . SER B 1 67 ? -16.344 9.766 -3.465 1 80.31 67 SER B CA 1
ATOM 2556 C C . SER B 1 67 ? -17.578 9.008 -3.957 1 80.31 67 SER B C 1
ATOM 2558 O O . SER B 1 67 ? -17.75 8.805 -5.16 1 80.31 67 SER B O 1
ATOM 2560 N N . GLU B 1 68 ? -18.281 8.492 -2.889 1 70.81 68 GLU B N 1
ATOM 2561 C CA . GLU B 1 68 ? -19.516 7.793 -3.227 1 70.81 68 GLU B CA 1
ATOM 2562 C C . GLU B 1 68 ? -20.453 8.695 -4.027 1 70.81 68 GLU B C 1
ATOM 2564 O O . GLU B 1 68 ? -20.625 9.867 -3.699 1 70.81 68 GLU B O 1
ATOM 2569 N N . ALA B 1 69 ? -20.422 8.492 -5.301 1 65 69 ALA B N 1
ATOM 2570 C CA . ALA B 1 69 ? -21.297 9.297 -6.141 1 65 69 ALA B CA 1
ATOM 2571 C C . ALA B 1 69 ? -22.406 8.438 -6.758 1 65 69 ALA B C 1
ATOM 2573 O O . ALA B 1 69 ? -22.344 7.207 -6.695 1 65 69 ALA B O 1
ATOM 2574 N N . ASN B 1 70 ? -23.438 8.961 -7.066 1 59.88 70 ASN B N 1
ATOM 2575 C CA . ASN B 1 70 ? -24.625 8.328 -7.609 1 59.88 70 ASN B CA 1
ATOM 2576 C C . ASN B 1 70 ? -24.328 7.586 -8.906 1 59.88 70 ASN B C 1
ATOM 2578 O O . ASN B 1 70 ? -25.109 6.727 -9.328 1 59.88 70 ASN B O 1
ATOM 2582 N N . GLY B 1 71 ? -23.219 7.879 -9.461 1 63.47 71 GLY B N 1
ATOM 2583 C CA . GLY B 1 71 ? -23.062 7.152 -10.711 1 63.47 71 GLY B CA 1
ATOM 2584 C C . GLY B 1 71 ? -22.484 5.762 -10.523 1 63.47 71 GLY B C 1
ATOM 2585 O O . GLY B 1 71 ? -21.766 5.508 -9.547 1 63.47 71 GLY B O 1
ATOM 2586 N N . SER B 1 72 ? -22.922 4.777 -11.328 1 67.12 72 SER B N 1
ATOM 2587 C CA . SER B 1 72 ? -22.672 3.34 -11.227 1 67.12 72 SER B CA 1
ATOM 2588 C C . SER B 1 72 ? -21.188 3.025 -11.227 1 67.12 72 SER B C 1
ATOM 2590 O O . SER B 1 72 ? -20.703 2.316 -10.336 1 67.12 72 SER B O 1
ATOM 2592 N N . LEU B 1 73 ? -20.406 3.686 -12.148 1 66.81 73 LEU B N 1
ATOM 2593 C CA . LEU B 1 73 ? -19 3.307 -12.25 1 66.81 73 LEU B CA 1
ATOM 2594 C C . LEU B 1 73 ? -18.203 3.826 -11.055 1 66.81 73 LEU B C 1
ATOM 2596 O O . LEU B 1 73 ? -17.422 3.086 -10.453 1 66.81 73 LEU B O 1
ATOM 2600 N N . ALA B 1 74 ? -18.5 5.051 -10.75 1 67.44 74 ALA B N 1
ATOM 2601 C CA . ALA B 1 74 ? -17.797 5.672 -9.625 1 67.44 74 ALA B CA 1
ATOM 2602 C C . ALA B 1 74 ? -18.094 4.93 -8.32 1 67.44 74 ALA B C 1
ATOM 2604 O O . ALA B 1 74 ? -17.203 4.734 -7.496 1 67.44 74 ALA B O 1
ATOM 2605 N N . ASN B 1 75 ? -19.25 4.488 -8.25 1 72.31 75 ASN B N 1
ATOM 2606 C CA . ASN B 1 75 ? -19.641 3.752 -7.055 1 72.31 75 ASN B CA 1
ATOM 2607 C C . ASN B 1 75 ? -18.984 2.383 -6.996 1 72.31 75 ASN B C 1
ATOM 2609 O O . ASN B 1 75 ? -18.594 1.919 -5.918 1 72.31 75 ASN B O 1
ATOM 2613 N N . THR B 1 76 ? -18.875 1.856 -8.164 1 71.19 76 THR B N 1
ATOM 2614 C CA . THR B 1 76 ? -18.219 0.556 -8.211 1 71.19 76 THR B CA 1
ATOM 2615 C C . THR B 1 76 ? -16.75 0.679 -7.824 1 71.19 76 THR B C 1
ATOM 2617 O O . THR B 1 76 ? -16.234 -0.107 -7.02 1 71.19 76 THR B O 1
ATOM 2620 N N . ILE B 1 77 ? -16.078 1.623 -8.344 1 72.75 77 ILE B N 1
ATOM 2621 C CA . ILE B 1 77 ? -14.672 1.831 -8.047 1 72.75 77 ILE B CA 1
ATOM 2622 C C . ILE B 1 77 ? -14.5 2.156 -6.566 1 72.75 77 ILE B C 1
ATOM 2624 O O . ILE B 1 77 ? -13.57 1.664 -5.918 1 72.75 77 ILE B O 1
ATOM 2628 N N . PHE B 1 78 ? -15.422 2.904 -6.164 1 70.56 78 PHE B N 1
ATOM 2629 C CA . PHE B 1 78 ? -15.391 3.307 -4.762 1 70.56 78 PHE B CA 1
ATOM 2630 C C . PHE B 1 78 ? -15.438 2.086 -3.85 1 70.56 78 PHE B C 1
ATOM 2632 O O . PHE B 1 78 ? -14.711 2.025 -2.852 1 70.56 78 PHE B O 1
ATOM 2639 N N . LYS B 1 79 ? -16.203 1.121 -4.305 1 73.94 79 LYS B N 1
ATOM 2640 C CA . LYS B 1 79 ? -16.391 -0.053 -3.459 1 73.94 79 LYS B CA 1
ATOM 2641 C C . LYS B 1 79 ? -15.234 -1.034 -3.617 1 73.94 79 LYS B C 1
ATOM 2643 O O . LYS B 1 79 ? -15.055 -1.923 -2.783 1 73.94 79 LYS B O 1
ATOM 2648 N N . HIS B 1 80 ? -14.406 -0.744 -4.652 1 81.31 80 HIS B N 1
ATOM 2649 C CA . HIS B 1 80 ? -13.367 -1.721 -4.961 1 81.31 80 HIS B CA 1
ATOM 2650 C C . HIS B 1 80 ? -11.984 -1.07 -4.984 1 81.31 80 HIS B C 1
ATOM 2652 O O . HIS B 1 80 ? -11.172 -1.37 -5.859 1 81.31 80 HIS B O 1
ATOM 2658 N N . LYS B 1 81 ? -11.719 -0.16 -4.055 1 87.44 81 LYS B N 1
ATOM 2659 C CA . LYS B 1 81 ? -10.453 0.574 -4.035 1 87.44 81 LYS B CA 1
ATOM 2660 C C . LYS B 1 81 ? -9.281 -0.361 -3.764 1 87.44 81 LYS B C 1
ATOM 2662 O O . LYS B 1 81 ? -8.211 -0.206 -4.355 1 87.44 81 LYS B O 1
ATOM 2667 N N . VAL B 1 82 ? -9.547 -1.354 -2.938 1 88.06 82 VAL B N 1
ATOM 2668 C CA . VAL B 1 82 ? -8.453 -2.258 -2.574 1 88.06 82 VAL B CA 1
ATOM 2669 C C . VAL B 1 82 ? -8.055 -3.098 -3.785 1 88.06 82 VAL B C 1
ATOM 2671 O O . VAL B 1 82 ? -6.875 -3.391 -3.984 1 88.06 82 VAL B O 1
ATOM 2674 N N . GLU B 1 83 ? -9 -3.514 -4.605 1 91.38 83 GLU B N 1
ATOM 2675 C CA . GLU B 1 83 ? -8.734 -4.281 -5.816 1 91.38 83 GLU B CA 1
ATOM 2676 C C . GLU B 1 83 ? -7.973 -3.443 -6.84 1 91.38 83 GLU B C 1
ATOM 2678 O O . GLU B 1 83 ? -7.117 -3.963 -7.562 1 91.38 83 GLU B O 1
ATOM 2683 N N . VAL B 1 84 ? -8.328 -2.195 -6.863 1 93.06 84 VAL B N 1
ATOM 2684 C CA . VAL B 1 84 ? -7.617 -1.301 -7.773 1 93.06 84 VAL B CA 1
ATOM 2685 C C . VAL B 1 84 ? -6.156 -1.178 -7.336 1 93.06 84 VAL B C 1
ATOM 2687 O O . VAL B 1 84 ? -5.25 -1.17 -8.172 1 93.06 84 VAL B O 1
ATOM 2690 N N . VAL B 1 85 ? -5.969 -1.057 -6.07 1 95.12 85 VAL B N 1
ATOM 2691 C CA . VAL B 1 85 ? -4.609 -0.978 -5.547 1 95.12 85 VAL B CA 1
ATOM 2692 C C . VAL B 1 85 ? -3.848 -2.256 -5.887 1 95.12 85 VAL B C 1
ATOM 2694 O O . VAL B 1 85 ? -2.684 -2.203 -6.289 1 95.12 85 VAL B O 1
ATOM 2697 N N . LEU B 1 86 ? -4.484 -3.369 -5.719 1 96 86 LEU B N 1
ATOM 2698 C CA . LEU B 1 86 ? -3.84 -4.637 -6.051 1 96 86 LEU B CA 1
ATOM 2699 C C . LEU B 1 86 ? -3.438 -4.672 -7.523 1 96 86 LEU B C 1
ATOM 2701 O O . LEU B 1 86 ? -2.324 -5.086 -7.855 1 96 86 LEU B O 1
ATOM 2705 N N . LEU B 1 87 ? -4.344 -4.293 -8.359 1 96.25 87 LEU B N 1
ATOM 2706 C CA . LEU B 1 87 ? -4.035 -4.266 -9.781 1 96.25 87 LEU B CA 1
ATOM 2707 C C . LEU B 1 87 ? -2.83 -3.377 -10.062 1 96.25 87 LEU B C 1
ATOM 2709 O O . LEU B 1 87 ? -1.969 -3.729 -10.875 1 96.25 87 LEU B O 1
ATOM 2713 N N . ALA B 1 88 ? -2.811 -2.225 -9.406 1 97.19 88 ALA B N 1
ATOM 2714 C CA . ALA B 1 88 ? -1.665 -1.33 -9.562 1 97.19 88 ALA B CA 1
ATOM 2715 C C . ALA B 1 88 ? -0.378 -2.002 -9.094 1 97.19 88 ALA B C 1
ATOM 2717 O O . ALA B 1 88 ? 0.668 -1.87 -9.734 1 97.19 88 ALA B O 1
ATOM 2718 N N . VAL B 1 89 ? -0.454 -2.705 -8 1 97.94 89 VAL B N 1
ATOM 2719 C CA . VAL B 1 89 ? 0.699 -3.422 -7.469 1 97.94 89 VAL B CA 1
ATOM 2720 C C . VAL B 1 89 ? 1.188 -4.445 -8.492 1 97.94 89 VAL B C 1
ATOM 2722 O O . VAL B 1 89 ? 2.381 -4.5 -8.797 1 97.94 89 VAL B O 1
ATOM 2725 N N . LEU B 1 90 ? 0.273 -5.23 -9.047 1 98.19 90 LEU B N 1
ATOM 2726 C CA . LEU B 1 90 ? 0.639 -6.262 -10.008 1 98.19 90 LEU B CA 1
ATOM 2727 C C . LEU B 1 90 ? 1.238 -5.645 -11.266 1 98.19 90 LEU B C 1
ATOM 2729 O O . LEU B 1 90 ? 2.221 -6.156 -11.805 1 98.19 90 LEU B O 1
ATOM 2733 N N . LEU B 1 91 ? 0.698 -4.539 -11.68 1 98.12 91 LEU B N 1
ATOM 2734 C CA . LEU B 1 91 ? 1.198 -3.877 -12.875 1 98.12 91 LEU B CA 1
ATOM 2735 C C . LEU B 1 91 ? 2.58 -3.281 -12.633 1 98.12 91 LEU B C 1
ATOM 2737 O O . LEU B 1 91 ? 3.455 -3.355 -13.5 1 98.12 91 LEU B O 1
ATOM 2741 N N . LEU B 1 92 ? 2.758 -2.645 -11.484 1 98.25 92 LEU B N 1
ATOM 2742 C CA . LEU B 1 92 ? 4.059 -2.068 -11.156 1 98.25 92 LEU B CA 1
ATOM 2743 C C . LEU B 1 92 ? 5.121 -3.154 -11.055 1 98.25 92 LEU B C 1
ATOM 2745 O O . LEU B 1 92 ? 6.254 -2.967 -11.5 1 98.25 92 LEU B O 1
ATOM 2749 N N . LEU B 1 93 ? 4.723 -4.281 -10.453 1 98.12 93 LEU B N 1
ATOM 2750 C CA . LEU B 1 93 ? 5.684 -5.375 -10.328 1 98.12 93 LEU B CA 1
ATOM 2751 C C . LEU B 1 93 ? 5.988 -5.98 -11.695 1 98.12 93 LEU B C 1
ATOM 2753 O O . LEU B 1 93 ? 7.125 -6.383 -11.961 1 98.12 93 LEU B O 1
ATOM 2757 N N . THR B 1 94 ? 5.016 -6.09 -12.523 1 97.69 94 THR B N 1
ATOM 2758 C CA . THR B 1 94 ? 5.25 -6.52 -13.898 1 97.69 94 THR B CA 1
ATOM 2759 C C . THR B 1 94 ? 6.223 -5.578 -14.602 1 97.69 94 THR B C 1
ATOM 2761 O O . THR B 1 94 ? 7.094 -6.023 -15.352 1 97.69 94 THR B O 1
ATOM 2764 N N . TYR B 1 95 ? 6.027 -4.281 -14.32 1 97.12 95 TYR B N 1
ATOM 2765 C CA . TYR B 1 95 ? 6.887 -3.258 -14.906 1 97.12 95 TYR B CA 1
ATOM 2766 C C . TYR B 1 95 ? 8.336 -3.453 -14.469 1 97.12 95 TYR B C 1
ATOM 2768 O O . TYR B 1 95 ? 9.258 -3.209 -15.25 1 97.12 95 TYR B O 1
ATOM 2776 N N . THR B 1 96 ? 8.586 -3.896 -13.227 1 95.12 96 THR B N 1
ATOM 2777 C CA . THR B 1 96 ? 9.945 -4.172 -12.758 1 95.12 96 THR B CA 1
ATOM 2778 C C . THR B 1 96 ? 10.617 -5.219 -13.641 1 95.12 96 THR B C 1
ATOM 2780 O O . THR B 1 96 ? 11.812 -5.129 -13.922 1 95.12 96 THR B O 1
ATOM 2783 N N . VAL B 1 97 ? 9.844 -6.195 -14.094 1 93.19 97 VAL B N 1
ATOM 2784 C CA . VAL B 1 97 ? 10.352 -7.277 -14.93 1 93.19 97 VAL B CA 1
ATOM 2785 C C . VAL B 1 97 ? 10.594 -6.77 -16.344 1 93.19 97 VAL B C 1
ATOM 2787 O O . VAL B 1 97 ? 11.641 -7.043 -16.938 1 93.19 97 VAL B O 1
ATOM 2790 N N . LEU B 1 98 ? 9.734 -5.965 -16.828 1 92.19 98 LEU B N 1
ATOM 2791 C CA . LEU B 1 98 ? 9.781 -5.5 -18.203 1 92.19 98 LEU B CA 1
ATOM 2792 C C . LEU B 1 98 ? 11.008 -4.613 -18.438 1 92.19 98 LEU B C 1
ATOM 2794 O O . LEU B 1 98 ? 11.633 -4.68 -19.484 1 92.19 98 LEU B O 1
ATOM 2798 N N . ILE B 1 99 ? 11.344 -3.857 -17.406 1 92.56 99 ILE B N 1
ATOM 2799 C CA . ILE B 1 99 ? 12.445 -2.92 -17.625 1 92.56 99 ILE B CA 1
ATOM 2800 C C . ILE B 1 99 ? 13.695 -3.424 -16.906 1 92.56 99 ILE B C 1
ATOM 2802 O O . ILE B 1 99 ? 14.617 -2.65 -16.641 1 92.56 99 ILE B O 1
ATOM 2806 N N . LYS B 1 100 ? 13.656 -4.68 -16.531 1 90.38 100 LYS B N 1
ATOM 2807 C CA . LYS B 1 100 ? 14.82 -5.422 -16.062 1 90.38 100 LYS B CA 1
ATOM 2808 C C . LYS B 1 100 ? 15.406 -4.781 -14.812 1 90.38 100 LYS B C 1
ATOM 2810 O O . LYS B 1 100 ? 16.609 -4.508 -14.758 1 90.38 100 LYS B O 1
ATOM 2815 N N . ASN B 1 101 ? 14.586 -4.359 -13.867 1 89 101 ASN B N 1
ATOM 2816 C CA . ASN B 1 101 ? 14.898 -3.943 -12.5 1 89 101 ASN B CA 1
ATOM 2817 C C . ASN B 1 101 ? 15.516 -2.549 -12.469 1 89 101 ASN B C 1
ATOM 2819 O O . ASN B 1 101 ? 16.141 -2.164 -11.477 1 89 101 ASN B O 1
ATOM 2823 N N . ARG B 1 102 ? 15.352 -1.792 -13.523 1 91.69 102 ARG B N 1
ATOM 2824 C CA . ARG B 1 102 ? 15.648 -0.366 -13.422 1 91.69 102 ARG B CA 1
ATOM 2825 C C . ARG B 1 102 ? 14.672 0.326 -12.477 1 91.69 102 ARG B C 1
ATOM 2827 O O . ARG B 1 102 ? 14.992 1.357 -11.883 1 91.69 102 ARG B O 1
ATOM 2834 N N . PHE B 1 103 ? 13.539 -0.203 -12.477 1 94.75 103 PHE B N 1
ATOM 2835 C CA . PHE B 1 103 ? 12.516 0.032 -11.461 1 94.75 103 PHE B CA 1
ATOM 2836 C C . PHE B 1 103 ? 12.352 -1.189 -10.562 1 94.75 103 PHE B C 1
ATOM 2838 O O . PHE B 1 103 ? 12 -2.273 -11.039 1 94.75 103 PHE B O 1
ATOM 2845 N N . THR B 1 104 ? 12.586 -1.006 -9.289 1 95.75 104 THR B N 1
ATOM 2846 C CA . THR B 1 104 ? 12.734 -2.158 -8.406 1 95.75 104 THR B CA 1
ATOM 2847 C C . THR B 1 104 ? 11.492 -2.328 -7.527 1 95.75 104 THR B C 1
ATOM 2849 O O . THR B 1 104 ? 10.586 -1.494 -7.559 1 95.75 104 THR B O 1
ATOM 2852 N N . PHE B 1 105 ? 11.562 -3.414 -6.75 1 96.88 105 PHE B N 1
ATOM 2853 C CA . PHE B 1 105 ? 10.516 -3.689 -5.777 1 96.88 105 PHE B CA 1
ATOM 2854 C C . PHE B 1 105 ? 10.391 -2.545 -4.777 1 96.88 105 PHE B C 1
ATOM 2856 O O . PHE B 1 105 ? 9.281 -2.166 -4.395 1 96.88 105 PHE B O 1
ATOM 2863 N N . ASP B 1 106 ? 11.516 -1.902 -4.418 1 96.5 106 ASP B N 1
ATOM 2864 C CA . ASP B 1 106 ? 11.531 -0.775 -3.492 1 96.5 106 ASP B CA 1
ATOM 2865 C C . ASP B 1 106 ? 10.859 0.451 -4.105 1 96.5 106 ASP B C 1
ATOM 2867 O O . ASP B 1 106 ? 10.125 1.17 -3.42 1 96.5 106 ASP B O 1
ATOM 2871 N N . ASP B 1 107 ? 11.141 0.595 -5.363 1 97.38 107 ASP B N 1
ATOM 2872 C CA . ASP B 1 107 ? 10.516 1.716 -6.062 1 97.38 107 ASP B CA 1
ATOM 2873 C C . ASP B 1 107 ? 9 1.562 -6.102 1 97.38 107 ASP B C 1
ATOM 2875 O O . ASP B 1 107 ? 8.266 2.531 -5.891 1 97.38 107 ASP B O 1
ATOM 2879 N N . ALA B 1 108 ? 8.609 0.327 -6.391 1 98.12 108 ALA B N 1
ATOM 2880 C CA . ALA B 1 108 ? 7.18 0.048 -6.41 1 98.12 108 ALA B CA 1
ATOM 2881 C C . ALA B 1 108 ? 6.551 0.305 -5.047 1 98.12 108 ALA B C 1
ATOM 2883 O O . ALA B 1 108 ? 5.457 0.864 -4.953 1 98.12 108 ALA B O 1
ATOM 2884 N N . GLY B 1 109 ? 7.262 -0.132 -4 1 98.25 109 GLY B N 1
ATOM 2885 C CA . GLY B 1 109 ? 6.785 0.122 -2.648 1 98.25 109 GLY B CA 1
ATOM 2886 C C . GLY B 1 109 ? 6.633 1.6 -2.338 1 98.25 109 GLY B C 1
ATOM 2887 O O . GLY B 1 109 ? 5.645 2.012 -1.725 1 98.25 109 GLY B O 1
ATOM 2888 N N . PHE B 1 110 ? 7.574 2.4 -2.762 1 98.06 110 PHE B N 1
ATOM 2889 C CA . PHE B 1 110 ? 7.535 3.846 -2.576 1 98.06 110 PHE B CA 1
ATOM 2890 C C . PHE B 1 110 ? 6.293 4.441 -3.229 1 98.06 110 PHE B C 1
ATOM 2892 O O . PHE B 1 110 ? 5.59 5.246 -2.615 1 98.06 110 PHE B O 1
ATOM 2899 N N . VAL B 1 111 ? 6.031 3.975 -4.418 1 98.38 111 VAL B N 1
ATOM 2900 C CA . VAL B 1 111 ? 4.918 4.508 -5.191 1 98.38 111 VAL B CA 1
ATOM 2901 C C . VAL B 1 111 ? 3.6 4.184 -4.492 1 98.38 111 VAL B C 1
ATOM 2903 O O . VAL B 1 111 ? 2.74 5.055 -4.332 1 98.38 111 VAL B O 1
ATOM 2906 N N . ILE B 1 112 ? 3.479 3 -4.062 1 98.44 112 ILE B N 1
ATOM 2907 C CA . ILE B 1 112 ? 2.24 2.549 -3.438 1 98.44 112 ILE B CA 1
ATOM 2908 C C . ILE B 1 112 ? 2.035 3.279 -2.113 1 98.44 112 ILE B C 1
ATOM 2910 O O . ILE B 1 112 ? 0.939 3.77 -1.831 1 98.44 112 ILE B O 1
ATOM 2914 N N . LEU B 1 113 ? 3.053 3.438 -1.32 1 98.38 113 LEU B N 1
ATOM 2915 C CA . LEU B 1 113 ? 2.955 4.152 -0.053 1 98.38 113 LEU B CA 1
ATOM 2916 C C . LEU B 1 113 ? 2.582 5.613 -0.281 1 98.38 113 LEU B C 1
ATOM 2918 O O . LEU B 1 113 ? 1.688 6.141 0.384 1 98.38 113 LEU B O 1
ATOM 2922 N N . ALA B 1 114 ? 3.273 6.199 -1.23 1 98.38 114 ALA B N 1
ATOM 2923 C CA . ALA B 1 114 ? 3.061 7.613 -1.524 1 98.38 114 ALA B CA 1
ATOM 2924 C C . ALA B 1 114 ? 1.614 7.875 -1.937 1 98.38 114 ALA B C 1
ATOM 2926 O O . ALA B 1 114 ? 0.999 8.844 -1.483 1 98.38 114 ALA B O 1
ATOM 2927 N N . THR B 1 115 ? 1.082 7 -2.721 1 98.25 115 THR B N 1
ATOM 2928 C CA . THR B 1 115 ? -0.249 7.227 -3.271 1 98.25 115 THR B CA 1
ATOM 2929 C C . THR B 1 115 ? -1.321 6.988 -2.213 1 98.25 115 THR B C 1
ATOM 2931 O O . THR B 1 115 ? -2.33 7.695 -2.174 1 98.25 115 THR B O 1
ATOM 2934 N N . ILE B 1 116 ? -1.09 6.016 -1.387 1 97.81 116 ILE B N 1
ATOM 2935 C CA . ILE B 1 116 ? -2.053 5.77 -0.317 1 97.81 116 ILE B CA 1
ATOM 2936 C C . ILE B 1 116 ? -2.002 6.918 0.692 1 97.81 116 ILE B C 1
ATOM 2938 O O . ILE B 1 116 ? -3.041 7.445 1.092 1 97.81 116 ILE B O 1
ATOM 2942 N N . TYR B 1 117 ? -0.841 7.332 1.065 1 98.5 117 TYR B N 1
ATOM 2943 C CA . TYR B 1 117 ? -0.616 8.383 2.051 1 98.5 117 TYR B CA 1
ATOM 2944 C C . TYR B 1 117 ? -1.231 9.703 1.593 1 98.5 117 TYR B C 1
ATOM 2946 O O . TYR B 1 117 ? -2.062 10.281 2.293 1 98.5 117 TYR B O 1
ATOM 2954 N N . ILE B 1 118 ? -0.894 10.094 0.403 1 98.5 118 ILE B N 1
ATOM 2955 C CA . ILE B 1 118 ? -1.347 11.375 -0.115 1 98.5 118 ILE B CA 1
ATOM 2956 C C . ILE B 1 118 ? -2.803 11.273 -0.562 1 98.5 118 ILE B C 1
ATOM 2958 O O . ILE B 1 118 ? -3.627 12.125 -0.226 1 98.5 118 ILE B O 1
ATOM 2962 N N . GLY B 1 119 ? -3.154 10.203 -1.29 1 97.56 119 GLY B N 1
ATOM 2963 C CA . GLY B 1 119 ? -4.492 10.047 -1.833 1 97.56 119 GLY B CA 1
ATOM 2964 C C . GLY B 1 119 ? -5.562 9.945 -0.761 1 97.56 119 GLY B C 1
ATOM 2965 O O . GLY B 1 119 ? -6.547 10.68 -0.787 1 97.56 119 GLY B O 1
ATOM 2966 N N . MET B 1 120 ? -5.344 9.055 0.153 1 96.19 120 MET B N 1
ATOM 2967 C CA . MET B 1 120 ? -6.336 8.875 1.209 1 96.19 120 MET B CA 1
ATOM 2968 C C . MET B 1 120 ? -6.32 10.055 2.176 1 96.19 120 MET B C 1
ATOM 2970 O O . MET B 1 120 ? -7.359 10.43 2.723 1 96.19 120 MET B O 1
ATOM 2974 N N . GLY B 1 121 ? -5.188 10.633 2.398 1 97.38 121 GLY B N 1
ATOM 2975 C CA . GLY B 1 121 ? -5.133 11.836 3.213 1 97.38 121 GLY B CA 1
ATOM 2976 C C . GLY B 1 121 ? -6.027 12.945 2.699 1 97.38 121 GLY B C 1
ATOM 2977 O O . GLY B 1 121 ? -6.805 13.523 3.461 1 97.38 121 GLY B O 1
ATOM 2978 N N . PHE B 1 122 ? -5.895 13.156 1.437 1 97.94 122 PHE B N 1
ATOM 2979 C CA . PHE B 1 122 ? -6.676 14.227 0.831 1 97.94 122 PHE B CA 1
ATOM 2980 C C . PHE B 1 122 ? -8.133 13.805 0.65 1 97.94 122 PHE B C 1
ATOM 2982 O O . PHE B 1 122 ? -9.031 14.641 0.693 1 97.94 122 PHE B O 1
ATOM 2989 N N . TYR B 1 123 ? -8.383 12.523 0.482 1 96.5 123 TYR B N 1
ATOM 2990 C CA . TYR B 1 123 ? -9.758 12.047 0.393 1 96.5 123 TYR B CA 1
ATOM 2991 C C . TYR B 1 123 ? -10.555 12.445 1.628 1 96.5 123 TYR B C 1
ATOM 2993 O O . TYR B 1 123 ? -11.703 12.875 1.519 1 96.5 123 TYR B O 1
ATOM 3001 N N . TYR B 1 124 ? -9.969 12.312 2.752 1 96.75 124 TYR B N 1
ATOM 3002 C CA . TYR B 1 124 ? -10.703 12.578 3.982 1 96.75 124 TYR B CA 1
ATOM 3003 C C . TYR B 1 124 ? -10.891 14.07 4.191 1 96.75 124 TYR B C 1
ATOM 3005 O O . TYR B 1 124 ? -11.734 14.492 4.988 1 96.75 124 TYR B O 1
ATOM 3013 N N . PHE B 1 125 ? -10.023 14.883 3.484 1 97.5 125 PHE B N 1
ATOM 3014 C CA . PHE B 1 125 ? -10.32 16.312 3.426 1 97.5 125 PHE B CA 1
ATOM 3015 C C . PHE B 1 125 ? -11.664 16.562 2.762 1 97.5 125 PHE B C 1
ATOM 3017 O O . PHE B 1 125 ? -12.492 17.312 3.281 1 97.5 125 PHE B O 1
ATOM 3024 N N . ILE B 1 126 ? -11.922 15.875 1.671 1 96.12 126 ILE B N 1
ATOM 3025 C CA . ILE B 1 126 ? -13.188 15.977 0.954 1 96.12 126 ILE B CA 1
ATOM 3026 C C . ILE B 1 126 ? -14.32 15.43 1.822 1 96.12 126 ILE B C 1
ATOM 3028 O O . ILE B 1 126 ? -15.367 16.062 1.957 1 96.12 126 ILE B O 1
ATOM 3032 N N . ALA B 1 127 ? -14.125 14.305 2.439 1 94.25 127 ALA B N 1
ATOM 3033 C CA . ALA B 1 127 ? -15.148 13.641 3.244 1 94.25 127 ALA B CA 1
ATOM 3034 C C . ALA B 1 127 ? -15.57 14.516 4.422 1 94.25 127 ALA B C 1
ATOM 3036 O O . ALA B 1 127 ? -16.766 14.602 4.742 1 94.25 127 ALA B O 1
ATOM 3037 N N . ILE B 1 128 ? -14.609 15.172 5.039 1 96.19 128 ILE B N 1
ATOM 3038 C CA . ILE B 1 128 ? -14.898 16.031 6.191 1 96.19 128 ILE B CA 1
ATOM 3039 C C . ILE B 1 128 ? -15.703 17.234 5.742 1 96.19 128 ILE B C 1
ATOM 3041 O O . ILE B 1 128 ? -16.641 17.656 6.426 1 96.19 128 ILE B O 1
ATOM 3045 N N . ARG B 1 129 ? -15.312 17.75 4.629 1 96.25 129 ARG B N 1
ATOM 3046 C CA . ARG B 1 129 ? -16.047 18.906 4.113 1 96.25 129 ARG B CA 1
ATOM 3047 C C . ARG B 1 129 ? -17.484 18.531 3.791 1 96.25 129 ARG B C 1
ATOM 3049 O O . ARG B 1 129 ? -18.391 19.344 3.961 1 96.25 129 ARG B O 1
ATOM 3056 N N . GLU B 1 130 ? -17.719 17.344 3.301 1 92.44 130 GLU B N 1
ATOM 3057 C CA . GLU B 1 130 ? -19.062 16.875 2.98 1 92.44 130 GLU B CA 1
ATOM 3058 C C . GLU B 1 130 ? -19.891 16.641 4.246 1 92.44 130 GLU B C 1
ATOM 3060 O O . GLU B 1 130 ? -21.109 16.766 4.227 1 92.44 130 GLU B O 1
ATOM 3065 N N . GLU B 1 131 ? -19.219 16.328 5.332 1 92.94 131 GLU B N 1
ATOM 3066 C CA . GLU B 1 131 ? -19.906 16.156 6.602 1 92.94 131 GLU B CA 1
ATOM 3067 C C . GLU B 1 131 ? -20.391 17.5 7.145 1 92.94 131 GLU B C 1
ATOM 3069 O O . GLU B 1 131 ? -21.609 17.719 7.293 1 92.94 131 GLU B O 1
ATOM 3074 N N . GLN B 1 132 ? -19.469 18.328 7.461 1 94.75 132 GLN B N 1
ATOM 3075 C CA . GLN B 1 132 ? -19.812 19.656 7.965 1 94.75 132 GLN B CA 1
ATOM 3076 C C . GLN B 1 132 ? -18.625 20.609 7.844 1 94.75 132 GLN B C 1
ATOM 3078 O O . GLN B 1 132 ? -17.5 20.266 8.219 1 94.75 132 GLN B O 1
ATOM 3083 N N . LEU B 1 133 ? -18.859 21.781 7.398 1 95.94 133 LEU B N 1
ATOM 3084 C CA . LEU B 1 133 ? -17.844 22.797 7.18 1 95.94 133 LEU B CA 1
ATOM 3085 C C . LEU B 1 133 ? -17.109 23.109 8.477 1 95.94 133 LEU B C 1
ATOM 3087 O O . LEU B 1 133 ? -15.898 23.344 8.461 1 95.94 133 LEU B O 1
ATOM 3091 N N . SER B 1 134 ? -17.797 23.109 9.547 1 96.19 134 SER B N 1
ATOM 3092 C CA . SER B 1 134 ? -17.203 23.484 10.828 1 96.19 134 SER B CA 1
ATOM 3093 C C . SER B 1 134 ? -16.094 22.531 11.227 1 96.19 134 SER B C 1
ATOM 3095 O O . SER B 1 134 ? -15.125 22.922 11.883 1 96.19 134 SER B O 1
ATOM 3097 N N . TYR B 1 135 ? -16.156 21.281 10.797 1 97.31 135 TYR B N 1
ATOM 3098 C CA . TYR B 1 135 ? -15.109 20.312 11.102 1 97.31 135 TYR B CA 1
ATOM 3099 C C . TYR B 1 135 ? -13.828 20.656 10.352 1 97.31 135 TYR B C 1
ATOM 3101 O O . TYR B 1 135 ? -12.727 20.422 10.852 1 97.31 135 TYR B O 1
ATOM 3109 N N . VAL B 1 136 ? -13.984 21.156 9.133 1 97.38 136 VAL B N 1
ATOM 3110 C CA . VAL B 1 136 ? -12.812 21.578 8.359 1 97.38 136 VAL B CA 1
ATOM 3111 C C . VAL B 1 136 ? -12.078 22.703 9.094 1 97.38 136 VAL B C 1
ATOM 3113 O O . VAL B 1 136 ? -10.859 22.641 9.273 1 97.38 136 VAL B O 1
ATOM 3116 N N . PHE B 1 137 ? -12.844 23.609 9.547 1 96.75 137 PHE B N 1
ATOM 3117 C CA . PHE B 1 137 ? -12.242 24.75 10.234 1 96.75 137 PHE B CA 1
ATOM 3118 C C . PHE B 1 137 ? -11.672 24.328 11.578 1 96.75 137 PHE B C 1
ATOM 3120 O O . PHE B 1 137 ? -10.656 24.875 12.023 1 96.75 137 PHE B O 1
ATOM 3127 N N . LEU B 1 138 ? -12.352 23.438 12.219 1 97.44 138 LEU B N 1
ATOM 3128 C CA . LEU B 1 138 ? -11.805 22.891 13.453 1 97.44 138 LEU B CA 1
ATOM 3129 C C . LEU B 1 138 ? -10.406 22.328 13.227 1 97.44 138 LEU B C 1
ATOM 3131 O O . LEU B 1 138 ? -9.469 22.656 13.953 1 97.44 138 LEU B O 1
ATOM 3135 N N . ALA B 1 139 ? -10.266 21.484 12.211 1 97.75 139 ALA B N 1
ATOM 3136 C CA . ALA B 1 139 ? -8.992 20.844 11.898 1 97.75 139 ALA B CA 1
ATOM 3137 C C . ALA B 1 139 ? -7.934 21.875 11.539 1 97.75 139 ALA B C 1
ATOM 3139 O O . ALA B 1 139 ? -6.801 21.812 12.031 1 97.75 139 ALA B O 1
ATOM 3140 N N . LEU B 1 140 ? -8.312 22.828 10.734 1 96.62 140 LEU B N 1
ATOM 3141 C CA . LEU B 1 140 ? -7.367 23.828 10.266 1 96.62 140 LEU B CA 1
ATOM 3142 C C . LEU B 1 140 ? -6.914 24.719 11.414 1 96.62 140 LEU B C 1
ATOM 3144 O O . LEU B 1 140 ? -5.715 24.953 11.594 1 96.62 140 LEU B O 1
ATOM 3148 N N . PHE B 1 141 ? -7.852 25.156 12.188 1 97.12 141 PHE B N 1
ATOM 3149 C CA . PHE B 1 141 ? -7.523 26.109 13.25 1 97.12 141 PHE B CA 1
ATOM 3150 C C . PHE B 1 141 ? -6.738 25.422 14.359 1 97.12 141 PHE B C 1
ATOM 3152 O O . PHE B 1 141 ? -5.832 26.031 14.953 1 97.12 141 PHE B O 1
ATOM 3159 N N . VAL B 1 142 ? -7.105 24.234 14.656 1 97.81 142 VAL B N 1
ATOM 3160 C CA . VAL B 1 142 ? -6.363 23.484 15.664 1 97.81 142 VAL B CA 1
ATOM 3161 C C . VAL B 1 142 ? -4.922 23.281 15.203 1 97.81 142 VAL B C 1
ATOM 3163 O O . VAL B 1 142 ? -3.982 23.484 15.977 1 97.81 142 VAL B O 1
ATOM 3166 N N . THR B 1 143 ? -4.715 22.906 13.977 1 97 143 THR B N 1
ATOM 3167 C CA . THR B 1 143 ? -3.379 22.656 13.445 1 97 143 THR B CA 1
ATOM 3168 C C . THR B 1 143 ? -2.564 23.938 13.383 1 97 143 THR B C 1
ATOM 3170 O O . THR B 1 143 ? -1.386 23.953 13.75 1 97 143 THR B O 1
ATOM 3173 N N . TRP B 1 144 ? -3.227 25.016 12.961 1 95.31 144 TRP B N 1
ATOM 3174 C CA . TRP B 1 144 ? -2.533 26.312 12.883 1 95.31 144 TRP B CA 1
ATOM 3175 C C . TRP B 1 144 ? -2.158 26.812 14.273 1 95.31 144 TRP B C 1
ATOM 3177 O O . TRP B 1 144 ? -1.066 27.344 14.469 1 95.31 144 TRP B O 1
ATOM 3187 N N . ALA B 1 145 ? -3.057 26.625 15.133 1 97.31 145 ALA B N 1
ATOM 3188 C CA . ALA B 1 145 ? -2.797 27.047 16.5 1 97.31 145 ALA B CA 1
ATOM 3189 C C . ALA B 1 145 ? -1.671 26.219 17.125 1 97.31 145 ALA B C 1
ATOM 3191 O O . ALA B 1 145 ? -0.823 26.75 17.844 1 97.31 145 ALA B O 1
ATOM 3192 N N . SER B 1 146 ? -1.751 24.938 16.844 1 97.25 146 SER B N 1
ATOM 3193 C CA . SER B 1 146 ? -0.716 24.047 17.359 1 97.25 146 SER B CA 1
ATOM 3194 C C . SER B 1 146 ? 0.66 24.438 16.828 1 97.25 146 SER B C 1
ATOM 3196 O O . SER B 1 146 ? 1.627 24.516 17.594 1 97.25 146 SER B O 1
ATOM 3198 N N . ASP B 1 147 ? 0.765 24.719 15.562 1 94.75 147 ASP B N 1
ATOM 3199 C CA . ASP B 1 147 ? 2.033 25.094 14.938 1 94.75 147 ASP B CA 1
ATOM 3200 C C . ASP B 1 147 ? 2.531 26.438 15.469 1 94.75 147 ASP B C 1
ATOM 3202 O O . ASP B 1 147 ? 3.711 26.578 15.797 1 94.75 147 ASP B O 1
ATOM 3206 N N . SER B 1 148 ? 1.656 27.391 15.484 1 94.62 148 SER B N 1
ATOM 3207 C CA . SER B 1 148 ? 2.012 28.719 15.984 1 94.62 148 SER B CA 1
ATOM 3208 C C . SER B 1 148 ? 2.404 28.672 17.453 1 94.62 148 SER B C 1
ATOM 3210 O O . SER B 1 148 ? 3.391 29.281 17.859 1 94.62 148 SER B O 1
ATOM 3212 N N . GLY B 1 149 ? 1.596 27.984 18.188 1 95.94 149 GLY B N 1
ATOM 3213 C CA . GLY B 1 149 ? 1.923 27.828 19.594 1 95.94 149 GLY B CA 1
ATOM 3214 C C . GLY B 1 149 ? 3.268 27.156 19.828 1 95.94 149 GLY B C 1
ATOM 3215 O O . GLY B 1 149 ? 4.043 27.594 20.672 1 95.94 149 GLY B O 1
ATOM 3216 N N . ALA B 1 150 ? 3.506 26.156 19.078 1 95.31 150 ALA B N 1
ATOM 3217 C CA . ALA B 1 150 ? 4.789 25.469 19.188 1 95.31 150 ALA B CA 1
ATOM 3218 C C . ALA B 1 150 ? 5.945 26.406 18.875 1 95.31 150 ALA B C 1
ATOM 3220 O O . ALA B 1 150 ? 7 26.344 19.5 1 95.31 150 ALA B O 1
ATOM 3221 N N . TYR B 1 151 ? 5.719 27.234 17.922 1 92.5 151 TYR B N 1
ATOM 3222 C CA . TYR B 1 151 ? 6.75 28.188 17.516 1 92.5 151 TYR B CA 1
ATOM 3223 C C . TYR B 1 151 ? 7.012 29.219 18.609 1 92.5 151 TYR B C 1
ATOM 3225 O O . TYR B 1 151 ? 8.156 29.406 19.016 1 92.5 151 TYR B O 1
ATOM 3233 N N . PHE B 1 152 ? 6.004 29.797 19.125 1 95.38 152 PHE B N 1
ATOM 3234 C CA . PHE B 1 152 ? 6.148 30.891 20.078 1 95.38 152 PHE B CA 1
ATOM 3235 C C . PHE B 1 152 ? 6.613 30.359 21.422 1 95.38 152 PHE B C 1
ATOM 3237 O O . PHE B 1 152 ? 7.508 30.938 22.047 1 95.38 152 PHE B O 1
ATOM 3244 N N . ILE B 1 153 ? 6.055 29.328 21.828 1 95.56 153 ILE B N 1
ATOM 3245 C CA . ILE B 1 153 ? 6.441 28.766 23.125 1 95.56 153 ILE B CA 1
ATOM 3246 C C . ILE B 1 153 ? 7.828 28.141 23.016 1 95.56 153 ILE B C 1
ATOM 3248 O O . ILE B 1 153 ? 8.633 28.234 23.953 1 95.56 153 ILE B O 1
ATOM 3252 N N . GLY B 1 154 ? 8.102 27.5 21.969 1 93.81 154 GLY B N 1
ATOM 3253 C CA . GLY B 1 154 ? 9.43 26.938 21.734 1 93.81 154 GLY B CA 1
ATOM 3254 C C . GLY B 1 154 ? 10.523 28 21.719 1 93.81 154 GLY B C 1
ATOM 3255 O O . GLY B 1 154 ? 11.594 27.797 22.297 1 93.81 154 GLY B O 1
ATOM 3256 N N . LYS B 1 155 ? 10.273 29.062 21.125 1 93.62 155 LYS B N 1
ATOM 3257 C CA . LYS B 1 155 ? 11.234 30.156 21.062 1 93.62 155 LYS B CA 1
ATOM 3258 C C . LYS B 1 155 ? 11.438 30.812 22.422 1 93.62 155 LYS B C 1
ATOM 3260 O O . LYS B 1 155 ? 12.547 31.203 22.766 1 93.62 155 LYS B O 1
ATOM 3265 N N . SER B 1 156 ? 10.438 30.875 23.156 1 94.94 156 SER B N 1
ATOM 3266 C CA . SER B 1 156 ? 10.484 31.578 24.438 1 94.94 156 SER B CA 1
ATOM 3267 C C . SER B 1 156 ? 10.984 30.656 25.547 1 94.94 156 SER B C 1
ATOM 3269 O O . SER B 1 156 ? 11.766 31.094 26.406 1 94.94 156 SER B O 1
ATOM 3271 N N . MET B 1 157 ? 10.539 29.406 25.5 1 94.31 157 MET B N 1
ATOM 3272 C CA . MET B 1 157 ? 10.797 28.547 26.641 1 94.31 157 MET B CA 1
ATOM 3273 C C . MET B 1 157 ? 11.531 27.281 26.203 1 94.31 157 MET B C 1
ATOM 3275 O O . MET B 1 157 ? 11.828 26.406 27.031 1 94.31 157 MET B O 1
ATOM 3279 N N . GLY B 1 158 ? 11.781 27.219 24.984 1 91.38 158 GLY B N 1
ATOM 3280 C CA . GLY B 1 158 ? 12.359 25.984 24.484 1 91.38 158 GLY B CA 1
ATOM 3281 C C . GLY B 1 158 ? 13.758 25.719 25 1 91.38 158 GLY B C 1
ATOM 3282 O O . GLY B 1 158 ? 14.594 26.625 25.047 1 91.38 158 GLY B O 1
ATOM 3283 N N . LYS B 1 159 ? 13.977 24.438 25.516 1 90.94 159 LYS B N 1
ATOM 3284 C CA . LYS B 1 159 ? 15.281 24.016 26.016 1 90.94 159 LYS B CA 1
ATOM 3285 C C . LYS B 1 159 ? 15.711 22.703 25.391 1 90.94 159 LYS B C 1
ATOM 3287 O O . LYS B 1 159 ? 16.875 22.531 25.016 1 90.94 159 LYS B O 1
ATOM 3292 N N . ARG B 1 160 ? 14.914 21.797 25.406 1 92.5 160 ARG B N 1
ATOM 3293 C CA . ARG B 1 160 ? 15.25 20.453 24.922 1 92.5 160 ARG B CA 1
ATOM 3294 C C . ARG B 1 160 ? 14.773 20.266 23.484 1 92.5 160 ARG B C 1
ATOM 3296 O O . ARG B 1 160 ? 13.57 20.344 23.203 1 92.5 160 ARG B O 1
ATOM 3303 N N . LYS B 1 161 ? 15.648 19.828 22.578 1 92 161 LYS B N 1
ATOM 3304 C CA . LYS B 1 161 ? 15.336 19.625 21.172 1 92 161 LYS B CA 1
ATOM 3305 C C . LYS B 1 161 ? 14.547 18.328 20.969 1 92 161 LYS B C 1
ATOM 3307 O O . LYS B 1 161 ? 14.812 17.328 21.641 1 92 161 LYS B O 1
ATOM 3312 N N . LEU B 1 162 ? 13.641 18.391 20.062 1 88.25 162 LEU B N 1
ATOM 3313 C CA . LEU B 1 162 ? 12.797 17.234 19.766 1 88.25 162 LEU B CA 1
ATOM 3314 C C . LEU B 1 162 ? 13.516 16.234 18.875 1 88.25 162 LEU B C 1
ATOM 3316 O O . LEU B 1 162 ? 13.594 15.047 19.203 1 88.25 162 LEU B O 1
ATOM 3320 N N . TRP B 1 163 ? 13.969 16.594 17.766 1 86.44 163 TRP B N 1
ATOM 3321 C CA . TRP B 1 163 ? 14.711 15.812 16.781 1 86.44 163 TRP B CA 1
ATOM 3322 C C . TRP B 1 163 ? 15.719 16.688 16.031 1 86.44 163 TRP B C 1
ATOM 3324 O O . TRP B 1 163 ? 15.492 17.078 14.891 1 86.44 163 TRP B O 1
ATOM 3334 N N . PRO B 1 164 ? 16.859 16.875 16.562 1 88.5 164 PRO B N 1
ATOM 3335 C CA . PRO B 1 164 ? 17.828 17.875 16.078 1 88.5 164 PRO B CA 1
ATOM 3336 C C . PRO B 1 164 ? 18.312 17.578 14.664 1 88.5 164 PRO B C 1
ATOM 3338 O O . PRO B 1 164 ? 18.531 18.5 13.883 1 88.5 164 PRO B O 1
ATOM 3341 N N . ASP B 1 165 ? 18.391 16.328 14.289 1 87.81 165 ASP B N 1
ATOM 3342 C CA . ASP B 1 165 ? 18.953 15.969 12.992 1 87.81 165 ASP B CA 1
ATOM 3343 C C . ASP B 1 165 ? 17.953 16.25 11.867 1 87.81 165 ASP B C 1
ATOM 3345 O O . ASP B 1 165 ? 18.359 16.5 10.727 1 87.81 165 ASP B O 1
ATOM 3349 N N . ILE B 1 166 ? 16.75 16.297 12.234 1 87.31 166 ILE B N 1
ATOM 3350 C CA . ILE B 1 166 ? 15.711 16.438 11.211 1 87.31 166 ILE B CA 1
ATOM 3351 C C . ILE B 1 166 ? 15.055 17.812 11.312 1 87.31 166 ILE B C 1
ATOM 3353 O O . ILE B 1 166 ? 14.82 18.469 10.297 1 87.31 166 ILE B O 1
ATOM 3357 N N . SER B 1 167 ? 14.781 18.188 12.523 1 89.38 167 SER B N 1
ATOM 3358 C CA . SER B 1 167 ? 14.195 19.484 12.797 1 89.38 167 SER B CA 1
ATOM 3359 C C . SER B 1 167 ? 14.898 20.172 13.969 1 89.38 167 SER B C 1
ATOM 3361 O O . SER B 1 167 ? 14.398 20.141 15.102 1 89.38 167 SER B O 1
ATOM 3363 N N . PRO B 1 168 ? 15.836 20.875 13.68 1 89.06 168 PRO B N 1
ATOM 3364 C CA . PRO B 1 168 ? 16.703 21.406 14.734 1 89.06 168 PRO B CA 1
ATOM 3365 C C . PRO B 1 168 ? 16.016 22.484 15.578 1 89.06 168 PRO B C 1
ATOM 3367 O O . PRO B 1 168 ? 16.438 22.766 16.703 1 89.06 168 PRO B O 1
ATOM 3370 N N . ASN B 1 169 ? 15.039 23.047 15.117 1 88.12 169 ASN B N 1
ATOM 3371 C CA . ASN B 1 169 ? 14.445 24.188 15.805 1 88.12 169 ASN B CA 1
ATOM 3372 C C . ASN B 1 169 ? 13.266 23.766 16.672 1 88.12 169 ASN B C 1
ATOM 3374 O O . ASN B 1 169 ? 12.773 24.547 17.484 1 88.12 169 ASN B O 1
ATOM 3378 N N . LYS B 1 170 ? 12.852 22.562 16.547 1 93.12 170 LYS B N 1
ATOM 3379 C CA . LYS B 1 170 ? 11.711 22.094 17.344 1 93.12 170 LYS B CA 1
ATOM 3380 C C . LYS B 1 170 ? 12.156 21.641 18.719 1 93.12 170 LYS B C 1
ATOM 3382 O O . LYS B 1 170 ? 13.195 20.984 18.859 1 93.12 170 LYS B O 1
ATOM 3387 N N . THR B 1 171 ? 11.344 22.047 19.719 1 95 171 THR B N 1
ATOM 3388 C CA . THR B 1 171 ? 11.656 21.719 21.094 1 95 171 THR B CA 1
ATOM 3389 C C . THR B 1 171 ? 10.484 20.984 21.75 1 95 171 THR B C 1
ATOM 3391 O O . THR B 1 171 ? 9.352 21.047 21.266 1 95 171 THR B O 1
ATOM 3394 N N . ILE B 1 172 ? 10.797 20.281 22.812 1 95.31 172 ILE B N 1
ATOM 3395 C CA . ILE B 1 172 ? 9.773 19.547 23.562 1 95.31 172 ILE B CA 1
ATOM 3396 C C . ILE B 1 172 ? 8.781 20.531 24.188 1 95.31 172 ILE B C 1
ATOM 3398 O O . ILE B 1 172 ? 7.57 20.312 24.141 1 95.31 172 ILE B O 1
ATOM 3402 N N . GLU B 1 173 ? 9.305 21.641 24.75 1 96.88 173 GLU B N 1
ATOM 3403 C CA . GLU B 1 173 ? 8.453 22.672 25.344 1 96.88 173 GLU B CA 1
ATOM 3404 C C . GLU B 1 173 ? 7.535 23.281 24.297 1 96.88 173 GLU B C 1
ATOM 3406 O O . GLU B 1 173 ? 6.359 23.531 24.562 1 96.88 173 GLU B O 1
ATOM 3411 N N . GLY B 1 174 ? 8.078 23.516 23.188 1 96.81 174 GLY B N 1
ATOM 3412 C CA . GLY B 1 174 ? 7.27 24.031 22.094 1 96.81 174 GLY B CA 1
ATOM 3413 C C . GLY B 1 174 ? 6.164 23.078 21.672 1 96.81 174 GLY B C 1
ATOM 3414 O O . GLY B 1 174 ? 5.035 23.5 21.438 1 96.81 174 GLY B O 1
ATOM 3415 N N . SER B 1 175 ? 6.547 21.828 21.594 1 97.19 175 SER B N 1
ATOM 3416 C CA . SER B 1 175 ? 5.57 20.812 21.219 1 97.19 175 SER B CA 1
ATOM 3417 C C . SER B 1 175 ? 4.41 20.766 22.219 1 97.19 175 SER B C 1
ATOM 3419 O O . SER B 1 175 ? 3.244 20.75 21.812 1 97.19 175 SER B O 1
ATOM 3421 N N . VAL B 1 176 ? 4.695 20.734 23.469 1 97.5 176 VAL B N 1
ATOM 3422 C CA . VAL B 1 176 ? 3.666 20.703 24.5 1 97.5 176 VAL B CA 1
ATOM 3423 C C . VAL B 1 176 ? 2.844 21.984 24.453 1 97.5 176 VAL B C 1
ATOM 3425 O O . VAL B 1 176 ? 1.616 21.953 24.562 1 97.5 176 VAL B O 1
ATOM 3428 N N . GLY B 1 177 ? 3.531 23.109 24.312 1 97.56 177 GLY B N 1
ATOM 3429 C CA . GLY B 1 177 ? 2.834 24.375 24.172 1 97.56 177 GLY B CA 1
ATOM 3430 C C . GLY B 1 177 ? 1.889 24.391 22.984 1 97.56 177 GLY B C 1
ATOM 3431 O O . GLY B 1 177 ? 0.786 24.938 23.062 1 97.56 177 GLY B O 1
ATOM 3432 N N . GLY B 1 178 ? 2.303 23.859 21.875 1 98 178 GLY B N 1
ATOM 3433 C CA . GLY B 1 178 ? 1.451 23.75 20.688 1 98 178 GLY B CA 1
ATOM 3434 C C . GLY B 1 178 ? 0.209 22.922 20.938 1 98 178 GLY B C 1
ATOM 3435 O O . GLY B 1 178 ? -0.882 23.266 20.484 1 98 178 GLY B O 1
ATOM 3436 N N . ILE B 1 179 ? 0.401 21.859 21.641 1 98.38 179 ILE B N 1
ATOM 3437 C CA . ILE B 1 179 ? -0.718 20.969 21.938 1 98.38 179 ILE B CA 1
ATOM 3438 C C . ILE B 1 179 ? -1.741 21.703 22.812 1 98.38 179 ILE B C 1
ATOM 3440 O O . ILE B 1 179 ? -2.943 21.641 22.547 1 98.38 179 ILE B O 1
ATOM 3444 N N . VAL B 1 180 ? -1.266 22.375 23.781 1 98.31 180 VAL B N 1
ATOM 3445 C CA . VAL B 1 180 ? -2.145 23.125 24.672 1 98.31 180 VAL B CA 1
ATOM 3446 C C . VAL B 1 180 ? -2.922 24.172 23.875 1 98.31 180 VAL B C 1
ATOM 3448 O O . VAL B 1 180 ? -4.133 24.328 24.047 1 98.31 180 VAL B O 1
ATOM 3451 N N . CYS B 1 181 ? -2.268 24.875 23.016 1 98.38 181 CYS B N 1
ATOM 3452 C CA . CYS B 1 181 ? -2.914 25.891 22.172 1 98.38 181 CYS B CA 1
ATOM 3453 C C . CYS B 1 181 ? -3.979 25.25 21.281 1 98.38 181 CYS B C 1
ATOM 3455 O O . CYS B 1 181 ? -5.059 25.828 21.109 1 98.38 181 CYS B O 1
ATOM 3457 N N . GLY B 1 182 ? -3.693 24.094 20.703 1 98.31 182 GLY B N 1
ATOM 3458 C CA . GLY B 1 182 ? -4.664 23.391 19.875 1 98.31 182 GLY B CA 1
ATOM 3459 C C . GLY B 1 182 ? -5.898 22.969 20.656 1 98.31 182 GLY B C 1
ATOM 3460 O O . GLY B 1 182 ? -7.02 23.094 20.156 1 98.31 182 GLY B O 1
ATOM 3461 N N . VAL B 1 183 ? -5.68 22.5 21.844 1 98.31 183 VAL B N 1
ATOM 3462 C CA . VAL B 1 183 ? -6.785 22.062 22.688 1 98.31 183 VAL B CA 1
ATOM 3463 C C . VAL B 1 183 ? -7.676 23.25 23.031 1 98.31 183 VAL B C 1
ATOM 3465 O O . VAL B 1 183 ? -8.898 23.141 23.031 1 98.31 183 VAL B O 1
ATOM 3468 N N . ILE B 1 184 ? -7.078 24.344 23.359 1 98.06 184 ILE B N 1
ATOM 3469 C CA . ILE B 1 184 ? -7.824 25.562 23.688 1 98.06 184 ILE B CA 1
ATOM 3470 C C . ILE B 1 184 ? -8.703 25.969 22.516 1 98.06 184 ILE B C 1
ATOM 3472 O O . ILE B 1 184 ? -9.883 26.266 22.688 1 98.06 184 ILE B O 1
ATOM 3476 N N . VAL B 1 185 ? -8.125 25.938 21.344 1 97.69 185 VAL B N 1
ATOM 3477 C CA . VAL B 1 185 ? -8.883 26.297 20.141 1 97.69 185 VAL B CA 1
ATOM 3478 C C . VAL B 1 185 ? -10.047 25.328 19.953 1 97.69 185 VAL B C 1
ATOM 3480 O O . VAL B 1 185 ? -11.156 25.734 19.609 1 97.69 185 VAL B O 1
ATOM 3483 N N . ALA B 1 186 ? -9.812 24.031 20.125 1 97.69 186 ALA B N 1
ATOM 3484 C CA . ALA B 1 186 ? -10.875 23.047 20 1 97.69 186 ALA B CA 1
ATOM 3485 C C . ALA B 1 186 ? -12.008 23.328 20.984 1 97.69 186 ALA B C 1
ATOM 3487 O O . ALA B 1 186 ? -13.188 23.219 20.641 1 97.69 186 ALA B O 1
ATOM 3488 N N . LEU B 1 187 ? -11.648 23.719 22.172 1 96.38 187 LEU B N 1
ATOM 3489 C CA . LEU B 1 187 ? -12.641 24.016 23.203 1 96.38 187 LEU B CA 1
ATOM 3490 C C . LEU B 1 187 ? -13.438 25.266 22.844 1 96.38 187 LEU B C 1
ATOM 3492 O O . LEU B 1 187 ? -14.625 25.344 23.141 1 96.38 187 LEU B O 1
ATOM 3496 N N . LEU B 1 188 ? -12.781 26.188 22.266 1 96.19 188 LEU B N 1
ATOM 3497 C CA . LEU B 1 188 ? -13.477 27.406 21.828 1 96.19 188 LEU B CA 1
ATOM 3498 C C . LEU B 1 188 ? -14.555 27.094 20.812 1 96.19 188 LEU B C 1
ATOM 3500 O O . LEU B 1 188 ? -15.586 27.766 20.75 1 96.19 188 LEU B O 1
ATOM 3504 N N . PHE B 1 189 ? -14.352 26.062 19.984 1 94.75 189 PHE B N 1
ATOM 3505 C CA . PHE B 1 189 ? -15.328 25.656 18.984 1 94.75 189 PHE B CA 1
ATOM 3506 C C . PHE B 1 189 ? -16.594 25.125 19.656 1 94.75 189 PHE B C 1
ATOM 3508 O O . PHE B 1 189 ? -17.672 25.141 19.047 1 94.75 189 PHE B O 1
ATOM 3515 N N . ALA B 1 190 ? -16.5 24.625 20.875 1 89.38 190 ALA B N 1
ATOM 3516 C CA . ALA B 1 190 ? -17.672 24.156 21.609 1 89.38 190 ALA B CA 1
ATOM 3517 C C . ALA B 1 190 ? -18.672 25.281 21.844 1 89.38 190 ALA B C 1
ATOM 3519 O O . ALA B 1 190 ? -19.875 25.062 21.922 1 89.38 190 ALA B O 1
ATOM 3520 N N . PHE B 1 191 ? -18.141 26.453 21.875 1 90.31 191 PHE B N 1
ATOM 3521 C CA . PHE B 1 191 ? -18.984 27.594 22.219 1 90.31 191 PHE B CA 1
ATOM 3522 C C . PHE B 1 191 ? -19.312 28.406 20.969 1 90.31 191 PHE B C 1
ATOM 3524 O O . PHE B 1 191 ? -20.344 29.078 20.938 1 90.31 191 PHE B O 1
ATOM 3531 N N . LEU B 1 192 ? -18.516 28.266 19.953 1 89.31 192 LEU B N 1
ATOM 3532 C CA . LEU B 1 192 ? -18.625 29.219 18.859 1 89.31 192 LEU B CA 1
ATOM 3533 C C . LEU B 1 192 ? -19.156 28.547 17.594 1 89.31 192 LEU B C 1
ATOM 3535 O O . LEU B 1 192 ? -19.469 29.219 16.609 1 89.31 192 LEU B O 1
ATOM 3539 N N . SER B 1 193 ? -19.234 27.266 17.656 1 85.75 193 SER B N 1
ATOM 3540 C CA . SER B 1 193 ? -19.562 26.578 16.422 1 85.75 193 SER B CA 1
ATOM 3541 C C . SER B 1 193 ? -20.828 25.734 16.594 1 85.75 193 SER B C 1
ATOM 3543 O O . SER B 1 193 ? -21.266 25.469 17.719 1 85.75 193 SER B O 1
ATOM 3545 N N . PRO B 1 194 ? -21.453 25.391 15.5 1 86.81 194 PRO B N 1
ATOM 3546 C CA . PRO B 1 194 ? -22.672 24.578 15.547 1 86.81 194 PRO B CA 1
ATOM 3547 C C . PRO B 1 194 ? -22.391 23.094 15.781 1 86.81 194 PRO B C 1
ATOM 3549 O O . PRO B 1 194 ? -23.297 22.266 15.641 1 86.81 194 PRO B O 1
ATOM 3552 N N . LEU B 1 195 ? -21.141 22.812 16.156 1 87.5 195 LEU B N 1
ATOM 3553 C CA . LEU B 1 195 ? -20.812 21.422 16.375 1 87.5 195 LEU B CA 1
ATOM 3554 C C . LEU B 1 195 ? -21.531 20.875 17.594 1 87.5 195 LEU B C 1
ATOM 3556 O O . LEU B 1 195 ? -21.688 21.578 18.594 1 87.5 195 LEU B O 1
ATOM 3560 N N . THR B 1 196 ? -21.984 19.594 17.484 1 86.06 196 THR B N 1
ATOM 3561 C CA . THR B 1 196 ? -22.797 19 18.531 1 86.06 196 THR B CA 1
ATOM 3562 C C . THR B 1 196 ? -21.938 18.172 19.484 1 86.06 196 THR B C 1
ATOM 3564 O O . THR B 1 196 ? -22.422 17.656 20.484 1 86.06 196 THR B O 1
ATOM 3567 N N . GLU B 1 197 ? -20.719 18.125 19.203 1 90.75 197 GLU B N 1
ATOM 3568 C CA . GLU B 1 197 ? -19.828 17.344 20.047 1 90.75 197 GLU B CA 1
ATOM 3569 C C . GLU B 1 197 ? -19.719 17.938 21.453 1 90.75 197 GLU B C 1
ATOM 3571 O O . GLU B 1 197 ? -19.734 19.172 21.609 1 90.75 197 GLU B O 1
ATOM 3576 N N . SER B 1 198 ? -19.625 17.125 22.438 1 93.56 198 SER B N 1
ATOM 3577 C CA . SER B 1 198 ? -19.406 17.578 23.812 1 93.56 198 SER B CA 1
ATOM 3578 C C . SER B 1 198 ? -18.047 18.25 23.969 1 93.56 198 SER B C 1
ATOM 3580 O O . SER B 1 198 ? -17.125 17.984 23.188 1 93.56 198 SER B O 1
ATOM 3582 N N . PRO B 1 199 ? -17.984 19.141 24.938 1 94.69 199 PRO B N 1
ATOM 3583 C CA . PRO B 1 199 ? -16.688 19.781 25.188 1 94.69 199 PRO B CA 1
ATOM 3584 C C . PRO B 1 199 ? -15.562 18.766 25.453 1 94.69 199 PRO B C 1
ATOM 3586 O O . PRO B 1 199 ? -14.43 18.969 25 1 94.69 199 PRO B O 1
ATOM 3589 N N . LEU B 1 200 ? -15.875 17.719 26.094 1 95.75 200 LEU B N 1
ATOM 3590 C CA . LEU B 1 200 ? -14.883 16.688 26.359 1 95.75 200 LEU B CA 1
ATOM 3591 C C . LEU B 1 200 ? -14.43 16.031 25.062 1 95.75 200 LEU B C 1
ATOM 3593 O O . LEU B 1 200 ? -13.242 15.75 24.875 1 95.75 200 LEU B O 1
ATOM 3597 N N . HIS B 1 201 ? -15.383 15.781 24.234 1 97 201 HIS B N 1
ATOM 3598 C CA . HIS B 1 201 ? -15.062 15.18 22.953 1 97 201 HIS B CA 1
ATOM 3599 C C . HIS B 1 201 ? -14.203 16.109 22.094 1 97 201 HIS B C 1
ATOM 3601 O O . HIS B 1 201 ? -13.242 15.664 21.453 1 97 201 HIS B O 1
ATOM 3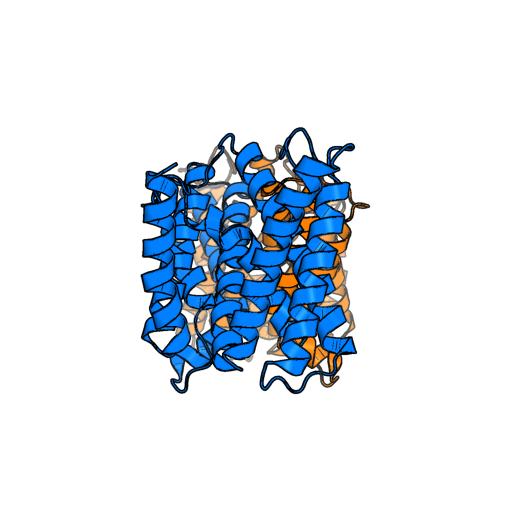607 N N . LEU B 1 202 ? -14.484 17.344 22.141 1 97.06 202 LEU B N 1
ATOM 3608 C CA . LEU B 1 202 ? -13.711 18.328 21.391 1 97.06 202 LEU B CA 1
ATOM 3609 C C . LEU B 1 202 ? -12.305 18.469 21.953 1 97.06 202 LEU B C 1
ATOM 3611 O O . LEU B 1 202 ? -11.344 18.688 21.219 1 97.06 202 LEU B O 1
ATOM 3615 N N . MET B 1 203 ? -12.242 18.359 23.25 1 97.19 203 MET B N 1
ATOM 3616 C CA . MET B 1 203 ? -10.93 18.391 23.891 1 97.19 203 MET B CA 1
ATOM 3617 C C . MET B 1 203 ? -10.07 17.234 23.422 1 97.19 203 MET B C 1
ATOM 3619 O O . MET B 1 203 ? -8.891 17.406 23.125 1 97.19 203 MET B O 1
ATOM 3623 N N . VAL B 1 204 ? -10.633 16.078 23.344 1 98 204 VAL B N 1
ATOM 3624 C CA . VAL B 1 204 ? -9.922 14.891 22.891 1 98 204 VAL B CA 1
ATOM 3625 C C . VAL B 1 204 ? -9.516 15.055 21.438 1 98 204 VAL B C 1
ATOM 3627 O O . VAL B 1 204 ? -8.391 14.734 21.047 1 98 204 VAL B O 1
ATOM 3630 N N . ILE B 1 205 ? -10.438 15.586 20.656 1 98 205 ILE B N 1
ATOM 3631 C CA . ILE B 1 205 ? -10.164 15.82 19.25 1 98 205 ILE B CA 1
ATOM 3632 C C . ILE B 1 205 ? -9 16.797 19.109 1 98 205 ILE B C 1
ATOM 3634 O O . ILE B 1 205 ? -8.07 16.547 18.344 1 98 205 ILE B O 1
ATOM 3638 N N . GLY B 1 206 ? -9.102 17.875 19.859 1 98.25 206 GLY B N 1
ATOM 3639 C CA . GLY B 1 206 ? -8.023 18.859 19.812 1 98.25 206 GLY B CA 1
ATOM 3640 C C . GLY B 1 206 ? -6.68 18.281 20.219 1 98.25 206 GLY B C 1
ATOM 3641 O O . GLY B 1 206 ? -5.664 18.594 19.578 1 98.25 206 GLY B O 1
ATOM 3642 N N . LEU B 1 207 ? -6.695 17.484 21.234 1 98.5 207 LEU B N 1
ATOM 3643 C CA . LEU B 1 207 ? -5.473 16.844 21.703 1 98.5 207 LEU B CA 1
ATOM 3644 C C . LEU B 1 207 ? -4.883 15.938 20.641 1 98.5 207 LEU B C 1
ATOM 3646 O O . LEU B 1 207 ? -3.697 16.047 20.312 1 98.5 207 LEU B O 1
ATOM 3650 N N . VAL B 1 208 ? -5.688 15.133 20.094 1 98.56 208 VAL B N 1
ATOM 3651 C CA . VAL B 1 208 ? -5.25 14.133 19.109 1 98.56 208 VAL B CA 1
ATOM 3652 C C . VAL B 1 208 ? -4.789 14.828 17.828 1 98.56 208 VAL B C 1
ATOM 3654 O O . VAL B 1 208 ? -3.732 14.5 17.297 1 98.56 208 VAL B O 1
ATOM 3657 N N . LEU B 1 209 ? -5.527 15.789 17.375 1 98.56 209 LEU B N 1
ATOM 3658 C CA . LEU B 1 209 ? -5.176 16.484 16.141 1 98.56 209 LEU B CA 1
ATOM 3659 C C . LEU B 1 209 ? -3.875 17.266 16.312 1 98.56 209 LEU B C 1
ATOM 3661 O O . LEU B 1 209 ? -3.078 17.359 15.375 1 98.56 209 LEU B O 1
ATOM 3665 N N . SER B 1 210 ? -3.707 17.828 17.5 1 98.56 210 SER B N 1
ATOM 3666 C CA . SER B 1 210 ? -2.475 18.562 17.734 1 98.56 210 SER B CA 1
ATOM 3667 C C . SER B 1 210 ? -1.262 17.641 17.734 1 98.56 210 SER B C 1
ATOM 3669 O O . SER B 1 210 ? -0.224 17.969 17.156 1 98.56 210 SER B O 1
ATOM 3671 N N . ILE B 1 211 ? -1.417 16.516 18.328 1 98.12 211 ILE B N 1
ATOM 3672 C CA . ILE B 1 211 ? -0.325 15.547 18.375 1 98.12 211 ILE B CA 1
ATOM 3673 C C . ILE B 1 211 ? -0.007 15.055 16.969 1 98.12 211 ILE B C 1
ATOM 3675 O O . ILE B 1 211 ? 1.143 15.117 16.531 1 98.12 211 ILE B O 1
ATOM 3679 N N . PHE B 1 212 ? -1 14.695 16.266 1 98.12 212 PHE B N 1
ATOM 3680 C CA . PHE B 1 212 ? -0.768 14.039 14.977 1 98.12 212 PHE B CA 1
ATOM 3681 C C . PHE B 1 212 ? -0.517 15.07 13.883 1 98.12 212 PHE B C 1
ATOM 3683 O O . PHE B 1 212 ? 0.04 14.742 12.828 1 98.12 212 PHE B O 1
ATOM 3690 N N . GLY B 1 213 ? -0.982 16.266 14.102 1 98.06 213 GLY B N 1
ATOM 3691 C CA . GLY B 1 213 ? -0.511 17.328 13.227 1 98.06 213 GLY B CA 1
ATOM 3692 C C . GLY B 1 213 ? 0.991 17.531 13.289 1 98.06 213 GLY B C 1
ATOM 3693 O O . GLY B 1 213 ? 1.645 17.672 12.25 1 98.06 213 GLY B O 1
ATOM 3694 N N . GLN B 1 214 ? 1.484 17.531 14.484 1 96.94 214 GLN B N 1
ATOM 3695 C CA . GLN B 1 214 ? 2.926 17.656 14.664 1 96.94 214 GLN B CA 1
ATOM 3696 C C . GLN B 1 214 ? 3.66 16.438 14.125 1 96.94 214 GLN B C 1
ATOM 3698 O O . GLN B 1 214 ? 4.734 16.562 13.531 1 96.94 214 GLN B O 1
ATOM 3703 N N . VAL B 1 215 ? 3.051 15.273 14.32 1 97.12 215 VAL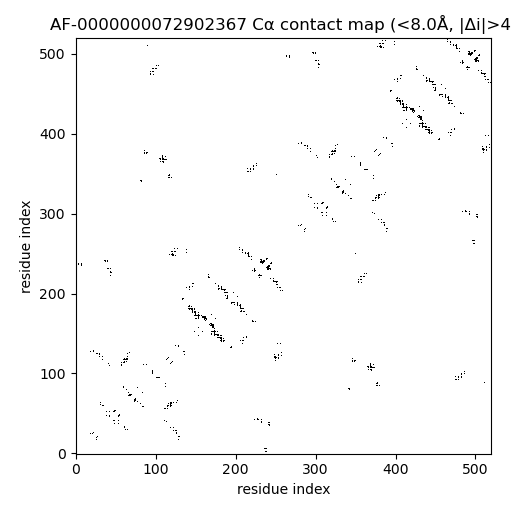 B N 1
ATOM 3704 C CA . VAL B 1 215 ? 3.648 14.055 13.789 1 97.12 215 VAL B CA 1
ATOM 3705 C C . VAL B 1 215 ? 3.732 14.133 12.266 1 97.12 215 VAL B C 1
ATOM 3707 O O . VAL B 1 215 ? 4.746 13.758 11.68 1 97.12 215 VAL B O 1
ATOM 3710 N N . GLY B 1 216 ? 2.652 14.578 11.641 1 97.75 216 GLY B N 1
ATOM 3711 C CA . GLY B 1 216 ? 2.656 14.742 10.195 1 97.75 216 GLY B CA 1
ATOM 3712 C C . GLY B 1 216 ? 3.773 15.641 9.695 1 97.75 216 GLY B C 1
ATOM 3713 O O . GLY B 1 216 ? 4.434 15.32 8.703 1 97.75 216 GLY B O 1
ATOM 3714 N N . ASP B 1 217 ? 3.945 16.672 10.383 1 96.31 217 ASP B N 1
ATOM 3715 C CA . ASP B 1 217 ? 5.02 17.609 10.047 1 96.31 217 ASP B CA 1
ATOM 3716 C C . ASP B 1 217 ? 6.387 16.938 10.18 1 96.31 217 ASP B C 1
ATOM 3718 O O . ASP B 1 217 ? 7.254 17.109 9.328 1 96.31 217 ASP B O 1
ATOM 3722 N N . LEU B 1 218 ? 6.586 16.203 11.219 1 96.12 218 LEU B N 1
ATOM 3723 C CA . LEU B 1 218 ? 7.852 15.516 11.461 1 96.12 218 LEU B CA 1
ATOM 3724 C C . LEU B 1 218 ? 8.078 14.422 10.422 1 96.12 218 LEU B C 1
ATOM 3726 O O . LEU B 1 218 ? 9.219 14.188 10 1 96.12 218 LEU B O 1
ATOM 3730 N N . VAL B 1 219 ? 7.023 13.734 10.055 1 97.19 219 VAL B N 1
ATOM 3731 C CA . VAL B 1 219 ? 7.121 12.695 9.039 1 97.19 219 VAL B CA 1
ATOM 3732 C C . VAL B 1 219 ? 7.613 13.305 7.723 1 97.19 219 VAL B C 1
ATOM 3734 O O . VAL B 1 219 ? 8.508 12.75 7.078 1 97.19 219 VAL B O 1
ATOM 3737 N N . GLU B 1 220 ? 6.988 14.375 7.367 1 96.31 220 GLU B N 1
ATOM 3738 C CA . GLU B 1 220 ? 7.41 15.039 6.141 1 96.31 220 GLU B CA 1
ATOM 3739 C C . GLU B 1 220 ? 8.875 15.477 6.223 1 96.31 220 GLU B C 1
ATOM 3741 O O . GLU B 1 220 ? 9.633 15.289 5.273 1 96.31 220 GLU B O 1
ATOM 3746 N N . SER B 1 221 ? 9.281 16.062 7.328 1 95.5 221 SER B N 1
ATOM 3747 C CA . SER B 1 221 ? 10.68 16.438 7.52 1 95.5 221 SER B CA 1
ATOM 3748 C C . SER B 1 221 ? 11.602 15.242 7.418 1 95.5 221 SER B C 1
ATOM 3750 O O . SER B 1 221 ? 12.688 15.328 6.84 1 95.5 221 SER B O 1
ATOM 3752 N N . ALA B 1 222 ? 11.164 14.18 7.941 1 94.56 222 ALA B N 1
ATOM 3753 C CA . ALA B 1 222 ? 11.977 12.961 7.969 1 94.56 222 ALA B CA 1
ATOM 3754 C C . ALA B 1 222 ? 12.25 12.453 6.555 1 94.56 222 ALA B C 1
ATOM 3756 O O . ALA B 1 222 ? 13.398 12.156 6.207 1 94.56 222 ALA B O 1
ATOM 3757 N N . PHE B 1 223 ? 11.133 12.375 5.711 1 93.94 223 PHE B N 1
ATOM 3758 C CA . PHE B 1 223 ? 11.422 11.805 4.402 1 93.94 223 PHE B CA 1
ATOM 3759 C C . PHE B 1 223 ? 12.086 12.844 3.496 1 93.94 223 PHE B C 1
ATOM 3761 O O . PHE B 1 223 ? 12.875 12.492 2.623 1 93.94 223 PHE B O 1
ATOM 3768 N N . LYS B 1 224 ? 11.906 14.117 3.768 1 95.44 224 LYS B N 1
ATOM 3769 C CA . LYS B 1 224 ? 12.656 15.125 3.023 1 95.44 224 LYS B CA 1
ATOM 3770 C C . LYS B 1 224 ? 14.156 14.992 3.281 1 95.44 224 LYS B C 1
ATOM 3772 O O . LYS B 1 224 ? 14.953 14.977 2.342 1 95.44 224 LYS B O 1
ATOM 3777 N N . ARG B 1 225 ? 14.523 14.844 4.535 1 93.31 225 ARG B N 1
ATOM 3778 C CA . ARG B 1 225 ? 15.938 14.688 4.883 1 93.31 225 ARG B CA 1
ATOM 3779 C C . ARG B 1 225 ? 16.484 13.359 4.359 1 93.31 225 ARG B C 1
ATOM 3781 O O . ARG B 1 225 ? 17.641 13.289 3.924 1 93.31 225 ARG B O 1
ATOM 3788 N N . HIS B 1 226 ? 15.672 12.398 4.398 1 92.38 226 HIS B N 1
ATOM 3789 C CA . HIS B 1 226 ? 16.078 11.094 3.877 1 92.38 226 HIS B CA 1
ATOM 3790 C C . HIS B 1 226 ? 16.422 11.18 2.395 1 92.38 226 HIS B C 1
ATOM 3792 O O . HIS B 1 226 ? 17.359 10.531 1.937 1 92.38 226 HIS B O 1
ATOM 3798 N N . TYR B 1 227 ? 15.727 12.008 1.694 1 94.5 227 TYR B N 1
ATOM 3799 C CA . TYR B 1 227 ? 15.953 12.133 0.259 1 94.5 227 TYR B CA 1
ATOM 3800 C C . TYR B 1 227 ? 16.891 13.297 -0.047 1 94.5 227 TYR B C 1
ATOM 3802 O O . TYR B 1 227 ? 17.078 13.664 -1.21 1 94.5 227 TYR B O 1
ATOM 3810 N N . GLY B 1 228 ? 17.375 14 1 1 92.94 228 GLY B N 1
ATOM 3811 C CA . GLY B 1 228 ? 18.422 15 0.858 1 92.94 228 GLY B CA 1
ATOM 3812 C C . GLY B 1 228 ? 17.891 16.359 0.427 1 92.94 228 GLY B C 1
ATOM 3813 O O . GLY B 1 228 ? 18.625 17.141 -0.203 1 92.94 228 GLY B O 1
ATOM 3814 N N . VAL B 1 229 ? 16.625 16.641 0.719 1 92.31 229 VAL B N 1
ATOM 3815 C CA . VAL B 1 229 ? 16.047 17.922 0.343 1 92.31 229 VAL B CA 1
ATOM 3816 C C . VAL B 1 229 ? 15.484 18.625 1.578 1 92.31 229 VAL B C 1
ATOM 3818 O O . VAL B 1 229 ? 15.18 17.969 2.58 1 92.31 229 VAL B O 1
ATOM 3821 N N . LYS B 1 230 ? 15.352 19.875 1.467 1 90.25 230 LYS B N 1
ATOM 3822 C CA . LYS B 1 230 ? 14.805 20.656 2.572 1 90.25 230 LYS B CA 1
ATOM 3823 C C . LYS B 1 230 ? 13.328 20.984 2.348 1 90.25 230 LYS B C 1
ATOM 3825 O O . LYS B 1 230 ? 12.539 20.984 3.293 1 90.25 230 LYS B O 1
ATOM 3830 N N . ASP B 1 231 ? 13.047 21.312 1.067 1 91.38 231 ASP B N 1
ATOM 3831 C CA . ASP B 1 231 ? 11.672 21.609 0.673 1 91.38 231 ASP B CA 1
ATOM 3832 C C . ASP B 1 231 ? 11.172 20.609 -0.369 1 91.38 231 ASP B C 1
ATOM 3834 O O . ASP B 1 231 ? 11.961 20.094 -1.174 1 91.38 231 ASP B O 1
ATOM 3838 N N . SER B 1 232 ? 9.859 20.312 -0.336 1 90.25 232 SER B N 1
ATOM 3839 C CA . SER B 1 232 ? 9.297 19.312 -1.243 1 90.25 232 SER B CA 1
ATOM 3840 C C . SER B 1 232 ? 9.203 19.859 -2.666 1 90.25 232 SER B C 1
ATOM 3842 O O . SER B 1 232 ? 9.078 19.094 -3.621 1 90.25 232 SER B O 1
ATOM 3844 N N . GLY B 1 233 ? 9.117 21.109 -2.783 1 86.06 233 GLY B N 1
ATOM 3845 C CA . GLY B 1 233 ? 9.023 21.781 -4.06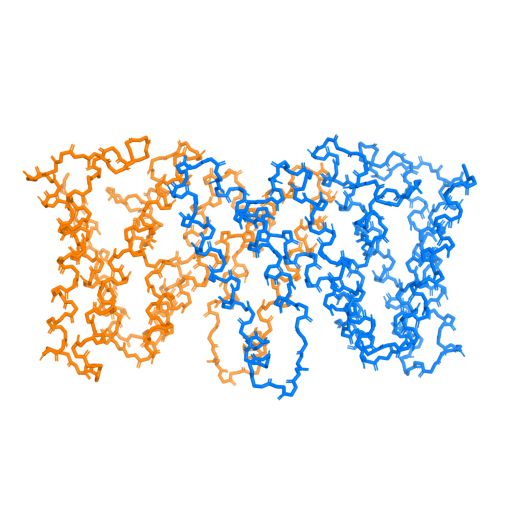6 1 86.06 233 GLY B CA 1
ATOM 3846 C C . GLY B 1 233 ? 9.242 23.281 -3.967 1 86.06 233 GLY B C 1
ATOM 3847 O O . GLY B 1 233 ? 9.617 23.797 -2.91 1 86.06 233 GLY B O 1
ATOM 3848 N N . ASN B 1 234 ? 9.016 23.953 -5.152 1 83.38 234 ASN B N 1
ATOM 3849 C CA . ASN B 1 234 ? 9.227 25.391 -5.184 1 83.38 234 ASN B CA 1
ATOM 3850 C C . ASN B 1 234 ? 8.047 26.125 -5.82 1 83.38 234 ASN B C 1
ATOM 3852 O O . ASN B 1 234 ? 8.18 27.266 -6.262 1 83.38 234 ASN B O 1
ATOM 3856 N N . ILE B 1 235 ? 6.996 25.453 -5.801 1 82.94 235 ILE B N 1
ATOM 3857 C CA . ILE B 1 235 ? 5.836 26 -6.492 1 82.94 235 ILE B CA 1
ATOM 3858 C C . ILE B 1 235 ? 5.293 27.188 -5.723 1 82.94 235 ILE B C 1
ATOM 3860 O O . ILE B 1 235 ? 4.742 28.125 -6.32 1 82.94 235 ILE B O 1
ATOM 3864 N N . LEU B 1 236 ? 5.402 27.188 -4.398 1 81.56 236 LEU B N 1
ATOM 3865 C CA . LEU B 1 236 ? 4.988 28.297 -3.553 1 81.56 236 LEU B CA 1
ATOM 3866 C C . LEU B 1 236 ? 6.195 29.094 -3.07 1 81.56 236 LEU B C 1
ATOM 3868 O O . LEU B 1 236 ? 6.824 28.734 -2.072 1 81.56 236 LEU B O 1
ATOM 3872 N N . PRO B 1 237 ? 6.422 30.172 -3.812 1 79.62 237 PRO B N 1
ATOM 3873 C CA . PRO B 1 237 ? 7.617 30.953 -3.461 1 79.62 237 PRO B CA 1
ATOM 3874 C C . PRO B 1 237 ? 7.672 31.312 -1.98 1 79.62 237 PRO B C 1
ATOM 3876 O O . PRO B 1 237 ? 6.703 31.859 -1.441 1 79.62 237 PRO B O 1
ATOM 3879 N N . GLY B 1 238 ? 8.711 30.922 -1.367 1 78.81 238 GLY B N 1
ATOM 3880 C CA . GLY B 1 238 ? 8.906 31.219 0.041 1 78.81 238 GLY B CA 1
ATOM 3881 C C . GLY B 1 238 ? 8.273 30.203 0.965 1 78.81 238 GLY B C 1
ATOM 3882 O O . GLY B 1 238 ? 8.555 30.188 2.166 1 78.81 238 GLY B O 1
ATOM 3883 N N . HIS B 1 239 ? 7.41 29.328 0.373 1 84 239 HIS B N 1
ATOM 3884 C CA . HIS B 1 239 ? 6.664 28.391 1.203 1 84 239 HIS B CA 1
ATOM 3885 C C . HIS B 1 239 ? 6.973 26.953 0.821 1 84 239 HIS B C 1
ATOM 3887 O O . HIS B 1 239 ? 6.445 26.016 1.429 1 84 239 HIS B O 1
ATOM 3893 N N . GLY B 1 240 ? 7.809 26.828 -0.159 1 91.19 240 GLY B N 1
ATOM 3894 C CA . GLY B 1 240 ? 8.164 25.469 -0.571 1 91.19 240 GLY B CA 1
ATOM 3895 C C . GLY B 1 240 ? 7.141 24.844 -1.498 1 91.19 240 GLY B C 1
ATOM 3896 O O . GLY B 1 240 ? 6.695 25.469 -2.459 1 91.19 240 GLY B O 1
ATOM 3897 N N . GLY B 1 241 ? 6.852 23.625 -1.239 1 92.88 241 GLY B N 1
ATOM 3898 C CA . GLY B 1 241 ? 5.906 22.906 -2.076 1 92.88 241 GLY B CA 1
ATOM 3899 C C . GLY B 1 241 ? 4.547 22.719 -1.425 1 92.88 241 GLY B C 1
ATOM 3900 O O . GLY B 1 241 ? 4.309 23.219 -0.324 1 92.88 241 GLY B O 1
ATOM 3901 N N . VAL B 1 242 ? 3.637 22.062 -2.113 1 94.56 242 VAL B N 1
ATOM 3902 C CA . VAL B 1 242 ? 2.293 21.766 -1.622 1 94.56 242 VAL B CA 1
ATOM 3903 C C . VAL B 1 242 ? 2.371 20.859 -0.407 1 94.56 242 VAL B C 1
ATOM 3905 O O . VAL B 1 242 ? 1.664 21.062 0.583 1 94.56 242 VAL B O 1
ATOM 3908 N N . LEU B 1 243 ? 3.266 19.875 -0.478 1 95.56 243 LEU B N 1
ATOM 3909 C CA . LEU B 1 243 ? 3.395 18.922 0.62 1 95.56 243 LEU B CA 1
ATOM 3910 C C . LEU B 1 243 ? 3.926 19.609 1.874 1 95.56 243 LEU B C 1
ATOM 3912 O O . LEU B 1 243 ? 3.596 19.219 2.992 1 95.56 243 LEU B O 1
ATOM 3916 N N . ASP B 1 244 ? 4.699 20.688 1.694 1 94.5 244 ASP B N 1
ATOM 3917 C CA . ASP B 1 244 ? 5.223 21.438 2.83 1 94.5 244 ASP B CA 1
ATOM 3918 C C . ASP B 1 244 ? 4.098 22.141 3.584 1 94.5 244 ASP B C 1
ATOM 3920 O O . ASP B 1 244 ? 4.188 22.344 4.797 1 94.5 244 ASP B O 1
ATOM 3924 N N . ARG B 1 245 ? 3.047 22.422 2.842 1 92.69 245 ARG B N 1
ATOM 3925 C CA . ARG B 1 245 ? 1.982 23.234 3.43 1 92.69 245 ARG B CA 1
ATOM 3926 C C . ARG B 1 245 ? 0.826 22.359 3.896 1 92.69 245 ARG B C 1
ATOM 3928 O O . ARG B 1 245 ? -0.032 22.812 4.66 1 92.69 245 ARG B O 1
ATOM 3935 N N . THR B 1 246 ? 0.821 21.125 3.449 1 95.44 246 THR B N 1
ATOM 3936 C CA . THR B 1 246 ? -0.314 20.25 3.762 1 95.44 246 THR B CA 1
ATOM 3937 C C . THR B 1 246 ? 0.145 19.016 4.516 1 95.44 246 THR B C 1
ATOM 3939 O O . THR B 1 246 ? -0.597 18.031 4.613 1 95.44 246 THR B O 1
ATOM 3942 N N . ASP B 1 247 ? 1.349 19 5.008 1 95.75 247 ASP B N 1
ATOM 3943 C CA . ASP B 1 247 ? 1.946 17.828 5.633 1 95.75 247 ASP B CA 1
ATOM 3944 C C . ASP B 1 247 ? 1.128 17.375 6.84 1 95.75 247 ASP B C 1
ATOM 3946 O O . ASP B 1 247 ? 0.867 16.172 7.004 1 95.75 247 ASP B O 1
ATOM 3950 N N . SER B 1 248 ? 0.645 18.344 7.645 1 97.19 248 SER B N 1
ATOM 3951 C CA . SER B 1 248 ? -0.16 17.984 8.812 1 97.19 248 SER B CA 1
ATOM 3952 C C . SER B 1 248 ? -1.529 17.453 8.398 1 97.19 248 SER B C 1
ATOM 3954 O O . SER B 1 248 ? -2.098 16.609 9.078 1 97.19 248 SER B O 1
ATOM 3956 N N . TRP B 1 249 ? -2.051 17.953 7.27 1 97.62 249 TRP B N 1
ATOM 3957 C CA . TRP B 1 249 ? -3.395 17.625 6.812 1 97.62 249 TRP B CA 1
ATOM 3958 C C . TRP B 1 249 ? -3.516 16.125 6.555 1 97.62 249 TRP B C 1
ATOM 3960 O O . TRP B 1 249 ? -4.566 15.523 6.801 1 97.62 249 TRP B O 1
ATOM 3970 N N . LEU B 1 250 ? -2.447 15.508 6.102 1 98.19 250 LEU B N 1
ATOM 3971 C CA . LEU B 1 250 ? -2.461 14.109 5.672 1 98.19 250 LEU B CA 1
ATOM 3972 C C . LEU B 1 250 ? -2.66 13.18 6.859 1 98.19 250 LEU B C 1
ATOM 3974 O O . LEU B 1 250 ? -3.066 12.023 6.688 1 98.19 250 LEU B O 1
ATOM 3978 N N . PHE B 1 251 ? -2.412 13.672 8.039 1 98.5 251 PHE B N 1
ATOM 3979 C CA . PHE B 1 251 ? -2.674 12.93 9.266 1 98.5 251 PHE B CA 1
ATOM 3980 C C . PHE B 1 251 ? -3.977 13.383 9.906 1 98.5 251 PHE B C 1
ATOM 3982 O O . PHE B 1 251 ? -4.785 12.562 10.336 1 98.5 251 PHE B O 1
ATOM 3989 N N . VAL B 1 252 ? -4.215 14.656 9.898 1 98.5 252 VAL B N 1
ATOM 3990 C CA . VAL B 1 252 ? -5.242 15.281 10.727 1 98.5 252 VAL B CA 1
ATOM 3991 C C . VAL B 1 252 ? -6.625 14.969 10.156 1 98.5 252 VAL B C 1
ATOM 3993 O O . VAL B 1 252 ? -7.543 14.617 10.898 1 98.5 252 VAL B O 1
ATOM 3996 N N . PHE B 1 253 ? -6.773 15.031 8.867 1 98.31 253 PHE B N 1
ATOM 3997 C CA . PHE B 1 253 ? -8.102 14.875 8.289 1 98.31 253 PHE B CA 1
ATOM 3998 C C . PHE B 1 253 ? -8.578 13.43 8.414 1 98.31 253 PHE B C 1
ATOM 4000 O O . PHE B 1 253 ? -9.703 13.172 8.852 1 98.31 253 PHE B O 1
ATOM 4007 N N . PRO B 1 254 ? -7.73 12.453 8.062 1 97.88 254 PRO B N 1
ATOM 4008 C CA . PRO B 1 254 ? -8.18 11.078 8.281 1 97.88 254 PRO B CA 1
ATOM 4009 C C . PRO B 1 254 ? -8.484 10.781 9.75 1 97.88 254 PRO B C 1
ATOM 4011 O O . PRO B 1 254 ? -9.5 10.148 10.062 1 97.88 254 PRO B O 1
ATOM 4014 N N . ILE B 1 255 ? -7.699 11.25 10.625 1 98 255 ILE B N 1
ATOM 4015 C CA . ILE B 1 255 ? -7.867 10.961 12.047 1 98 255 ILE B CA 1
ATOM 4016 C C . ILE B 1 255 ? -9.133 11.633 12.562 1 98 255 ILE B C 1
ATOM 4018 O O . ILE B 1 255 ? -9.906 11.023 13.32 1 98 255 ILE B O 1
ATOM 4022 N N . LEU B 1 256 ? -9.328 12.867 12.148 1 97.94 256 LEU B N 1
ATOM 4023 C CA . LEU B 1 256 ? -10.547 13.57 12.539 1 97.94 256 LEU B CA 1
ATOM 4024 C C . LEU B 1 256 ? -11.789 12.812 12.078 1 97.94 256 LEU B C 1
ATOM 4026 O O . LEU B 1 256 ? -12.75 12.672 12.828 1 97.94 256 LEU B O 1
ATOM 4030 N N . TYR B 1 257 ? -11.734 12.32 10.891 1 96.25 257 TYR B N 1
ATOM 4031 C CA . TYR B 1 257 ? -12.875 11.602 10.328 1 96.25 257 TYR B CA 1
ATOM 4032 C C . TYR B 1 257 ? -13.242 10.406 11.203 1 96.25 257 TYR B C 1
ATOM 4034 O O . TYR B 1 257 ? -14.43 10.148 11.438 1 96.25 257 TYR B O 1
ATOM 4042 N N . PHE B 1 258 ? -12.281 9.719 11.727 1 93.94 258 PHE B N 1
ATOM 4043 C CA . PHE B 1 258 ? -12.523 8.516 12.508 1 93.94 258 PHE B CA 1
ATOM 4044 C C . PHE B 1 258 ? -12.953 8.867 13.93 1 93.94 258 PHE B C 1
ATOM 4046 O O . PHE B 1 258 ? -13.469 8.023 14.656 1 93.94 258 PHE B O 1
ATOM 4053 N N . LEU B 1 259 ? -12.711 10.109 14.32 1 95.31 259 LEU B N 1
ATOM 4054 C CA . LEU B 1 259 ? -13.055 10.539 15.672 1 95.31 259 LEU B CA 1
ATOM 4055 C C . LEU B 1 259 ? -14.469 11.102 15.719 1 95.31 259 LEU B C 1
ATOM 4057 O O . LEU B 1 259 ? -15.031 11.273 16.797 1 95.31 259 LEU B O 1
ATOM 4061 N N . ILE B 1 260 ? -15.055 11.461 14.586 1 93.06 260 ILE B N 1
ATOM 4062 C CA . ILE B 1 260 ? -16.391 12.047 14.586 1 93.06 260 ILE B CA 1
ATOM 4063 C C . ILE B 1 260 ? -17.422 11 14.141 1 93.06 260 ILE B C 1
ATOM 4065 O O . ILE B 1 260 ? -17.078 10.062 13.422 1 93.06 260 ILE B O 1
#

pLDDT: mean 93.12, std 7.06, range [59.38, 98.56]

Radius of gyration: 25.37 Å; Cα contacts (8 Å, |Δi|>4): 819; chains: 2; bounding box: 46×77×55 Å

Solvent-accessible surface area (backbone atoms only — not comparable to full-atom values): 25861 Å² total; per-residue (Å²): 109,68,58,35,50,53,45,50,49,51,52,46,64,54,48,51,56,31,60,71,72,34,69,65,67,29,49,52,49,51,53,49,50,43,52,52,29,50,52,31,54,37,46,55,72,69,44,59,82,88,34,70,70,40,52,53,37,51,54,49,23,54,54,47,49,48,52,88,42,92,49,69,66,51,32,48,48,48,74,36,50,61,59,50,51,48,50,49,49,54,49,47,44,49,47,20,52,74,57,70,53,77,46,39,66,55,54,46,6,37,49,53,41,50,29,50,49,46,16,45,11,49,26,27,47,53,54,37,46,71,70,36,61,67,56,46,51,49,54,50,49,17,39,50,34,14,52,51,28,19,49,54,36,16,72,74,62,40,77,49,64,62,42,58,91,65,41,62,83,42,17,49,48,2,50,54,38,4,28,52,40,1,22,52,49,29,42,50,39,50,75,72,40,92,58,83,62,49,56,67,56,30,34,52,49,15,42,51,36,18,52,37,19,53,46,21,43,48,35,49,38,45,47,31,52,73,55,72,39,90,57,53,37,70,81,37,59,80,56,23,15,63,47,62,73,41,28,26,44,44,38,29,30,42,52,51,54,75,73,101,110,68,58,35,50,52,45,49,50,52,52,45,64,54,48,50,56,31,61,70,71,34,69,66,67,29,48,50,49,50,53,50,50,43,51,52,29,51,51,31,54,37,47,55,72,68,44,58,82,87,35,69,70,39,52,52,38,52,54,50,23,55,53,48,49,48,54,89,42,91,48,69,65,51,32,49,47,48,75,38,49,60,59,52,50,48,52,50,50,54,50,48,45,50,46,19,52,74,58,70,53,79,44,39,66,55,54,46,6,37,48,53,42,50,29,50,49,46,16,44,12,50,27,27,46,54,52,36,47,71,72,37,61,67,55,45,51,48,53,52,50,18,40,51,34,13,51,51,28,19,51,55,37,17,72,73,64,39,78,48,64,63,43,58,94,65,39,60,83,43,19,50,48,2,50,53,39,4,28,51,40,1,23,51,50,29,41,50,38,49,75,73,41,91,58,83,62,49,58,68,56,30,34,52,47,15,41,51,37,20,52,37,19,52,47,21,42,47,36,49,39,45,48,31,52,72,55,72,39,91,57,55,38,69,82,37,58,80,56,24,14,63,48,61,74,40,28,26,46,44,39,30,29,41,52,48,55,74,73,102

Foldseek 3Di:
DVLQVVLVVVVCVQQVVCLVVADPSVLVVLLVLLLQQLVLLCVLVPHDCPDPLVVLLSVLLVLLLQDCDPDDVSNVSVVCSVVSLVVSLVVQCVVCVVVVNPPDPVNSVSSSCSSCLSSNLSSLLSVQSVVDSLLNVLLVVLLVQLVVQLQVQCVVPFDAADDCVQDNSGGPRSLVRSLVRQLVSLLVCVVVHPDPDDSVLSSVLSNVLSVLLVVLQSVVSVVCVVSPHRASACPRPVQGGSCSVCSSSSRSSVVSVVSD/DVLQVVLVVVVCVQQVVQLVVADPSVLVVLLVLLLQQLVLLCVLVPHDCPDPLVVLLSVLLVLLLQDCDPDPVSNVSVVCSVVSLVVSLVVQCVVCVVVVNPPDPVNSVSSSCSSCLSSNLSSLVNVQSVVDSLLNVLLVVLLVQLVVQLQVQCVVPFDAADDCVQDNSGGPRSLVRSLVRSLVSLLVCVVVPPDPDDSVLSSVLSNVLSVQLVVLLSVVSVVCVVSPHRASACPRPVQGGSCSVCSSSSRSSVVSVVSD

Secondary structure (DSSP, 8-state):
-HHHHHHHHHHHHHHHHHHHH-HHHHHHHHHHHHHHHHHHHHHHTT--TTSHHHHHHHHHHHHHH----SSHHHHHHHHTHHHHHHHHHHHHHHHHHHTTTSS-HHHHHHHHHHHHHHHHHHHHHHHHHHH-HHHHHHHHHHHHHHHHHHHHHHHHH--SEEETTTEEEEEHHHHHHHHHHHHHHHHHHHHHS---S-HHHHHHHHHHHHHHHHHHHHHHHHHHHHTT-S-S-SSBTTTB-HHHHHTTHHHHHHHHHHH-/-HHHHHHHHHHHHHHHHHHHH-HHHHHHHHHHHHHHHHHHHHHHTT--TTSHHHHHHHHHHHHHH----SSHHHHHHHHTHHHHHHHHHHHHHHHHHHTTTSS-HHHHHHHHHHHHHHHHHHHHHHHHHHH-HHHHHHHHHHHHHHHHHHHHHHHHH--SEEETTTEEEEEHHHHHHHHHHHHHHHHHHHHHS---S-HHHHHHHHHHHHHHHHHHHHHHHHHHHHTT-S-S-SSBTTTB-HHHHHTTHHHHHHHHHHH-

InterPro domains:
  IPR000374 Phosphatidate cytidylyltransferase [PS01315] (221-247)

Sequence (520 aa):
MRQRIITGVIAAAIFVPLVLVGGLPFTLLVYLLATVGVFELLKMRKISLLSFPTFMSVLLIWTFLLSEANGSLANTIFKHKVEVVLLAVLLLLTYTVLIKNRFTFDDAGFVILATIYIGMGFYYFIAIREEQLSYVFLALFVTWASDSGAYFIGKSMGKRKLWPDISPNKTIEGSVGGIVCGVIVALLFAFLSPLTESPLHLMVIGLVLSIFGQVGDLVESAFKRHYGVKDSGNILPGHGGVLDRTDSWLFVFPILYFLIMRQRIITGVIAAAIFVPLVLVGGLPFTLLVYLLATVGVFELLKMRKISLLSFPTFMSVLLIWTFLLSEANGSLANTIFKHKVEVVLLAVLLLLTYTVLIKNRFTFDDAGFVILATIYIGMGFYYFIAIREEQLSYVFLALFVTWASDSGAYFIGKSMGKRKLWPDISPNKTIEGSVGGIVCGVIVALLFAFLSPLTESPLHLMVIGLVLSIFGQVGDLVESAFKRHYGVKDSGNILPGHGGVLDRTDSWLFVFPILYFLI

Organism: NCBI:txid1402861

Nearest PDB structures (foldseek):
  4q2g-assembly1_A  TM=8.119E-01  e=1.513E-08  Thermotoga maritima MSB8
  4q2e-assembly1_A  TM=8.168E-01  e=2.446E-08  Thermotoga maritima MSB8
  4q2g-assembly1_A  TM=8.179E-01  e=2.029E-08  Thermotoga maritima MSB8
  4q2e-assembly1_A  TM=8.173E-01  e=2.029E-08  Thermotoga maritima MSB8